Protein 5KOA (pdb70)

CATH classification: 2.60.440.10 (+1 more: 1.10.3900.10)

Solvent-accessible surface area: 24988 Å² total; per-residue (Å²): 178,76,83,3,66,8,26,15,4,35,53,121,51,0,55,22,0,12,43,0,48,49,4,16,116,8,4,74,62,76,69,88,6,99,64,24,4,13,0,14,28,4,1,60,11,1,3,44,0,0,34,8,9,97,174,38,122,8,66,68,56,0,35,132,7,1,73,89,15,42,151,128,23,89,107,123,62,62,52,125,88,37,81,61,81,161,16,73,48,39,10,88,86,0,124,52,6,11,62,80,1,97,91,20,98,107,14,2,60,104,2,63,125,22,136,11,2,55,83,0,56,126,65,18,107,42,15,1,0,2,4,33,24,31,4,18,8,0,26,2,2,16,73,10,82,77,79,78,12,68,61,56,10,120,65,2,31,42,35,2,78,26,1,43,94,0,5,76,15,0,2,67,19,2,51,125,71,11,95,67,115,181,66,48,0,96,114,5,74,28,90,69,82,15,44,146,12,10,0,0,30,0,25,2,24,37,103,16,74,5,44,3,81,24,60,44,151,151,47,102,3,25,0,135,5,52,12,52,71,39,126,115,26,152,55,46,128,144,21,107,5,53,10,0,32,14,145,79,94,3,57,4,21,22,2,45,52,113,53,0,52,37,6,9,25,2,25,24,0,14,90,11,3,71,66,66,66,71,3,91,62,23,4,13,0,30,25,2,0,27,2,1,11,17,0,0,52,10,16,112,170,32,128,17,58,86,62,1,33,96,1,3,67,63,3,20,162,78,6,98,98,59,86,61,42,115,29,19,25,70,82,107,0,93,32,18,32,119,71,0,124,54,4,14,71,76,2,96,99,20,107,136,26,2,49,87,1,49,131,29,143,14,1,37,88,0,60,118,60,52,102,74,33,4,2,14,9,31,31,22,9,30,50,1,27,5,14,16,78,32,75,60,74,78,16,56,67,64,4,122,62,5,28,40,38,2,70,25,4,34,92,0,2,67,22,0,1,74,5,4,41,75,36,22,80,68,151,150,48,50,2,112,102,2,118,26,143,62,90,12,40,140,14,12,1,1,42,2,26,1,49,46,120,31,56,2,22,3,77,27,55,64,101,205,53,121,6,47,3,106,2,65,17,26,34,99,129,123,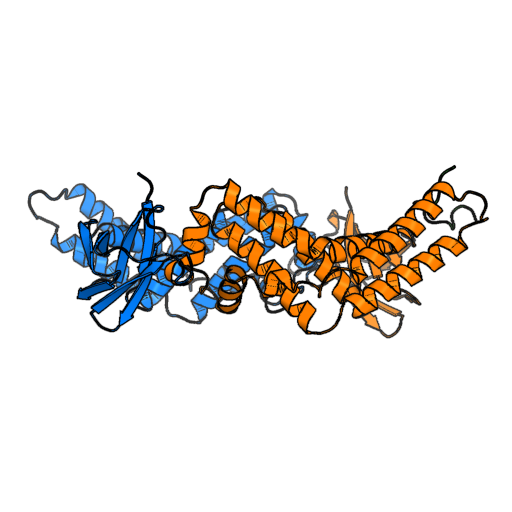32,153,56,53,121,145,17,82,6,68,8,0,42,11,145,101,139,106,2,14,70,48,4,68,138,172

InterPro domains:
  IPR009777 Cell division protein ZapD [MF_01092] (4-247)
  IPR009777 Cell division protein ZapD [PF07072] (19-225)
  IPR009777 Cell division protein ZapD [PTHR39455] (1-247)
  IPR027462 Z ring-associated protein D, C-terminal [G3DSA:2.60.440.10] (176-247)
  IPR036268 ZapD domain superfamily [SSF160950] (4-247)

Sequence (504 aa):
QTQVLFEHPLNEKMRTWLRIEFLIQQLTVNLPIVDHAGALHFFRNVSELLDVFERGEVRTELLKELDRQQRKLQTWIGVPGVDQSRIEALIQQLKAAGSVLISAPRIGQFLREDRLIALVRQRLSIPGGCCSFDLPTLHIWLHLPQAQRDSQVETWIASLNPLTQALTMVLDLIRQSAPFRKQTSLNGFYQDNGGDADLLRLNLSLDSQLYPQISGHKSRFAIRFMPLDSENGQVPERLDFELACCQTQVLFEHPLNEKMRTWLRIEFLIQQLTVNLPIVDHAGALHFFRNVSELLDVFERGEVRTELLKELDRQQRKLQTWIGVPGVDQSRIEALIQQLKAAGSVLISAPRIGQFLREDRLIALVRQRLSIPGGCCSFDLPTLHIWLHLPQAQRDSQVETWIASLNPLTQALTMVLDLIRQSAPFRKQTSLNGFYQDNGGDADLLRLNLSLDSQLYPQISGHKSRFAIRFMPLDSENGQVPERLDFELACCDYLDIPAFLRKQ

Structure (mmCIF, N/CA/C/O backbone):
data_5KOA
#
_entry.id   5KOA
#
_cell.length_a   71.322
_cell.length_b   51.912
_cell.length_c   79.146
_cell.angle_alpha   90.000
_cell.angle_beta   90.680
_cell.angle_gamma   90.000
#
_symmetry.space_group_name_H-M   'P 1 21 1'
#
loop_
_entity.id
_entity.type
_entity.pdbx_description
1 polymer 'Cell division protein ZapD'
2 polymer 'C-terminal tail of FtsZ'
3 water water
#
loop_
_atom_site.group_PDB
_atom_site.id
_atom_site.type_symbol
_atom_site.label_atom_id
_atom_site.label_alt_id
_atom_site.label_comp_id
_atom_site.label_asym_id
_atom_site.label_entity_id
_atom_site.label_seq_id
_atom_site.pdbx_PDB_ins_code
_atom_site.Cartn_x
_atom_site.Cartn_y
_atom_site.Cartn_z
_atom_site.occupancy
_atom_site.B_iso_or_equiv
_atom_site.auth_seq_id
_atom_site.auth_comp_id
_atom_site.auth_asym_id
_atom_site.auth_atom_id
_atom_site.pdbx_PDB_model_num
ATOM 1 N N . GLN A 1 1 ? -7.975 -14.966 0.808 1.00 89.92 2 GLN A N 1
ATOM 2 C CA . GLN A 1 1 ? -8.382 -14.347 2.065 1.00 89.84 2 GLN A CA 1
ATOM 3 C C . GLN A 1 1 ? -7.283 -13.451 2.637 1.00 84.82 2 GLN A C 1
ATOM 4 O O . GLN A 1 1 ? -7.269 -12.244 2.392 1.00 85.17 2 GLN A O 1
ATOM 10 N N . THR A 1 2 ? -6.366 -14.043 3.395 1.00 77.88 3 THR A N 1
ATOM 11 C CA . THR A 1 2 ? -5.243 -13.304 3.963 1.00 71.82 3 THR A CA 1
ATOM 12 C C . THR A 1 2 ? -3.981 -14.158 3.967 1.00 63.73 3 THR A C 1
ATOM 13 O O . THR A 1 2 ? -3.890 -15.147 4.695 1.00 61.87 3 THR A O 1
ATOM 17 N N . GLN A 1 3 ? -3.009 -13.767 3.149 1.00 55.09 4 GLN A N 1
ATOM 18 C CA . GLN A 1 3 ? -1.794 -14.551 2.970 1.00 50.29 4 GLN A CA 1
ATOM 19 C C . GLN A 1 3 ? -0.580 -13.893 3.616 1.00 47.47 4 GLN A C 1
ATOM 20 O O . GLN A 1 3 ? -0.616 -12.720 3.988 1.00 47.97 4 GLN A O 1
ATOM 26 N N . VAL A 1 4 ? 0.494 -14.664 3.745 1.00 43.63 5 VAL A N 1
ATOM 27 C CA . VAL A 1 4 ? 1.766 -14.155 4.239 1.00 40.15 5 VAL A CA 1
ATOM 28 C C . VAL A 1 4 ? 2.889 -14.658 3.337 1.00 39.04 5 VAL A C 1
ATOM 29 O O . VAL A 1 4 ? 3.075 -15.864 3.179 1.00 39.06 5 VAL A O 1
ATOM 33 N N . LEU A 1 5 ? 3.629 -13.729 2.743 1.00 37.87 6 LEU A N 1
ATOM 34 C CA . LEU A 1 5 ? 4.670 -14.081 1.784 1.00 32.77 6 LEU A CA 1
ATOM 35 C C . LEU A 1 5 ? 6.016 -14.342 2.449 1.00 40.43 6 LEU A C 1
ATOM 36 O O . LEU A 1 5 ? 6.643 -13.429 2.985 1.00 48.43 6 LEU A O 1
ATOM 41 N N . PHE A 1 6 ? 6.454 -15.595 2.406 1.00 37.94 7 PHE A N 1
ATOM 42 C CA . PHE A 1 6 ? 7.771 -15.965 2.907 1.00 31.35 7 PHE A CA 1
ATOM 43 C C . PHE A 1 6 ? 8.727 -16.200 1.749 1.00 33.53 7 PHE A C 1
ATOM 44 O O . PHE A 1 6 ? 8.390 -16.882 0.783 1.00 41.64 7 PHE A O 1
ATOM 52 N N . GLU A 1 7 ? 9.920 -15.626 1.847 1.00 33.37 8 GLU A N 1
ATOM 53 C CA . GLU A 1 7 ? 10.943 -15.826 0.832 1.00 31.53 8 GLU A CA 1
ATOM 54 C C . GLU A 1 7 ? 12.208 -16.398 1.455 1.00 34.66 8 GLU A C 1
ATOM 55 O O . GLU A 1 7 ? 12.653 -15.944 2.510 1.00 38.87 8 GLU A O 1
ATOM 61 N N . HIS A 1 8 ? 12.779 -17.403 0.802 1.00 31.64 9 HIS A N 1
ATOM 62 C CA . HIS A 1 8 ? 13.961 -18.075 1.321 1.00 32.54 9 HIS A CA 1
ATOM 63 C C . HIS A 1 8 ? 15.015 -18.235 0.234 1.00 44.09 9 HIS A C 1
ATOM 64 O O . HIS A 1 8 ? 14.794 -18.938 -0.752 1.00 51.86 9 HIS A O 1
ATOM 71 N N . PRO A 1 9 ? 16.169 -17.577 0.412 1.00 39.50 10 PRO A N 1
ATOM 72 C CA . PRO A 1 9 ? 17.282 -17.699 -0.534 1.00 39.60 10 PRO A CA 1
ATOM 73 C C . PRO A 1 9 ? 17.831 -19.121 -0.553 1.00 40.88 10 PRO A C 1
ATOM 74 O O . PRO A 1 9 ? 17.971 -19.739 0.501 1.00 45.15 10 PRO A O 1
ATOM 78 N N . LEU A 1 10 ? 18.135 -19.630 -1.743 1.00 41.47 11 LEU A N 1
ATOM 79 C CA . LEU A 1 10 ? 18.653 -20.985 -1.883 1.00 45.69 11 LEU A CA 1
ATOM 80 C C . LEU A 1 10 ? 20.174 -20.994 -2.022 1.00 52.88 11 LEU A C 1
ATOM 81 O O . LEU A 1 10 ? 20.763 -21.990 -2.441 1.00 54.75 11 LEU A O 1
ATOM 86 N N . ASN A 1 11 ? 20.799 -19.876 -1.664 1.00 55.04 12 ASN A N 1
ATOM 87 C CA . ASN A 1 11 ? 22.254 -19.752 -1.692 1.00 52.96 12 ASN A CA 1
ATOM 88 C C . ASN A 1 11 ? 22.725 -18.441 -1.065 1.00 52.50 12 ASN A C 1
ATOM 89 O O . ASN A 1 11 ? 21.931 -17.521 -0.864 1.00 50.98 12 ASN A O 1
ATOM 94 N N . GLU A 1 12 ? 24.015 -18.363 -0.755 1.00 53.80 13 GLU A N 1
ATOM 95 C CA . GLU A 1 12 ? 24.587 -17.169 -0.138 1.00 47.56 13 GLU A CA 1
ATOM 96 C C . GLU A 1 12 ? 24.425 -15.935 -1.020 1.00 39.07 13 GLU A C 1
ATOM 97 O O . GLU A 1 12 ? 24.275 -14.819 -0.522 1.00 36.17 13 GLU A O 1
ATOM 103 N N . LYS A 1 13 ? 24.454 -16.144 -2.332 1.00 35.49 14 LYS A N 1
ATOM 104 C CA . LYS A 1 13 ? 24.308 -15.054 -3.288 1.00 37.24 14 LYS A CA 1
ATOM 105 C C . LYS A 1 13 ? 22.990 -14.308 -3.077 1.00 34.62 14 LYS A C 1
ATOM 106 O O . LYS A 1 13 ? 22.983 -13.125 -2.733 1.00 29.62 14 LYS A O 1
ATOM 112 N N . MET A 1 14 ? 21.879 -15.010 -3.282 1.00 30.94 15 MET A N 1
ATOM 113 C CA . MET A 1 14 ? 20.551 -14.417 -3.143 1.00 30.40 15 MET A CA 1
ATOM 114 C C . MET A 1 14 ? 20.314 -13.933 -1.715 1.00 35.39 15 MET A C 1
ATOM 115 O O . MET A 1 14 ? 19.625 -12.938 -1.489 1.00 36.70 15 MET A O 1
ATOM 120 N N . ARG A 1 15 ? 20.889 -14.645 -0.753 1.00 31.79 16 ARG A N 1
ATOM 121 C CA . ARG A 1 15 ? 20.758 -14.275 0.647 1.00 34.73 16 ARG A CA 1
ATOM 122 C C . ARG A 1 15 ? 21.256 -12.856 0.864 1.00 38.75 16 ARG A C 1
ATOM 123 O O . ARG A 1 15 ? 20.604 -12.057 1.532 1.00 32.20 16 ARG A O 1
ATOM 131 N N . THR A 1 16 ? 22.422 -12.557 0.302 1.00 47.17 17 THR A N 1
ATOM 132 C CA . THR A 1 16 ? 23.012 -11.231 0.408 1.00 43.63 17 THR A CA 1
ATOM 133 C C . THR A 1 16 ? 22.129 -10.196 -0.281 1.00 35.56 17 THR A C 1
ATOM 134 O O . THR A 1 16 ? 21.926 -9.099 0.235 1.00 33.85 17 THR A O 1
ATOM 138 N N . TRP A 1 17 ? 21.596 -10.560 -1.444 1.00 30.14 18 TRP A N 1
ATOM 139 C CA . TRP A 1 17 ? 20.795 -9.640 -2.246 1.00 35.23 18 TRP A CA 1
ATOM 140 C C . TRP A 1 17 ? 19.500 -9.232 -1.548 1.00 41.57 18 TRP A C 1
ATOM 141 O O . TRP A 1 17 ? 19.090 -8.073 -1.619 1.00 45.73 18 TRP A O 1
ATOM 152 N N . LEU A 1 18 ? 18.859 -10.183 -0.877 1.00 36.79 19 LEU A N 1
ATOM 153 C CA . LEU A 1 18 ? 17.645 -9.892 -0.122 1.00 26.68 19 LEU A CA 1
ATOM 154 C C . LEU A 1 18 ? 17.948 -9.002 1.080 1.00 26.45 19 LEU A C 1
ATOM 155 O O . LEU A 1 18 ? 17.161 -8.119 1.418 1.00 22.30 19 LEU A O 1
ATOM 160 N N . ARG A 1 19 ? 19.091 -9.237 1.721 1.00 32.19 20 ARG A N 1
ATOM 161 C CA . ARG A 1 19 ? 19.527 -8.400 2.833 1.00 33.09 20 ARG A CA 1
ATOM 162 C C . ARG A 1 19 ? 19.721 -6.965 2.364 1.00 34.14 20 ARG A C 1
ATOM 163 O O . ARG A 1 19 ? 19.167 -6.029 2.941 1.00 34.14 20 ARG A O 1
ATOM 171 N N . ILE A 1 20 ? 20.520 -6.802 1.314 1.00 33.05 21 ILE A N 1
ATOM 172 C CA . ILE A 1 20 ? 20.792 -5.485 0.754 1.00 31.15 21 ILE A CA 1
ATOM 173 C C . ILE A 1 20 ? 19.499 -4.809 0.308 1.00 28.78 21 ILE A C 1
ATOM 174 O O . ILE A 1 20 ? 19.305 -3.615 0.528 1.00 28.03 21 ILE A O 1
ATOM 179 N N . GLU A 1 21 ? 18.612 -5.583 -0.310 1.00 32.47 22 GLU A N 1
ATOM 180 C CA . GLU A 1 21 ? 17.318 -5.067 -0.740 1.00 36.14 22 GLU A CA 1
ATOM 181 C C . GLU A 1 21 ? 16.568 -4.472 0.445 1.00 37.50 22 GLU A C 1
ATOM 182 O O . GLU A 1 21 ? 15.974 -3.400 0.343 1.00 39.94 22 GLU A O 1
ATOM 188 N N . PHE A 1 22 ? 16.606 -5.177 1.570 1.00 36.81 23 PHE A N 1
ATOM 189 C CA . PHE A 1 22 ? 15.927 -4.738 2.781 1.00 38.36 23 PHE A CA 1
ATOM 190 C C . PHE A 1 22 ? 16.545 -3.460 3.329 1.00 37.31 23 PHE A C 1
ATOM 191 O O . PHE A 1 22 ? 15.840 -2.501 3.642 1.00 37.93 23 PHE A O 1
ATOM 199 N N . LEU A 1 23 ? 17.868 -3.454 3.442 1.00 33.58 24 LEU A N 1
ATOM 200 C CA . LEU A 1 23 ? 18.584 -2.310 3.997 1.00 32.59 24 LEU A CA 1
ATOM 201 C C . LEU A 1 23 ? 18.424 -1.057 3.140 1.00 27.69 24 LEU A C 1
ATOM 202 O O . LEU A 1 23 ? 18.104 0.016 3.650 1.00 17.03 24 LEU A O 1
ATOM 207 N N . ILE A 1 24 ? 18.650 -1.196 1.837 1.00 28.57 25 ILE A N 1
ATOM 208 C CA . ILE A 1 24 ? 18.492 -0.074 0.914 1.00 31.59 25 ILE A CA 1
ATOM 209 C C . ILE A 1 24 ? 17.094 0.517 1.061 1.00 33.57 25 ILE A C 1
ATOM 210 O O . ILE A 1 24 ? 16.924 1.724 1.258 1.00 29.55 25 ILE A O 1
ATOM 215 N N . GLN A 1 25 ? 16.099 -0.359 0.964 1.00 32.91 26 GLN A N 1
ATOM 216 C CA . GLN A 1 25 ? 14.696 0.007 1.079 1.00 45.19 26 GLN A CA 1
ATOM 217 C C . GLN A 1 25 ? 14.435 0.781 2.369 1.00 41.02 26 GLN A C 1
ATOM 218 O O . GLN A 1 25 ? 13.676 1.747 2.375 1.00 35.79 26 GLN A O 1
ATOM 224 N N . GLN A 1 26 ? 15.092 0.360 3.449 1.00 36.97 27 GLN A N 1
ATOM 225 C CA . GLN A 1 26 ? 14.924 0.956 4.777 1.00 39.71 27 GLN A CA 1
ATOM 226 C C . GLN A 1 26 ? 15.331 2.425 4.823 1.00 48.45 27 GLN A C 1
ATOM 227 O O . GLN A 1 26 ? 14.663 3.243 5.453 1.00 54.23 27 GLN A O 1
ATOM 233 N N . LEU A 1 27 ? 16.433 2.748 4.153 1.00 51.22 28 LEU A N 1
ATOM 234 C CA . LEU A 1 27 ? 16.983 4.103 4.153 1.00 47.47 28 LEU A CA 1
ATOM 235 C C . LEU A 1 27 ? 15.956 5.186 3.826 1.00 46.97 28 LEU A C 1
ATOM 236 O O . LEU A 1 27 ? 15.990 6.276 4.399 1.00 53.77 28 LEU A O 1
ATOM 241 N N . THR A 1 28 ? 15.054 4.889 2.896 1.00 45.59 29 THR A N 1
ATOM 242 C CA . THR A 1 28 ? 14.073 5.870 2.439 1.00 42.91 29 THR A CA 1
ATOM 243 C C . THR A 1 28 ? 12.706 5.689 3.094 1.00 50.83 29 THR A C 1
ATOM 244 O O . THR A 1 28 ? 11.744 6.362 2.727 1.00 56.48 29 THR A O 1
ATOM 248 N N . VAL A 1 29 ? 12.622 4.787 4.066 1.00 52.65 30 VAL A N 1
ATOM 249 C CA . VAL A 1 29 ? 11.344 4.467 4.696 1.00 58.27 30 VAL A CA 1
ATOM 250 C C . VAL A 1 29 ? 10.861 5.542 5.668 1.00 66.85 30 VAL A C 1
ATOM 251 O O . VAL A 1 29 ? 9.679 5.891 5.681 1.00 69.07 30 VAL A O 1
ATOM 255 N N . ASN A 1 30 ? 11.774 6.068 6.478 1.00 73.16 31 ASN A N 1
ATOM 256 C CA . ASN A 1 30 ? 11.400 7.030 7.512 1.00 76.54 31 ASN A CA 1
ATOM 257 C C . ASN A 1 30 ? 11.917 8.449 7.277 1.00 69.77 31 ASN A C 1
ATOM 258 O O . ASN A 1 30 ? 12.143 9.197 8.227 1.00 70.14 31 ASN A O 1
ATOM 263 N N . LEU A 1 31 ? 12.100 8.815 6.012 1.00 60.87 32 LEU A N 1
ATOM 264 C CA . LEU A 1 31 ? 12.523 10.167 5.665 1.00 51.41 32 LEU A CA 1
ATOM 265 C C . LEU A 1 31 ? 11.342 11.130 5.748 1.00 55.48 32 LEU A C 1
ATOM 266 O O . LEU A 1 31 ? 10.196 10.726 5.549 1.00 61.65 32 LEU A O 1
ATOM 271 N N . PRO A 1 32 ? 11.615 12.409 6.050 1.00 53.62 33 PRO A N 1
ATOM 272 C CA . PRO A 1 32 ? 12.950 12.941 6.334 1.00 53.96 33 PRO A CA 1
ATOM 273 C C . PRO A 1 32 ? 13.336 12.749 7.798 1.00 54.22 33 PRO A C 1
ATOM 274 O O . PRO A 1 32 ? 12.468 12.520 8.640 1.00 54.36 33 PRO A O 1
ATOM 278 N N . ILE A 1 33 ? 14.629 12.847 8.090 1.00 54.90 34 ILE A N 1
ATOM 279 C CA . ILE A 1 33 ? 15.125 12.667 9.450 1.00 55.94 34 ILE A CA 1
ATOM 280 C C . ILE A 1 33 ? 14.947 13.940 10.274 1.00 60.41 34 ILE A C 1
ATOM 281 O O . ILE A 1 33 ? 15.227 15.040 9.797 1.00 67.03 34 ILE A O 1
ATOM 286 N N . VAL A 1 34 ? 14.480 13.786 11.510 1.00 53.16 35 VAL A N 1
ATOM 287 C CA . VAL A 1 34 ? 14.214 14.933 12.372 1.00 46.18 35 VAL A CA 1
ATOM 288 C C . VAL A 1 34 ? 14.728 14.732 13.796 1.00 48.36 35 VAL A C 1
ATOM 289 O O . VAL A 1 34 ? 15.157 15.684 14.448 1.00 52.92 35 VAL A O 1
ATOM 293 N N . ASP A 1 35 ? 14.687 13.494 14.274 1.00 48.10 36 ASP A N 1
ATOM 294 C CA . ASP A 1 35 ? 15.082 13.203 15.648 1.00 49.11 36 ASP A CA 1
ATOM 295 C C . ASP A 1 35 ? 16.061 12.041 15.743 1.00 44.80 36 ASP A C 1
ATOM 296 O O . ASP A 1 35 ? 16.370 11.392 14.743 1.00 46.44 36 ASP A O 1
ATOM 301 N N . HIS A 1 36 ? 16.539 11.787 16.958 1.00 49.23 37 HIS A N 1
ATOM 302 C CA . HIS A 1 36 ? 17.494 10.715 17.212 1.00 56.08 37 HIS A CA 1
ATOM 303 C C . HIS A 1 36 ? 17.000 9.371 16.686 1.00 60.10 37 HIS A C 1
ATOM 304 O O . HIS A 1 36 ? 17.781 8.572 16.170 1.00 57.37 37 HIS A O 1
ATOM 311 N N . ALA A 1 37 ? 15.701 9.128 16.819 1.00 61.77 38 ALA A N 1
ATOM 312 C CA . ALA A 1 37 ? 15.109 7.871 16.376 1.00 58.20 38 ALA A CA 1
ATOM 313 C C . ALA A 1 37 ? 15.284 7.678 14.873 1.00 58.03 38 ALA A C 1
ATOM 314 O O . ALA A 1 37 ? 15.766 6.638 14.425 1.00 54.49 38 ALA A O 1
ATOM 316 N N . GLY A 1 38 ? 14.892 8.687 14.101 1.00 57.77 39 GLY A N 1
ATOM 317 C CA . GLY A 1 38 ? 14.997 8.631 12.655 1.00 53.60 39 GLY A CA 1
ATOM 318 C C . GLY A 1 38 ? 16.435 8.600 12.173 1.00 52.46 39 GLY A C 1
ATOM 319 O O . GLY A 1 38 ? 16.755 7.935 11.189 1.00 54.18 39 GLY A O 1
ATOM 320 N N . ALA A 1 39 ? 17.304 9.325 12.870 1.00 47.18 40 ALA A N 1
ATOM 321 C CA . ALA A 1 39 ? 18.718 9.374 12.519 1.00 38.41 40 ALA A CA 1
ATOM 322 C C . ALA A 1 39 ? 19.391 8.025 12.748 1.00 42.95 40 ALA A C 1
ATOM 323 O O . ALA A 1 39 ? 19.968 7.449 11.826 1.00 43.85 40 ALA A O 1
ATOM 325 N N . LEU A 1 40 ? 19.316 7.529 13.980 1.00 45.37 41 LEU A N 1
ATOM 326 C CA . LEU A 1 40 ? 19.926 6.249 14.332 1.00 45.44 41 LEU A CA 1
ATOM 327 C C . LEU A 1 40 ? 19.450 5.129 13.415 1.00 46.79 41 LEU A C 1
ATOM 328 O O . LEU A 1 40 ? 20.234 4.273 13.010 1.00 42.60 41 LEU A O 1
ATOM 333 N N . HIS A 1 41 ? 18.159 5.138 13.097 1.00 49.62 42 HIS A N 1
ATOM 334 C CA . HIS A 1 41 ? 17.598 4.166 12.171 1.00 46.02 42 HIS A CA 1
ATOM 335 C C . HIS A 1 41 ? 18.369 4.205 10.859 1.00 40.58 42 HIS A C 1
ATOM 336 O O . HIS A 1 41 ? 18.883 3.188 10.393 1.00 43.30 42 HIS A O 1
ATOM 343 N N . PHE A 1 42 ? 18.451 5.396 10.276 1.00 29.92 43 PHE A N 1
ATOM 344 C CA . PHE A 1 42 ? 19.154 5.600 9.017 1.00 26.36 43 PHE A CA 1
ATOM 345 C C . PHE A 1 42 ? 20.621 5.190 9.115 1.00 29.24 43 PHE A C 1
ATOM 346 O O . PHE A 1 42 ? 21.086 4.326 8.371 1.00 27.10 43 PHE A O 1
ATOM 354 N N . PHE A 1 43 ? 21.341 5.815 10.040 1.00 32.44 44 PHE A N 1
ATOM 355 C CA . PHE A 1 43 ? 22.772 5.577 10.204 1.00 30.23 44 PHE A CA 1
ATOM 356 C C . PHE A 1 43 ? 23.114 4.123 10.530 1.00 38.97 44 PHE A C 1
ATOM 357 O O . PHE A 1 43 ? 24.190 3.640 10.175 1.00 39.76 44 PHE A O 1
ATOM 365 N N . ARG A 1 44 ? 22.206 3.425 11.205 1.00 45.95 45 ARG A N 1
ATOM 366 C CA . ARG A 1 44 ? 22.432 2.019 11.527 1.00 51.38 45 ARG A CA 1
ATOM 367 C C . ARG A 1 44 ? 22.273 1.131 10.298 1.00 51.47 45 ARG A C 1
ATOM 368 O O . ARG A 1 44 ? 23.055 0.203 10.089 1.00 49.07 45 ARG A O 1
ATOM 376 N N . ASN A 1 45 ? 21.257 1.416 9.490 1.00 50.05 46 ASN A N 1
ATOM 377 C CA . ASN A 1 45 ? 21.052 0.689 8.244 1.00 45.67 46 ASN A CA 1
ATOM 378 C C . ASN A 1 45 ? 22.217 0.910 7.290 1.00 43.84 46 ASN A C 1
ATOM 379 O O . ASN A 1 45 ? 22.664 -0.015 6.611 1.00 45.83 46 ASN A O 1
ATOM 384 N N . VAL A 1 46 ? 22.706 2.145 7.248 1.00 41.90 47 VAL A N 1
ATOM 385 C CA . VAL A 1 46 ? 23.867 2.483 6.436 1.00 40.07 47 VAL A CA 1
ATOM 386 C C . VAL A 1 46 ? 25.085 1.691 6.901 1.00 51.94 47 VAL A C 1
ATOM 387 O O . VAL A 1 46 ? 25.953 1.339 6.103 1.00 58.90 47 VAL A O 1
ATOM 391 N N . SER A 1 47 ? 25.138 1.408 8.199 1.00 51.30 48 SER A N 1
ATOM 392 C CA . SER A 1 47 ? 26.243 0.649 8.772 1.00 49.60 48 SER A CA 1
ATOM 393 C C . SER A 1 47 ? 26.159 -0.828 8.403 1.00 45.72 48 SER A C 1
ATOM 394 O O . SER A 1 47 ? 27.120 -1.401 7.893 1.00 46.93 48 SER A O 1
ATOM 397 N N . GLU A 1 48 ? 25.008 -1.440 8.665 1.00 45.07 49 GLU A N 1
ATOM 398 C CA . GLU A 1 48 ? 24.803 -2.844 8.327 1.00 45.06 49 GLU A CA 1
ATOM 399 C C . GLU A 1 48 ? 25.036 -3.074 6.839 1.00 46.25 49 GLU A C 1
ATOM 400 O O . GLU A 1 48 ? 25.518 -4.131 6.434 1.00 45.52 49 GLU A O 1
ATOM 406 N N . LEU A 1 49 ? 24.694 -2.077 6.028 1.00 49.15 50 LEU A N 1
ATOM 407 C CA . LEU A 1 49 ? 24.985 -2.120 4.601 1.00 46.89 50 LEU A CA 1
ATOM 408 C C . LEU A 1 49 ? 26.488 -2.202 4.373 1.00 39.00 50 LEU A C 1
ATOM 409 O O . LEU A 1 49 ? 26.974 -3.099 3.684 1.00 35.60 50 LEU A O 1
ATOM 414 N N . LEU A 1 50 ? 27.218 -1.258 4.957 1.00 38.67 51 LEU A N 1
ATOM 415 C CA . LEU A 1 50 ? 28.669 -1.213 4.820 1.00 40.66 51 LEU A CA 1
ATOM 416 C C . LEU A 1 50 ? 29.318 -2.493 5.330 1.00 41.80 51 LEU A C 1
ATOM 417 O O . LEU A 1 50 ? 30.264 -3.000 4.727 1.00 48.61 51 LEU A O 1
ATOM 422 N N . ASP A 1 51 ? 28.806 -3.015 6.440 1.00 38.64 52 ASP A N 1
ATOM 423 C CA . ASP A 1 51 ? 29.306 -4.271 6.981 1.00 48.99 52 ASP A CA 1
ATOM 424 C C . ASP A 1 51 ? 29.078 -5.409 5.989 1.00 53.42 52 ASP A C 1
ATOM 425 O O . ASP A 1 51 ? 29.884 -6.334 5.897 1.00 61.99 52 ASP A O 1
ATOM 430 N N . VAL A 1 52 ? 27.979 -5.333 5.245 1.00 46.66 53 VAL A N 1
ATOM 431 C CA . VAL A 1 52 ? 27.670 -6.334 4.229 1.00 45.59 53 VAL A CA 1
ATOM 432 C C . VAL A 1 52 ? 28.587 -6.195 3.018 1.00 46.92 53 VAL A C 1
ATOM 433 O O . VAL A 1 52 ? 28.991 -7.190 2.414 1.00 45.95 53 VAL A O 1
ATOM 437 N N . PHE A 1 53 ? 28.916 -4.954 2.672 1.00 45.43 54 PHE A N 1
ATOM 438 C CA . PHE A 1 53 ? 29.769 -4.674 1.523 1.00 44.27 54 PHE A CA 1
ATOM 439 C C . PHE A 1 53 ? 31.172 -5.250 1.690 1.00 50.47 54 PHE A C 1
ATOM 440 O O . PHE A 1 53 ? 31.687 -5.917 0.794 1.00 53.73 54 PHE A O 1
ATOM 448 N N . GLU A 1 54 ? 31.784 -4.988 2.840 1.00 53.90 55 GLU A N 1
ATOM 449 C CA . GLU A 1 54 ? 33.171 -5.379 3.076 1.00 56.45 55 GLU A CA 1
ATOM 450 C C . GLU A 1 54 ? 33.343 -6.873 3.347 1.00 56.62 55 GLU A C 1
ATOM 451 O O . GLU A 1 54 ? 34.464 -7.380 3.355 1.00 51.46 55 GLU A O 1
ATOM 457 N N . ARG A 1 55 ? 32.236 -7.574 3.569 1.00 60.71 56 ARG A N 1
ATOM 458 C CA . ARG A 1 55 ? 32.298 -9.000 3.878 1.00 65.17 56 ARG A CA 1
ATOM 459 C C . ARG A 1 55 ? 31.963 -9.875 2.674 1.00 64.24 56 ARG A C 1
ATOM 460 O O . ARG A 1 55 ? 32.037 -11.101 2.750 1.00 66.00 56 ARG A O 1
ATOM 468 N N . GLY A 1 56 ? 31.601 -9.242 1.564 1.00 61.30 57 GLY A N 1
ATOM 469 C CA . GLY A 1 56 ? 31.248 -9.973 0.361 1.00 57.58 57 GLY A CA 1
ATOM 470 C C . GLY A 1 56 ? 31.565 -9.216 -0.913 1.00 55.00 57 GLY A C 1
ATOM 471 O O . GLY A 1 56 ? 31.849 -8.019 -0.885 1.00 56.03 57 GLY A O 1
ATOM 472 N N . GLU A 1 57 ? 31.516 -9.920 -2.039 1.00 50.85 58 GLU A N 1
ATOM 473 C CA . GLU A 1 57 ? 31.782 -9.312 -3.336 1.00 48.19 58 GLU A CA 1
ATOM 474 C C . GLU A 1 57 ? 30.484 -9.063 -4.099 1.00 40.08 58 GLU A C 1
ATOM 475 O O . GLU A 1 57 ? 30.171 -9.771 -5.055 1.00 42.32 58 GLU A O 1
ATOM 481 N N . VAL A 1 58 ? 29.739 -8.044 -3.680 1.00 37.60 59 VAL A N 1
ATOM 482 C CA . VAL A 1 58 ? 28.420 -7.773 -4.245 1.00 37.10 59 VAL A CA 1
ATOM 483 C C . VAL A 1 58 ? 28.477 -7.211 -5.667 1.00 42.83 59 VAL A C 1
ATOM 484 O O . VAL A 1 58 ? 27.721 -7.641 -6.544 1.00 50.92 59 VAL A O 1
ATOM 488 N N . ARG A 1 59 ? 29.379 -6.260 -5.895 1.00 40.74 60 ARG A N 1
ATOM 489 C CA . ARG A 1 59 ? 29.519 -5.635 -7.209 1.00 38.96 60 ARG A CA 1
ATOM 490 C C . ARG A 1 59 ? 29.876 -6.657 -8.279 1.00 37.59 60 ARG A C 1
ATOM 491 O O . ARG A 1 59 ? 29.428 -6.556 -9.419 1.00 33.45 60 ARG A O 1
ATOM 499 N N . THR A 1 60 ? 30.690 -7.638 -7.906 1.00 39.56 61 THR A N 1
ATOM 500 C CA . THR A 1 60 ? 31.093 -8.691 -8.830 1.00 37.93 61 THR A CA 1
ATOM 501 C C . THR A 1 60 ? 29.929 -9.621 -9.155 1.00 36.79 61 THR A C 1
ATOM 502 O O . THR A 1 60 ? 29.579 -9.812 -10.320 1.00 35.41 61 THR A O 1
ATOM 506 N N . GLU A 1 61 ? 29.333 -10.195 -8.116 1.00 38.13 62 GLU A N 1
ATOM 507 C CA . GLU A 1 61 ? 28.249 -11.157 -8.286 1.00 43.10 62 GLU A CA 1
ATOM 508 C C . GLU A 1 61 ? 27.033 -10.533 -8.963 1.00 36.77 62 GLU A C 1
ATOM 509 O O . GLU A 1 61 ? 26.252 -11.225 -9.615 1.00 33.63 62 GLU A O 1
ATOM 515 N N . LEU A 1 62 ? 26.881 -9.222 -8.809 1.00 35.46 63 LEU A N 1
ATOM 516 C CA . LEU A 1 62 ? 25.743 -8.514 -9.384 1.00 35.31 63 LEU A CA 1
ATOM 517 C C . LEU A 1 62 ? 25.961 -8.219 -10.867 1.00 33.17 63 LEU A C 1
ATOM 518 O O . LEU A 1 62 ? 25.028 -8.293 -11.667 1.00 30.70 63 LEU A O 1
ATOM 523 N N . LEU A 1 63 ? 27.195 -7.883 -11.227 1.00 31.26 64 LEU A N 1
ATOM 524 C CA . LEU A 1 63 ? 27.544 -7.654 -12.624 1.00 25.30 64 LEU A CA 1
ATOM 525 C C . LEU A 1 63 ? 27.409 -8.942 -13.430 1.00 32.28 64 LEU A C 1
ATOM 526 O O . LEU A 1 63 ? 27.055 -8.913 -14.607 1.00 36.62 64 LEU A O 1
ATOM 531 N N . LYS A 1 64 ? 27.691 -10.073 -12.790 1.00 32.37 65 LYS A N 1
ATOM 532 C CA . LYS A 1 64 ? 27.553 -11.368 -13.447 1.00 36.02 65 LYS A CA 1
ATOM 533 C C . LYS A 1 64 ? 26.087 -11.748 -13.616 1.00 35.22 65 LYS A C 1
ATOM 534 O O . LYS A 1 64 ? 25.707 -12.351 -14.620 1.00 39.27 65 LYS A O 1
ATOM 540 N N . GLU A 1 65 ? 25.266 -11.392 -12.633 1.00 35.59 66 GLU A N 1
ATOM 541 C CA . GLU A 1 65 ? 23.842 -11.700 -12.686 1.00 31.65 66 GLU A CA 1
ATOM 542 C C . GLU A 1 65 ? 23.155 -10.919 -13.801 1.00 36.07 66 GLU A C 1
ATOM 543 O O . GLU A 1 65 ? 22.291 -11.448 -14.499 1.00 42.51 66 GLU A O 1
ATOM 549 N N . LEU A 1 66 ? 23.541 -9.658 -13.962 1.00 33.35 67 LEU A N 1
ATOM 550 C CA . LEU A 1 66 ? 23.001 -8.832 -15.033 1.00 31.24 67 LEU A CA 1
ATOM 551 C C . LEU A 1 66 ? 23.302 -9.458 -16.388 1.00 40.38 67 LEU A C 1
ATOM 552 O O . LEU A 1 66 ? 22.456 -9.461 -17.282 1.00 48.42 67 LEU A O 1
ATOM 557 N N . ASP A 1 67 ? 24.510 -9.991 -16.532 1.00 40.25 68 ASP A N 1
ATOM 558 C CA . ASP A 1 67 ? 24.904 -10.672 -17.759 1.00 43.57 68 ASP A CA 1
ATOM 559 C C . ASP A 1 67 ? 24.055 -11.920 -17.981 1.00 45.37 68 ASP A C 1
ATOM 560 O O . ASP A 1 67 ? 23.649 -12.211 -19.106 1.00 48.30 68 ASP A O 1
ATOM 565 N N . ARG A 1 68 ? 23.786 -12.651 -16.904 1.00 43.04 69 ARG A N 1
ATOM 566 C CA . ARG A 1 68 ? 22.985 -13.866 -16.994 1.00 42.93 69 ARG A CA 1
ATOM 567 C C . ARG A 1 68 ? 21.570 -13.546 -17.463 1.00 47.10 69 ARG A C 1
ATOM 568 O O . ARG A 1 68 ? 21.055 -14.174 -18.387 1.00 50.31 69 ARG A O 1
ATOM 576 N N . GLN A 1 69 ? 20.950 -12.563 -16.819 1.00 47.13 70 GLN A N 1
ATOM 577 C CA . GLN A 1 69 ? 19.591 -12.158 -17.159 1.00 50.31 70 GLN A CA 1
ATOM 578 C C . GLN A 1 69 ? 19.502 -11.620 -18.584 1.00 53.66 70 GLN A C 1
ATOM 579 O O . GLN A 1 69 ? 18.461 -11.730 -19.232 1.00 58.06 70 GLN A O 1
ATOM 585 N N . GLN A 1 70 ? 20.594 -11.036 -19.069 1.00 51.96 71 GLN A N 1
ATOM 586 C CA . GLN A 1 70 ? 20.644 -10.548 -20.442 1.00 48.85 71 GLN A CA 1
ATOM 587 C C . GLN A 1 70 ? 20.607 -11.709 -21.424 1.00 48.10 71 GLN A C 1
ATOM 588 O O . GLN A 1 70 ? 19.835 -11.698 -22.383 1.00 48.28 71 GLN A O 1
ATOM 594 N N . ARG A 1 71 ? 21.445 -12.712 -21.178 1.00 44.92 72 ARG A N 1
ATOM 595 C CA . ARG A 1 71 ? 21.468 -13.904 -22.014 1.00 48.08 72 ARG A CA 1
ATOM 596 C C . ARG A 1 71 ? 20.118 -14.610 -21.966 1.00 52.62 72 ARG A C 1
ATOM 597 O O . ARG A 1 71 ? 19.617 -15.085 -22.986 1.00 57.25 72 ARG A O 1
ATOM 605 N N . LYS A 1 72 ? 19.535 -14.666 -20.773 1.00 51.91 73 LYS A N 1
ATOM 606 C CA . LYS A 1 72 ? 18.240 -15.305 -20.569 1.00 52.03 73 LYS A CA 1
ATOM 607 C C . LYS A 1 72 ? 17.171 -14.675 -21.457 1.00 42.88 73 LYS A C 1
ATOM 608 O O . LYS A 1 72 ? 16.417 -15.376 -22.131 1.00 40.13 73 LYS A O 1
ATOM 614 N N . LEU A 1 73 ? 17.113 -13.347 -21.455 1.00 37.86 74 LEU A N 1
ATOM 615 C CA . LEU A 1 73 ? 16.136 -12.620 -22.257 1.00 41.20 74 LEU A CA 1
ATOM 616 C C . LEU A 1 73 ? 16.460 -12.684 -23.748 1.00 47.37 74 LEU A C 1
ATOM 617 O O . LEU A 1 73 ? 15.560 -12.674 -24.586 1.00 48.46 74 LEU A O 1
ATOM 622 N N . GLN A 1 74 ? 17.748 -12.746 -24.074 1.00 51.25 75 GLN A N 1
ATOM 623 C CA . GLN A 1 74 ? 18.180 -12.808 -25.467 1.00 56.72 75 GLN A CA 1
ATOM 624 C C . GLN A 1 74 ? 17.599 -14.015 -26.194 1.00 53.22 75 GLN A C 1
ATOM 625 O O . GLN A 1 74 ? 17.273 -13.939 -27.377 1.00 53.02 75 GLN A O 1
ATOM 631 N N . THR A 1 75 ? 17.468 -15.127 -25.478 1.00 50.86 76 THR A N 1
ATOM 632 C CA . THR A 1 75 ? 16.958 -16.358 -26.067 1.00 51.67 76 THR A CA 1
ATOM 633 C C . THR A 1 75 ? 15.512 -16.199 -26.530 1.00 55.19 76 THR A C 1
ATOM 634 O O . THR A 1 75 ? 14.996 -17.025 -27.282 1.00 63.15 76 THR A O 1
ATOM 638 N N . TRP A 1 76 ? 14.864 -15.128 -26.084 1.00 50.36 77 TRP A N 1
ATOM 639 C CA . TRP A 1 76 ? 13.478 -14.870 -26.453 1.00 53.46 77 TRP A CA 1
ATOM 640 C C . TRP A 1 76 ? 13.370 -13.912 -27.636 1.00 54.75 77 TRP A C 1
ATOM 641 O O . TRP A 1 76 ? 12.274 -13.647 -28.132 1.00 57.13 77 TRP A O 1
ATOM 652 N N . ILE A 1 77 ? 14.510 -13.397 -28.085 1.00 52.20 78 ILE A N 1
ATOM 653 C CA . ILE A 1 77 ? 14.542 -12.519 -29.249 1.00 56.77 78 ILE A CA 1
ATOM 654 C C . ILE A 1 77 ? 14.242 -13.304 -30.521 1.00 63.94 78 ILE A C 1
ATOM 655 O O . ILE A 1 77 ? 14.922 -14.281 -30.834 1.00 64.69 78 ILE A O 1
ATOM 660 N N . GLY A 1 78 ? 13.217 -12.872 -31.250 1.00 66.75 79 GLY A N 1
ATOM 661 C CA . GLY A 1 78 ? 12.831 -13.527 -32.487 1.00 67.02 79 GLY A CA 1
ATOM 662 C C . GLY A 1 78 ? 11.723 -14.543 -32.290 1.00 68.54 79 GLY A C 1
ATOM 663 O O . GLY A 1 78 ? 11.053 -14.936 -33.244 1.00 68.38 79 GLY A O 1
ATOM 664 N N . VAL A 1 79 ? 11.531 -14.969 -31.046 1.00 70.48 80 VAL A N 1
ATOM 665 C CA . VAL A 1 79 ? 10.496 -15.943 -30.719 1.00 69.42 80 VAL A CA 1
ATOM 666 C C . VAL A 1 79 ? 9.104 -15.365 -30.949 1.00 73.91 80 VAL A C 1
ATOM 667 O O . VAL A 1 79 ? 8.784 -14.290 -30.443 1.00 75.67 80 VAL A O 1
ATOM 671 N N . PRO A 1 80 ? 8.271 -16.083 -31.717 1.00 76.21 81 PRO A N 1
ATOM 672 C CA . PRO A 1 80 ? 6.898 -15.650 -32.000 1.00 74.22 81 PRO A CA 1
ATOM 673 C C . PRO A 1 80 ? 6.035 -15.658 -30.743 1.00 65.27 81 PRO A C 1
ATOM 674 O O . PRO A 1 80 ? 6.093 -16.606 -29.959 1.00 56.69 81 PRO A O 1
ATOM 678 N N . GLY A 1 81 ? 5.244 -14.606 -30.559 1.00 66.71 82 GLY A N 1
ATOM 679 C CA . GLY A 1 81 ? 4.407 -14.478 -29.380 1.00 73.45 82 GLY A CA 1
ATOM 680 C C . GLY A 1 81 ? 5.013 -13.535 -28.361 1.00 78.53 82 GLY A C 1
ATOM 681 O O . GLY A 1 81 ? 4.299 -12.846 -27.632 1.00 82.63 82 GLY A O 1
ATOM 682 N N . VAL A 1 82 ? 6.341 -13.506 -28.311 1.00 76.40 83 VAL A N 1
ATOM 683 C CA . VAL A 1 82 ? 7.058 -12.625 -27.399 1.00 69.07 83 VAL A CA 1
ATOM 684 C C . VAL A 1 82 ? 7.019 -11.186 -27.904 1.00 68.05 83 VAL A C 1
ATOM 685 O O . VAL A 1 82 ? 7.142 -10.938 -29.103 1.00 69.54 83 VAL A O 1
ATOM 689 N N . ASP A 1 83 ? 6.843 -10.240 -26.986 1.00 64.64 84 ASP A N 1
ATOM 690 C CA . ASP A 1 83 ? 6.820 -8.827 -27.346 1.00 61.73 84 ASP A CA 1
ATOM 691 C C . ASP A 1 83 ? 8.238 -8.274 -27.445 1.00 62.64 84 ASP A C 1
ATOM 692 O O . ASP A 1 83 ? 8.822 -7.852 -26.447 1.00 62.42 84 ASP A O 1
ATOM 697 N N . GLN A 1 84 ? 8.780 -8.277 -28.658 1.00 63.92 85 GLN A N 1
ATOM 698 C CA . GLN A 1 84 ? 10.157 -7.858 -28.900 1.00 62.65 85 GLN A CA 1
ATOM 699 C C . GLN A 1 84 ? 10.454 -6.462 -28.360 1.00 59.24 85 GLN A C 1
ATOM 700 O O . GLN A 1 84 ? 11.569 -6.185 -27.917 1.00 59.21 85 GLN A O 1
ATOM 706 N N . SER A 1 85 ? 9.456 -5.585 -28.401 1.00 60.59 86 SER A N 1
ATOM 707 C CA . SER A 1 85 ? 9.625 -4.215 -27.929 1.00 63.69 86 SER A CA 1
ATOM 708 C C . SER A 1 85 ? 9.901 -4.174 -26.429 1.00 60.13 86 SER A C 1
ATOM 709 O O . SER A 1 85 ? 10.691 -3.357 -25.954 1.00 57.91 86 SER A O 1
ATOM 712 N N . ARG A 1 86 ? 9.247 -5.063 -25.688 1.00 56.62 87 ARG A N 1
ATOM 713 C CA . ARG A 1 86 ? 9.413 -5.126 -24.241 1.00 56.63 87 ARG A CA 1
ATOM 714 C C . ARG A 1 86 ? 10.758 -5.738 -23.855 1.00 54.66 87 ARG A C 1
ATOM 715 O O . 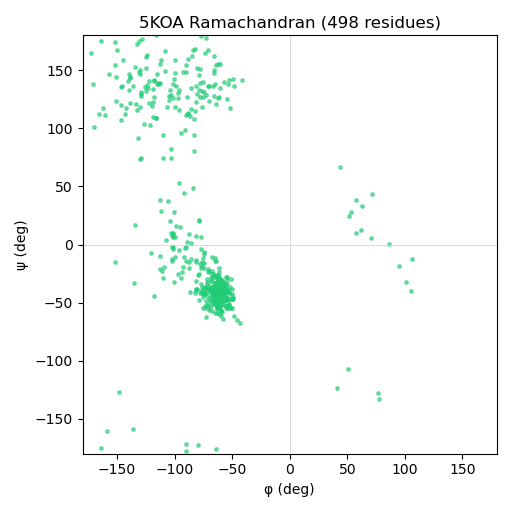ARG A 1 86 ? 11.434 -5.249 -22.949 1.00 53.11 87 ARG A O 1
ATOM 723 N N . ILE A 1 87 ? 11.140 -6.807 -24.547 1.00 50.56 88 ILE A N 1
ATOM 724 C CA . ILE A 1 87 ? 12.400 -7.491 -24.267 1.00 49.11 88 ILE A CA 1
ATOM 725 C C . ILE A 1 87 ? 13.605 -6.605 -24.566 1.00 52.41 88 ILE A C 1
ATOM 726 O O . ILE A 1 87 ? 14.518 -6.494 -23.750 1.00 55.94 88 ILE A O 1
ATOM 731 N N . GLU A 1 88 ? 13.606 -5.979 -25.739 1.00 54.45 89 GLU A N 1
ATOM 732 C CA . GLU A 1 88 ? 14.693 -5.083 -26.118 1.00 58.83 89 GLU A CA 1
ATOM 733 C C . GLU A 1 88 ? 14.874 -3.979 -25.085 1.00 48.02 89 GLU A C 1
ATOM 734 O O . GLU A 1 88 ? 15.993 -3.698 -24.655 1.00 43.00 89 GLU A O 1
ATOM 740 N N . ALA A 1 89 ? 13.768 -3.357 -24.690 1.00 42.03 90 ALA A N 1
ATOM 741 C CA . ALA A 1 89 ? 13.804 -2.326 -23.662 1.00 44.51 90 ALA A CA 1
ATOM 742 C C . ALA A 1 89 ? 14.469 -2.865 -22.399 1.00 43.09 90 ALA A C 1
ATOM 743 O O . ALA A 1 89 ? 15.327 -2.211 -21.806 1.00 35.71 90 ALA A O 1
ATOM 745 N N . LEU A 1 90 ? 14.070 -4.069 -22.003 1.00 38.49 91 LEU A N 1
ATOM 746 C CA . LEU A 1 90 ? 14.604 -4.708 -20.807 1.00 32.87 91 LEU A CA 1
ATOM 747 C C . LEU A 1 90 ? 16.101 -4.973 -20.939 1.00 38.93 91 LEU A C 1
ATOM 748 O O . LEU A 1 90 ? 16.866 -4.740 -20.003 1.00 39.20 91 LEU A O 1
ATOM 753 N N . ILE A 1 91 ? 16.512 -5.464 -22.104 1.00 43.47 92 ILE A N 1
ATOM 754 C CA . ILE A 1 91 ? 17.920 -5.732 -22.376 1.00 40.31 92 ILE A CA 1
ATOM 755 C C . ILE A 1 91 ? 18.754 -4.463 -22.244 1.00 41.35 92 ILE A C 1
ATOM 756 O O . ILE A 1 91 ? 19.824 -4.473 -21.638 1.00 38.98 92 ILE A O 1
ATOM 761 N N . GLN A 1 92 ? 18.258 -3.372 -22.817 1.00 48.04 93 GLN A N 1
ATOM 762 C CA . GLN A 1 92 ? 18.967 -2.099 -22.775 1.00 49.91 93 GLN A CA 1
ATOM 763 C C . GLN A 1 92 ? 19.020 -1.541 -21.357 1.00 47.43 93 GLN A C 1
ATOM 764 O O . GLN A 1 92 ? 19.943 -0.808 -21.006 1.00 50.08 93 GLN A O 1
ATOM 770 N N . GLN A 1 93 ? 18.027 -1.890 -20.546 1.00 42.23 94 GLN A N 1
ATOM 771 C CA . GLN A 1 93 ? 18.019 -1.485 -19.147 1.00 45.82 94 GLN A CA 1
ATOM 772 C C . GLN A 1 93 ? 19.102 -2.231 -18.377 1.00 48.75 94 GLN A C 1
ATOM 773 O O . GLN A 1 93 ? 19.853 -1.632 -17.608 1.00 50.69 94 GLN A O 1
ATOM 779 N N . LEU A 1 94 ? 19.174 -3.542 -18.586 1.00 45.63 95 LEU A N 1
ATOM 780 C CA . LEU A 1 94 ? 20.203 -4.363 -17.959 1.00 37.25 95 LEU A CA 1
ATOM 781 C C . LEU A 1 94 ? 21.577 -3.953 -18.468 1.00 40.46 95 LEU A C 1
ATOM 782 O O . LEU A 1 94 ? 22.554 -3.944 -17.720 1.00 45.89 95 LEU A O 1
ATOM 787 N N . LYS A 1 95 ? 21.638 -3.614 -19.751 1.00 42.05 96 LYS A N 1
ATOM 788 C CA . LYS A 1 95 ? 22.877 -3.183 -20.382 1.00 39.19 96 LYS A CA 1
ATOM 789 C C . LYS A 1 95 ? 23.335 -1.851 -19.796 1.00 34.09 96 LYS A C 1
ATOM 790 O O . LYS A 1 95 ? 24.530 -1.624 -19.607 1.00 41.02 96 LYS A O 1
ATOM 796 N N . ALA A 1 96 ? 22.375 -0.978 -19.504 1.00 23.09 97 ALA A N 1
ATOM 797 C CA . ALA A 1 96 ? 22.674 0.348 -18.970 1.00 22.98 97 ALA A CA 1
ATOM 798 C C . ALA A 1 96 ? 22.936 0.312 -17.465 1.00 36.42 97 ALA A C 1
ATOM 799 O O . ALA A 1 96 ? 23.814 1.016 -16.963 1.00 42.77 97 ALA A O 1
ATOM 801 N N . ALA A 1 97 ? 22.169 -0.505 -16.751 1.00 29.37 98 ALA A N 1
ATOM 802 C CA . ALA A 1 97 ? 22.362 -0.673 -15.316 1.00 28.06 98 ALA A CA 1
ATOM 803 C C . ALA A 1 97 ? 23.743 -1.252 -15.028 1.00 38.27 98 ALA A C 1
ATOM 804 O O . ALA A 1 97 ? 24.440 -0.800 -14.119 1.00 41.39 98 ALA A O 1
ATOM 806 N N . GLY A 1 98 ? 24.133 -2.255 -15.810 1.00 38.24 99 GLY A N 1
ATOM 807 C CA . GLY A 1 98 ? 25.441 -2.869 -15.673 1.00 32.84 99 GLY A CA 1
ATOM 808 C C . GLY A 1 98 ? 26.552 -1.913 -16.057 1.00 35.28 99 GLY A C 1
ATOM 809 O O . GLY A 1 98 ? 27.629 -1.923 -15.461 1.00 39.29 99 GLY A O 1
ATOM 810 N N . SER A 1 99 ? 26.287 -1.083 -17.060 1.00 32.50 100 SER A N 1
ATOM 811 C CA . SER A 1 99 ? 27.255 -0.091 -17.508 1.00 39.08 100 SER A CA 1
ATOM 812 C C . SER A 1 99 ? 27.461 0.979 -16.438 1.00 39.62 100 SER A C 1
ATOM 813 O O . SER A 1 99 ? 28.592 1.275 -16.052 1.00 35.59 100 SER A O 1
ATOM 816 N N . VAL A 1 100 ? 26.359 1.553 -15.963 1.00 33.18 101 VAL A N 1
ATOM 817 C CA . VAL A 1 100 ? 26.406 2.552 -14.902 1.00 31.20 101 VAL A CA 1
ATOM 818 C C . VAL A 1 100 ? 27.129 2.016 -13.672 1.00 33.96 101 VAL A C 1
ATOM 819 O O . VAL A 1 100 ? 28.008 2.677 -13.116 1.00 31.12 101 VAL A O 1
ATOM 823 N N . LEU A 1 101 ? 26.753 0.812 -13.253 1.00 37.32 102 LEU A N 1
ATOM 824 C CA . LEU A 1 101 ? 27.348 0.181 -12.081 1.00 39.39 102 LEU A CA 1
ATOM 825 C C . LEU A 1 101 ? 28.841 -0.067 -12.276 1.00 43.35 102 LEU A C 1
ATOM 826 O O . LEU A 1 101 ? 29.633 0.083 -11.343 1.00 42.56 102 LEU A O 1
ATOM 831 N N . ILE A 1 102 ? 29.217 -0.445 -13.493 1.00 37.75 103 ILE A N 1
ATOM 832 C CA . ILE A 1 102 ? 30.605 -0.767 -13.803 1.00 34.38 103 ILE A CA 1
ATOM 833 C C . ILE A 1 102 ? 31.454 0.494 -13.961 1.00 34.30 103 ILE A C 1
ATOM 834 O O . ILE A 1 102 ? 32.680 0.447 -13.848 1.00 35.20 103 ILE A O 1
ATOM 839 N N . SER A 1 103 ? 30.798 1.622 -14.215 1.00 29.69 104 SER A N 1
ATOM 840 C CA . SER A 1 103 ? 31.501 2.890 -14.378 1.00 33.92 104 SER A CA 1
ATOM 841 C C . SER A 1 103 ? 31.588 3.655 -13.060 1.00 33.74 104 SER A C 1
ATOM 842 O O . SER A 1 103 ? 32.416 4.552 -12.905 1.00 29.02 104 SER A O 1
ATOM 845 N N . ALA A 1 104 ? 30.728 3.295 -12.113 1.00 35.20 105 ALA A N 1
ATOM 846 C CA . ALA A 1 104 ? 30.731 3.917 -10.794 1.00 27.01 105 ALA A CA 1
ATOM 847 C C . ALA A 1 104 ? 31.817 3.300 -9.916 1.00 22.69 105 ALA A C 1
ATOM 848 O O . ALA A 1 104 ? 32.183 2.142 -10.104 1.00 24.99 105 ALA A O 1
ATOM 850 N N . PRO A 1 105 ? 32.337 4.076 -8.951 1.00 29.56 106 PRO A N 1
ATOM 851 C CA . PRO A 1 105 ? 33.409 3.599 -8.068 1.00 27.67 106 PRO A CA 1
ATOM 852 C C . PRO A 1 105 ? 32.964 2.429 -7.194 1.00 32.06 106 PRO A C 1
ATOM 853 O O . PRO A 1 105 ? 31.842 1.944 -7.343 1.00 36.69 106 PRO A O 1
ATOM 857 N N . ARG A 1 106 ? 33.839 1.981 -6.298 1.00 31.48 107 ARG A N 1
ATOM 858 C CA . ARG A 1 106 ? 33.515 0.878 -5.399 1.00 32.31 107 ARG A CA 1
ATOM 859 C C . ARG A 1 106 ? 32.227 1.158 -4.635 1.00 35.25 107 ARG A C 1
ATOM 860 O O . ARG A 1 106 ? 31.996 2.276 -4.177 1.00 32.64 107 ARG A O 1
ATOM 868 N N . ILE A 1 107 ? 31.388 0.136 -4.506 1.00 38.25 108 ILE A N 1
ATOM 869 C CA . ILE A 1 107 ? 30.106 0.276 -3.828 1.00 30.52 108 ILE A CA 1
ATOM 870 C C . ILE A 1 107 ? 30.276 0.663 -2.363 1.00 29.02 108 ILE A C 1
ATOM 871 O O . ILE A 1 107 ? 30.986 -0.003 -1.611 1.00 35.28 108 ILE A O 1
ATOM 876 N N . GLY A 1 108 ? 29.619 1.748 -1.966 1.00 26.61 109 GLY A N 1
ATOM 877 C CA . GLY A 1 108 ? 29.671 2.216 -0.594 1.00 29.06 109 GLY A CA 1
ATOM 878 C C . GLY A 1 108 ? 30.863 3.113 -0.329 1.00 34.43 109 GLY A C 1
ATOM 879 O O . GLY A 1 108 ? 31.055 3.587 0.788 1.00 37.56 109 GLY A O 1
ATOM 880 N N . GLN A 1 109 ? 31.666 3.345 -1.363 1.00 33.45 110 GLN A N 1
ATOM 881 C CA . GLN A 1 109 ? 32.858 4.175 -1.245 1.00 33.79 110 GLN A CA 1
ATOM 882 C C . GLN A 1 109 ? 32.528 5.506 -0.582 1.00 24.61 110 GLN A C 1
ATOM 883 O O . GLN A 1 109 ? 33.136 5.882 0.419 1.00 25.27 110 GLN A O 1
ATOM 889 N N . PHE A 1 110 ? 31.554 6.211 -1.146 1.00 25.67 111 PHE A N 1
ATOM 890 C CA . PHE A 1 110 ? 31.172 7.531 -0.660 1.00 28.28 111 PHE A CA 1
ATOM 891 C C . PHE A 1 110 ? 30.733 7.499 0.802 1.00 38.10 111 PHE A C 1
ATOM 892 O O . PHE A 1 110 ? 31.157 8.332 1.605 1.00 39.86 111 PHE A O 1
ATOM 900 N N . LEU A 1 111 ? 29.885 6.532 1.140 1.00 38.14 112 LEU A N 1
ATOM 901 C CA . LEU A 1 111 ? 29.370 6.400 2.500 1.00 37.74 112 LEU A CA 1
ATOM 902 C C . LEU A 1 111 ? 30.470 6.041 3.493 1.00 43.04 112 LEU A C 1
ATOM 903 O O . LEU A 1 111 ? 30.530 6.590 4.592 1.00 45.47 112 LEU A O 1
ATOM 908 N N . ARG A 1 112 ? 31.338 5.115 3.099 1.00 48.00 113 ARG A N 1
ATOM 909 C CA . ARG A 1 112 ? 32.400 4.630 3.973 1.00 44.69 113 ARG A CA 1
ATOM 910 C C . ARG A 1 112 ? 33.441 5.710 4.261 1.00 40.73 113 ARG A C 1
ATOM 911 O O . ARG A 1 112 ? 34.154 5.645 5.263 1.00 41.45 113 ARG A O 1
ATOM 919 N N . GLU A 1 113 ? 33.521 6.704 3.384 1.00 38.62 114 GLU A N 1
ATOM 920 C CA . GLU A 1 113 ? 34.503 7.772 3.533 1.00 47.53 114 GLU A CA 1
ATOM 921 C C . GLU A 1 113 ? 33.888 9.048 4.098 1.00 50.49 114 GLU A C 1
ATOM 922 O O . GLU A 1 113 ? 34.534 10.096 4.125 1.00 50.39 114 GLU A O 1
ATOM 928 N N . ASP A 1 114 ? 32.642 8.961 4.550 1.00 47.90 115 ASP A N 1
ATOM 929 C CA . ASP A 1 114 ? 31.941 10.138 5.050 1.00 46.92 115 ASP A CA 1
ATOM 930 C C . ASP A 1 114 ? 32.227 10.411 6.525 1.00 53.50 115 ASP A C 1
ATOM 931 O O . ASP A 1 114 ? 32.194 9.504 7.359 1.00 43.45 115 ASP A O 1
ATOM 936 N N . ARG A 1 115 ? 32.498 11.676 6.830 1.00 63.10 116 ARG A N 1
ATOM 937 C CA . ARG A 1 115 ? 32.840 12.112 8.179 1.00 65.63 116 ARG A CA 1
ATOM 938 C C . ARG A 1 115 ? 31.864 11.580 9.223 1.00 60.47 116 ARG A C 1
ATOM 939 O O . ARG A 1 115 ? 32.246 10.843 10.132 1.00 57.61 116 ARG A O 1
ATOM 947 N N . LEU A 1 116 ? 30.601 11.968 9.083 1.00 54.69 117 LEU A N 1
ATOM 948 C CA . LEU A 1 116 ? 29.586 11.673 10.086 1.00 46.67 117 LEU A CA 1
ATOM 949 C C . LEU A 1 116 ? 29.291 10.179 10.203 1.00 44.07 117 LEU A C 1
ATOM 950 O O . LEU A 1 116 ? 29.176 9.651 11.308 1.00 43.73 117 LEU A O 1
ATOM 955 N N . ILE A 1 117 ? 29.169 9.503 9.066 1.00 45.01 118 ILE A N 1
ATOM 956 C CA . ILE A 1 117 ? 28.893 8.070 9.064 1.00 47.32 118 ILE A CA 1
ATOM 957 C C . ILE A 1 117 ? 29.942 7.316 9.874 1.00 52.66 118 ILE A C 1
ATOM 958 O O . ILE A 1 117 ? 29.609 6.475 10.709 1.00 53.16 118 ILE A O 1
ATOM 963 N N . ALA A 1 118 ? 31.210 7.628 9.623 1.00 51.26 119 ALA A N 1
ATOM 964 C CA . ALA A 1 118 ? 32.318 6.989 10.326 1.00 42.04 119 ALA A CA 1
ATOM 965 C C . ALA A 1 118 ? 32.165 7.103 11.842 1.00 36.98 119 ALA A C 1
ATOM 966 O O . ALA A 1 118 ? 32.349 6.127 12.568 1.00 37.00 119 ALA A O 1
ATOM 968 N N . LEU A 1 119 ? 31.829 8.300 12.311 1.00 27.86 120 LEU A N 1
ATOM 969 C CA . LEU A 1 119 ? 31.652 8.540 13.739 1.00 41.38 120 LEU A CA 1
ATOM 970 C C . LEU A 1 119 ? 30.499 7.718 14.307 1.00 46.34 120 LEU A C 1
ATOM 971 O O . LEU A 1 119 ? 30.670 6.979 15.277 1.00 51.72 120 LEU A O 1
ATOM 976 N N . VAL A 1 120 ? 29.327 7.852 13.695 1.00 42.79 121 VAL A N 1
ATOM 977 C CA . VAL A 1 120 ? 28.126 7.175 14.170 1.00 44.47 121 VAL A CA 1
ATOM 978 C C . VAL A 1 120 ? 28.272 5.658 14.121 1.00 51.09 121 VAL A C 1
ATOM 979 O O . VAL A 1 120 ? 27.793 4.948 15.005 1.00 43.93 121 VAL A O 1
ATOM 983 N N . ARG A 1 121 ? 28.937 5.170 13.079 1.00 62.12 122 ARG A N 1
ATOM 984 C CA . ARG A 1 121 ? 29.098 3.737 12.867 1.00 67.34 122 ARG A CA 1
ATOM 985 C C . ARG A 1 121 ? 30.003 3.111 13.925 1.00 74.62 122 ARG A C 1
ATOM 986 O O . ARG A 1 121 ? 29.863 1.934 14.259 1.00 77.07 122 ARG A O 1
ATOM 994 N N . GLN A 1 122 ? 30.925 3.910 14.454 1.00 77.54 123 GLN A N 1
ATOM 995 C CA . GLN A 1 122 ? 31.848 3.446 15.483 1.00 78.50 123 GLN A CA 1
ATOM 996 C C . GLN A 1 122 ? 31.126 3.147 16.795 1.00 75.44 123 GLN A C 1
ATOM 997 O O . GLN A 1 122 ? 31.416 2.155 17.463 1.00 70.88 123 GLN A O 1
ATOM 1003 N N . ARG A 1 123 ? 30.180 4.009 17.153 1.00 74.58 124 ARG A N 1
ATOM 1004 C CA . ARG A 1 123 ? 29.476 3.892 18.425 1.00 74.65 124 ARG A CA 1
ATOM 1005 C C . ARG A 1 123 ? 28.197 3.066 18.317 1.00 77.08 124 ARG A C 1
ATOM 1006 O O . ARG A 1 123 ? 27.161 3.446 18.860 1.00 75.31 124 ARG A O 1
ATOM 1014 N N . LEU A 1 124 ? 28.272 1.936 17.621 1.00 79.86 125 LEU A N 1
ATOM 1015 C CA . LEU A 1 124 ? 27.112 1.064 17.463 1.00 82.20 125 LEU A CA 1
ATOM 1016 C C . LEU A 1 124 ? 27.295 -0.270 18.181 1.00 85.27 125 LEU A C 1
ATOM 1017 O O . LEU A 1 124 ? 26.321 -0.961 18.481 1.00 82.55 125 LEU A O 1
ATOM 1022 N N . SER A 1 125 ? 28.546 -0.627 18.454 1.00 90.38 126 SER A N 1
ATOM 1023 C CA . SER A 1 125 ? 28.851 -1.872 19.148 1.00 95.59 126 SER A CA 1
ATOM 1024 C C . SER A 1 125 ? 28.678 -1.710 20.655 1.00 97.09 126 SER A C 1
ATOM 1025 O O . SER A 1 125 ? 29.013 -2.607 21.430 1.00 96.87 126 SER A O 1
ATOM 1028 N N . ILE A 1 126 ? 28.152 -0.559 21.060 1.00 98.60 127 ILE A N 1
ATOM 1029 C CA . ILE A 1 126 ? 27.942 -0.254 22.470 1.00 100.73 127 ILE A CA 1
ATOM 1030 C C . ILE A 1 126 ? 26.456 -0.037 22.746 1.00 108.65 127 ILE A C 1
ATOM 1031 O O . ILE A 1 126 ? 25.783 0.674 22.000 1.00 111.87 127 ILE A O 1
ATOM 1036 N N . PRO A 1 127 ? 25.941 -0.654 23.822 1.00 111.47 128 PRO A N 1
ATOM 1037 C CA . PRO A 1 127 ? 24.521 -0.583 24.190 1.00 112.38 128 PRO A CA 1
ATOM 1038 C C . PRO A 1 127 ? 23.939 0.828 24.116 1.00 110.00 128 PRO A C 1
ATOM 1039 O O . PRO A 1 127 ? 23.059 1.080 23.293 1.00 111.60 128 PRO A O 1
ATOM 1043 N N . GLY A 1 128 ? 24.420 1.731 24.964 1.00 107.04 129 GLY A N 1
ATOM 1044 C CA . GLY A 1 128 ? 23.919 3.093 24.983 1.00 104.86 129 GLY A CA 1
ATOM 1045 C C . GLY A 1 128 ? 24.950 4.106 24.525 1.00 101.46 129 GLY A C 1
ATOM 1046 O O . GLY A 1 128 ? 25.033 5.208 25.066 1.00 98.28 129 GLY A O 1
ATOM 1047 N N . GLY A 1 129 ? 25.734 3.732 23.520 1.00 99.78 130 GLY A N 1
ATOM 1048 C CA . GLY A 1 129 ? 26.791 4.591 23.018 1.00 102.56 130 GLY A CA 1
ATOM 1049 C C . GLY A 1 129 ? 26.323 5.586 21.973 1.00 107.01 130 GLY A C 1
ATOM 1050 O O . GLY A 1 129 ? 27.122 6.359 21.444 1.00 109.64 130 GLY A O 1
ATOM 1051 N N . CYS A 1 130 ? 25.028 5.571 21.675 1.00 108.26 131 CYS A N 1
ATOM 1052 C CA . CYS A 1 130 ? 24.465 6.466 20.668 1.00 104.50 131 CYS A CA 1
ATOM 1053 C C . CYS A 1 130 ? 23.702 7.627 21.297 1.00 94.46 131 CYS A C 1
ATOM 1054 O O . CYS A 1 130 ? 22.870 8.258 20.646 1.00 91.52 131 CYS A O 1
ATOM 1057 N N . CYS A 1 131 ? 23.988 7.904 22.565 1.00 87.87 132 CYS A N 1
ATOM 1058 C CA . CYS A 1 131 ? 23.320 8.987 23.275 1.00 86.04 132 CYS A CA 1
ATOM 1059 C C . CYS A 1 131 ? 23.929 10.340 22.922 1.00 88.19 132 CYS A C 1
ATOM 1060 O O . CYS A 1 131 ? 24.774 10.436 22.033 1.00 94.10 132 CYS A O 1
ATOM 1063 N N . SER A 1 132 ? 23.498 11.381 23.626 1.00 86.10 133 SER A N 1
ATOM 1064 C CA . SER A 1 132 ? 23.946 12.740 23.340 1.00 85.40 133 SER A CA 1
ATOM 1065 C C . SER A 1 132 ? 25.307 13.051 23.959 1.00 76.95 133 SER A C 1
ATOM 1066 O O . SER A 1 132 ? 25.947 14.039 23.599 1.00 73.31 133 SER A O 1
ATOM 1069 N N . PHE A 1 133 ? 25.745 12.208 24.888 1.00 75.50 134 PHE A N 1
ATOM 1070 C CA . PHE A 1 133 ? 27.031 12.409 25.550 1.00 72.16 134 PHE A CA 1
ATOM 1071 C C . PHE A 1 133 ? 28.142 11.581 24.908 1.00 71.53 134 PHE A C 1
ATOM 1072 O O . PHE A 1 133 ? 29.319 11.934 24.995 1.00 64.42 134 PHE A O 1
ATOM 1080 N N . ASP A 1 134 ? 27.763 10.480 24.266 1.00 73.51 135 ASP A N 1
ATOM 1081 C CA . ASP A 1 134 ? 28.719 9.653 23.537 1.00 71.70 135 ASP A CA 1
ATOM 1082 C C . ASP A 1 134 ? 28.765 10.055 22.068 1.00 69.79 135 ASP A C 1
ATOM 1083 O O . ASP A 1 134 ? 29.757 9.816 21.379 1.00 70.25 135 ASP A O 1
ATOM 1088 N N . LEU A 1 135 ? 27.683 10.666 21.596 1.00 66.39 136 LEU A N 1
ATOM 1089 C CA . LEU A 1 135 ? 27.606 11.131 20.216 1.00 63.56 136 LEU A CA 1
ATOM 1090 C C . LEU A 1 135 ? 27.144 12.581 20.124 1.00 62.40 136 LEU A C 1
ATOM 1091 O O . LEU A 1 135 ? 26.009 12.848 19.739 1.00 66.42 136 LEU A O 1
ATOM 1096 N N . PRO A 1 136 ? 28.023 13.526 20.483 1.00 55.57 137 PRO A N 1
ATOM 1097 C CA . PRO A 1 136 ? 27.688 14.949 20.382 1.00 54.31 137 PRO A CA 1
ATOM 1098 C C . PRO A 1 136 ? 27.521 15.359 18.923 1.00 54.58 137 PRO A C 1
ATOM 1099 O O . PRO A 1 136 ? 26.660 16.172 18.589 1.00 53.46 137 PRO A O 1
ATOM 1103 N N . THR A 1 137 ? 28.353 14.773 18.068 1.00 55.35 138 THR A N 1
ATOM 1104 C CA . THR A 1 137 ? 28.367 15.079 16.645 1.00 53.59 138 THR A CA 1
ATOM 1105 C C . THR A 1 137 ? 26.981 14.918 16.041 1.00 49.62 138 THR A C 1
ATOM 1106 O O . THR A 1 137 ? 26.502 15.779 15.301 1.00 52.16 138 THR A O 1
ATOM 1110 N N . LEU A 1 138 ? 26.350 13.795 16.356 1.00 42.95 139 LEU A N 1
ATOM 1111 C CA . LEU A 1 138 ? 25.027 13.484 15.844 1.00 44.82 139 LEU A CA 1
ATOM 1112 C C . LEU A 1 138 ? 23.958 14.417 16.408 1.00 40.76 139 LEU A C 1
ATOM 1113 O O . LEU A 1 138 ? 22.924 14.632 15.781 1.00 39.10 139 LEU A O 1
ATOM 1118 N N . HIS A 1 139 ? 24.217 14.981 17.584 1.00 39.72 140 HIS A N 1
ATOM 1119 C CA . HIS A 1 139 ? 23.234 15.826 18.257 1.00 42.61 140 HIS A CA 1
ATOM 1120 C C . HIS A 1 139 ? 23.024 17.153 17.530 1.00 42.66 140 HIS A C 1
ATOM 1121 O O . HIS A 1 139 ? 21.890 17.559 17.280 1.00 40.02 140 HIS A O 1
ATOM 1128 N N . ILE A 1 140 ? 24.124 17.815 17.186 1.00 40.92 141 ILE A N 1
ATOM 1129 C CA . ILE A 1 140 ? 24.074 19.097 16.493 1.00 45.75 141 ILE A CA 1
ATOM 1130 C C . ILE A 1 140 ? 23.534 18.927 15.077 1.00 47.04 141 ILE A C 1
ATOM 1131 O O . ILE A 1 140 ? 22.790 19.771 14.577 1.00 46.28 141 ILE A O 1
ATOM 1136 N N . TRP A 1 141 ? 23.921 17.829 14.435 1.00 47.32 142 TRP A N 1
ATOM 1137 C CA . TRP A 1 141 ? 23.491 17.543 13.072 1.00 49.04 142 TRP A CA 1
ATOM 1138 C C . TRP A 1 141 ? 21.969 17.492 12.978 1.00 47.87 142 TRP A C 1
ATOM 1139 O O . TRP A 1 141 ? 21.386 17.865 11.960 1.00 47.62 142 TRP A O 1
ATOM 1150 N N . LEU A 1 142 ? 21.330 17.036 14.051 1.00 48.44 143 LEU A N 1
ATOM 1151 C CA . LEU A 1 142 ? 19.875 16.958 14.103 1.00 52.00 143 LEU A CA 1
ATOM 1152 C C . LEU A 1 142 ? 19.247 18.329 14.341 1.00 54.69 143 LEU A C 1
ATOM 1153 O O . LEU A 1 142 ? 18.035 18.442 14.524 1.00 60.44 143 LEU A O 1
ATOM 1158 N N . HIS A 1 143 ? 20.078 19.367 14.335 1.00 48.15 144 HIS A N 1
ATOM 1159 C CA . HIS A 1 143 ? 19.605 20.731 14.545 1.00 47.87 144 HIS A CA 1
ATOM 1160 C C . HIS A 1 143 ? 19.925 21.641 13.362 1.00 48.64 144 HIS A C 1
ATOM 1161 O O . HIS A 1 143 ? 19.488 22.791 13.319 1.00 51.95 144 HIS A O 1
ATOM 1168 N N . LEU A 1 144 ? 20.691 21.126 12.407 1.00 45.01 145 LEU A N 1
ATOM 1169 C CA . LEU A 1 144 ? 21.014 21.881 11.203 1.00 43.34 145 LEU A CA 1
ATOM 1170 C C . LEU A 1 144 ? 19.741 22.190 10.425 1.00 42.71 145 LEU A C 1
ATOM 1171 O O . LEU A 1 144 ? 18.742 21.485 10.561 1.00 39.75 145 LEU A O 1
ATOM 1176 N N . PRO A 1 145 ? 19.770 23.254 9.608 1.00 41.30 146 PRO A N 1
ATOM 1177 C CA . PRO A 1 145 ? 18.624 23.570 8.752 1.00 39.65 146 PRO A CA 1
ATOM 1178 C C . PRO A 1 145 ? 18.217 22.350 7.933 1.00 45.60 146 PRO A C 1
ATOM 1179 O O . PRO A 1 145 ? 19.083 21.604 7.475 1.00 45.59 146 PRO A O 1
ATOM 1183 N N . GLN A 1 146 ? 16.914 22.151 7.758 1.00 48.22 147 GLN A N 1
ATOM 1184 C CA . GLN A 1 146 ? 16.400 20.972 7.066 1.00 46.25 147 GLN A CA 1
ATOM 1185 C C . GLN A 1 146 ? 17.024 20.752 5.691 1.00 47.87 147 GLN A C 1
ATOM 1186 O O . GLN A 1 146 ? 17.491 19.656 5.386 1.00 50.51 147 GLN A O 1
ATOM 1192 N N . ALA A 1 147 ? 17.026 21.794 4.866 1.00 48.43 148 ALA A N 1
ATOM 1193 C CA . ALA A 1 147 ? 17.560 21.692 3.512 1.00 49.82 148 ALA A CA 1
ATOM 1194 C C . ALA A 1 147 ? 18.957 21.080 3.505 1.00 54.63 148 ALA A C 1
ATOM 1195 O O . ALA A 1 147 ? 19.352 20.424 2.542 1.00 59.58 148 ALA A O 1
ATOM 1197 N N . GLN A 1 148 ? 19.698 21.294 4.587 1.00 51.82 149 GLN A N 1
ATOM 1198 C CA . GLN A 1 148 ? 21.053 20.768 4.698 1.00 45.45 149 GLN A CA 1
ATOM 1199 C C . GLN A 1 148 ? 21.047 19.257 4.922 1.00 37.46 149 GLN A C 1
ATOM 1200 O O . GLN A 1 148 ? 21.671 18.513 4.166 1.00 37.73 149 GLN A O 1
ATOM 1206 N N . ARG A 1 149 ? 20.341 18.804 5.954 1.00 32.68 150 ARG A N 1
ATOM 1207 C CA . ARG A 1 149 ? 20.208 17.371 6.199 1.00 39.68 150 ARG A CA 1
ATOM 1208 C C . ARG A 1 149 ? 19.576 16.676 4.999 1.00 51.26 150 ARG A C 1
ATOM 1209 O O . ARG A 1 149 ? 19.989 15.582 4.617 1.00 53.75 150 ARG A O 1
ATOM 1217 N N . ASP A 1 150 ? 18.570 17.317 4.413 1.00 56.19 151 ASP A N 1
ATOM 1218 C CA . ASP A 1 150 ? 17.945 16.815 3.196 1.00 52.62 151 ASP A CA 1
ATOM 1219 C C . ASP A 1 150 ? 18.999 16.556 2.131 1.00 50.22 151 ASP A C 1
ATOM 1220 O O . ASP A 1 150 ? 19.091 15.456 1.588 1.00 55.14 151 ASP A O 1
ATOM 1225 N N . SER A 1 151 ? 19.797 17.579 1.842 1.00 42.91 152 SER A N 1
ATOM 1226 C CA . SER A 1 151 ? 20.855 17.472 0.847 1.00 47.09 152 SER A CA 1
ATOM 1227 C C . SER A 1 151 ? 21.805 16.319 1.160 1.00 48.11 152 SER A C 1
ATOM 1228 O O . SER A 1 151 ? 22.059 15.467 0.309 1.00 47.18 152 SER A O 1
ATOM 1231 N N . GLN A 1 152 ? 22.328 16.297 2.382 1.00 46.73 153 GLN A N 1
ATOM 1232 C CA . GLN A 1 152 ? 23.244 15.241 2.797 1.00 41.44 153 GLN A CA 1
ATOM 1233 C C . GLN A 1 152 ? 22.632 13.861 2.591 1.00 41.61 153 GLN A C 1
ATOM 1234 O O . GLN A 1 152 ? 23.222 13.005 1.932 1.00 43.45 153 GLN A O 1
ATOM 1240 N N . VAL A 1 153 ? 21.450 13.652 3.160 1.00 34.60 154 VAL A N 1
ATOM 1241 C CA . VAL A 1 153 ? 20.767 12.370 3.045 1.00 32.03 154 VAL A CA 1
ATOM 1242 C C . VAL A 1 153 ? 20.554 11.993 1.583 1.00 43.11 154 VAL A C 1
ATOM 1243 O O . VAL A 1 153 ? 20.697 10.831 1.208 1.00 47.80 154 VAL A O 1
ATOM 1247 N N . GLU A 1 154 ? 20.218 12.982 0.761 1.00 44.77 155 GLU A N 1
ATOM 1248 C CA . GLU A 1 154 ? 20.008 12.749 -0.663 1.00 41.12 155 GLU A CA 1
ATOM 1249 C C . GLU A 1 154 ? 21.260 12.194 -1.333 1.00 42.88 155 GLU A C 1
ATOM 1250 O O . GLU A 1 154 ? 21.225 11.121 -1.934 1.00 47.06 155 GLU A O 1
ATOM 1256 N N . THR A 1 155 ? 22.363 12.928 -1.225 1.00 43.33 156 THR A N 1
ATOM 1257 C CA . THR A 1 155 ? 23.619 12.512 -1.841 1.00 38.64 156 THR A CA 1
ATOM 1258 C C . THR A 1 155 ? 24.096 11.173 -1.285 1.00 39.84 156 THR A C 1
ATOM 1259 O O . THR A 1 155 ? 24.754 10.401 -1.982 1.00 45.90 156 THR A O 1
ATOM 1263 N N . TRP A 1 156 ? 23.759 10.904 -0.027 1.00 39.10 157 TRP A N 1
ATOM 1264 C CA . TRP A 1 156 ? 24.101 9.633 0.602 1.00 40.80 157 TRP A CA 1
ATOM 1265 C C . TRP A 1 156 ? 23.331 8.479 -0.031 1.00 42.26 157 TRP A C 1
ATOM 1266 O O . TRP A 1 156 ? 23.899 7.423 -0.310 1.00 46.39 157 TRP A O 1
ATOM 1277 N N . ILE A 1 157 ? 22.037 8.683 -0.254 1.00 39.33 158 ILE A N 1
ATOM 1278 C CA . ILE A 1 157 ? 21.207 7.669 -0.892 1.00 32.48 158 ILE A CA 1
ATOM 1279 C C . ILE A 1 157 ? 21.600 7.503 -2.357 1.00 32.66 158 ILE A C 1
ATOM 1280 O O . ILE A 1 157 ? 21.641 6.388 -2.879 1.00 37.56 158 ILE A O 1
ATOM 1285 N N . ALA A 1 158 ? 21.897 8.621 -3.011 1.00 27.25 159 ALA A N 1
ATOM 1286 C CA . ALA A 1 158 ? 22.245 8.617 -4.428 1.00 30.87 159 ALA A CA 1
ATOM 1287 C C . ALA A 1 158 ? 23.550 7.876 -4.707 1.00 37.74 159 ALA A C 1
ATOM 1288 O O . ALA A 1 158 ? 23.749 7.348 -5.801 1.00 38.88 159 ALA A O 1
ATOM 1290 N N . SER A 1 159 ? 24.438 7.838 -3.718 1.00 33.08 160 SER A N 1
ATOM 1291 C CA . SER A 1 159 ? 25.719 7.161 -3.881 1.00 29.10 160 SER A CA 1
ATOM 1292 C C . SER A 1 159 ? 25.522 5.661 -4.078 1.00 27.04 160 SER A C 1
ATOM 1293 O O . SER A 1 159 ? 26.440 4.954 -4.491 1.00 34.06 160 SER A O 1
ATOM 1296 N N . LEU A 1 160 ? 24.317 5.184 -3.784 1.00 26.41 161 LEU A N 1
ATOM 1297 C CA . LEU A 1 160 ? 23.997 3.768 -3.923 1.00 29.14 161 LEU A CA 1
ATOM 1298 C C . LEU A 1 160 ? 23.087 3.506 -5.121 1.00 39.44 161 LEU A C 1
ATOM 1299 O O . LEU A 1 160 ? 22.664 2.373 -5.348 1.00 39.23 161 LEU A O 1
ATOM 1304 N N . ASN A 1 161 ? 22.789 4.553 -5.884 1.00 42.21 162 ASN A N 1
ATOM 1305 C CA . ASN A 1 161 ? 21.916 4.423 -7.050 1.00 42.11 162 ASN A CA 1
ATOM 1306 C C . ASN A 1 161 ? 22.369 3.368 -8.063 1.00 41.60 162 ASN A C 1
ATOM 1307 O O . ASN A 1 161 ? 21.555 2.574 -8.533 1.00 39.68 162 ASN A O 1
ATOM 1312 N N . PRO A 1 162 ? 23.669 3.357 -8.407 1.00 37.95 163 PRO A N 1
ATOM 1313 C CA . PRO A 1 162 ? 24.152 2.334 -9.341 1.00 33.10 163 PRO A CA 1
ATOM 1314 C C . PRO A 1 162 ? 23.823 0.933 -8.839 1.00 35.38 163 PRO A C 1
ATOM 1315 O O . PRO A 1 162 ? 23.431 0.070 -9.623 1.00 40.72 163 PRO A O 1
ATOM 1319 N N . LEU A 1 163 ? 23.982 0.722 -7.536 1.00 34.29 164 LEU A N 1
ATOM 1320 C CA . LEU A 1 163 ? 23.669 -0.558 -6.912 1.00 27.33 164 LEU A CA 1
ATOM 1321 C C . LEU A 1 163 ? 22.165 -0.794 -6.845 1.00 24.04 164 LEU A C 1
ATOM 1322 O O . LEU A 1 163 ? 21.670 -1.834 -7.281 1.00 21.93 164 LEU A O 1
ATOM 1327 N N . THR A 1 164 ? 21.446 0.180 -6.297 1.00 22.10 165 THR A N 1
ATOM 1328 C CA . THR A 1 164 ? 20.007 0.060 -6.087 1.00 23.54 165 THR A CA 1
ATOM 1329 C C . THR A 1 164 ? 19.255 -0.292 -7.368 1.00 25.57 165 THR A C 1
ATOM 1330 O O . THR A 1 164 ? 18.327 -1.100 -7.350 1.00 25.30 165 THR A O 1
ATOM 1334 N N . GLN A 1 165 ? 19.659 0.316 -8.478 1.00 28.32 166 GLN A N 1
ATOM 1335 C CA . GLN A 1 165 ? 18.994 0.076 -9.753 1.00 31.96 166 GLN A CA 1
ATOM 1336 C C . GLN A 1 165 ? 19.253 -1.335 -10.273 1.00 32.02 166 GLN A C 1
ATOM 1337 O O . GLN A 1 165 ? 18.317 -2.078 -10.566 1.00 41.68 166 GLN A O 1
ATOM 1343 N N . ALA A 1 166 ? 20.526 -1.701 -10.384 1.00 22.86 167 ALA A N 1
ATOM 1344 C CA . ALA A 1 166 ? 20.901 -3.021 -10.879 1.00 22.22 167 ALA A CA 1
ATOM 1345 C C . ALA A 1 166 ? 20.308 -4.127 -10.013 1.00 32.55 167 ALA A C 1
ATOM 1346 O O . ALA A 1 166 ? 19.876 -5.162 -10.521 1.00 40.21 167 ALA A O 1
ATOM 1348 N N . LEU A 1 167 ? 20.290 -3.901 -8.704 1.00 33.57 168 LEU A N 1
ATOM 1349 C CA . LEU A 1 167 ? 19.776 -4.887 -7.761 1.00 33.01 168 LEU A CA 1
ATOM 1350 C C . LEU A 1 167 ? 18.273 -5.088 -7.914 1.00 35.59 168 LEU A C 1
ATOM 1351 O O . LEU A 1 167 ? 17.781 -6.217 -7.865 1.00 37.96 168 LEU A O 1
ATOM 1356 N N . THR A 1 168 ? 17.547 -3.990 -8.097 1.00 35.94 169 THR A N 1
ATOM 1357 C CA . THR A 1 168 ? 16.099 -4.049 -8.255 1.00 36.19 169 THR A CA 1
ATOM 1358 C C . THR A 1 168 ? 15.710 -4.875 -9.477 1.00 35.36 169 THR A C 1
ATOM 1359 O O . THR A 1 168 ? 14.858 -5.758 -9.393 1.00 43.15 169 THR A O 1
ATOM 1363 N N . MET A 1 169 ? 16.341 -4.583 -10.609 1.00 28.90 170 MET A N 1
ATOM 1364 C CA . MET A 1 169 ? 16.061 -5.301 -11.846 1.00 34.46 170 MET A CA 1
ATOM 1365 C C . MET A 1 169 ? 16.298 -6.794 -11.676 1.00 37.55 170 MET A C 1
ATOM 1366 O O . MET A 1 169 ? 15.434 -7.610 -11.999 1.00 35.79 170 MET A O 1
ATOM 1371 N N . VAL A 1 170 ? 17.477 -7.145 -11.173 1.00 34.02 171 VAL A N 1
ATOM 1372 C CA . VAL A 1 170 ? 17.830 -8.541 -10.949 1.00 30.77 171 VAL A CA 1
ATOM 1373 C C . VAL A 1 170 ? 16.765 -9.257 -10.127 1.00 30.60 171 VAL A C 1
ATOM 1374 O O . VAL A 1 170 ? 16.266 -10.308 -10.526 1.00 30.23 171 VAL A O 1
ATOM 1378 N N . LEU A 1 171 ? 16.417 -8.679 -8.982 1.00 32.58 172 LEU A N 1
ATOM 1379 C CA . LEU A 1 171 ? 15.424 -9.278 -8.098 1.00 34.95 172 LEU A CA 1
ATOM 1380 C C . LEU A 1 171 ? 14.042 -9.309 -8.740 1.00 38.75 172 LEU A C 1
ATOM 1381 O O . LEU A 1 171 ? 13.292 -10.271 -8.573 1.00 47.54 172 LEU A O 1
ATOM 1386 N N . ASP A 1 172 ? 13.709 -8.253 -9.475 1.00 34.89 173 ASP A N 1
ATOM 1387 C CA . ASP A 1 172 ? 12.441 -8.196 -10.186 1.00 40.73 173 ASP A CA 1
ATOM 1388 C C . ASP A 1 172 ? 12.349 -9.354 -11.174 1.00 39.37 173 ASP A C 1
ATOM 1389 O O . ASP A 1 172 ? 11.471 -10.208 -11.063 1.00 36.37 173 ASP A O 1
ATOM 1394 N N . LEU A 1 173 ? 13.273 -9.380 -12.130 1.00 39.96 174 LEU A N 1
ATOM 1395 C CA . LEU A 1 173 ? 13.319 -10.430 -13.144 1.00 34.48 174 LEU A CA 1
ATOM 1396 C C . LEU A 1 173 ? 13.231 -11.824 -12.534 1.00 37.75 174 LEU A C 1
ATOM 1397 O O . LEU A 1 173 ? 12.490 -12.678 -13.021 1.00 41.92 174 LEU A O 1
ATOM 1402 N N . ILE A 1 174 ? 13.995 -12.049 -11.471 1.00 32.21 175 ILE A N 1
ATOM 1403 C CA . ILE A 1 174 ? 14.027 -13.352 -10.819 1.00 34.26 175 ILE A CA 1
ATOM 1404 C C . ILE A 1 174 ? 12.657 -13.743 -10.274 1.00 43.82 175 ILE A C 1
ATOM 1405 O O . ILE A 1 174 ? 12.236 -14.893 -10.396 1.00 50.09 175 ILE A O 1
ATOM 1410 N N . ARG A 1 175 ? 11.957 -12.781 -9.683 1.00 36.37 176 ARG A N 1
ATOM 1411 C CA . ARG A 1 175 ? 10.627 -13.038 -9.144 1.00 35.67 176 ARG A CA 1
ATOM 1412 C C . ARG A 1 175 ? 9.598 -13.248 -10.253 1.00 39.27 176 ARG A C 1
ATOM 1413 O O . ARG A 1 175 ? 8.544 -13.843 -10.027 1.00 41.20 176 ARG A O 1
ATOM 1421 N N . GLN A 1 176 ? 9.913 -12.761 -11.450 1.00 46.93 177 GLN A N 1
ATOM 1422 C CA . GLN A 1 176 ? 8.989 -12.824 -12.579 1.00 47.12 177 GLN A CA 1
ATOM 1423 C C . GLN A 1 176 ? 9.151 -14.103 -13.399 1.00 46.14 177 GLN A C 1
ATOM 1424 O O . GLN A 1 176 ? 8.295 -14.434 -14.219 1.00 52.42 177 GLN A O 1
ATOM 1430 N N . SER A 1 177 ? 10.249 -14.819 -13.178 1.00 46.59 178 SER A N 1
ATOM 1431 C CA . SER A 1 177 ? 10.599 -15.961 -14.021 1.00 48.85 178 SER A CA 1
ATOM 1432 C C . SER A 1 177 ? 9.984 -17.281 -13.560 1.00 49.50 178 SER A C 1
ATOM 1433 O O . SER A 1 177 ? 10.329 -18.343 -14.077 1.00 58.31 178 SER A O 1
ATOM 1436 N N . ALA A 1 178 ? 9.077 -17.217 -12.592 1.00 43.01 179 ALA A N 1
ATOM 1437 C CA . ALA A 1 178 ? 8.430 -18.422 -12.082 1.00 43.37 179 ALA A CA 1
ATOM 1438 C C . ALA A 1 178 ? 7.194 -18.089 -11.253 1.00 49.45 179 ALA A C 1
ATOM 1439 O O . ALA A 1 178 ? 7.302 -17.520 -10.167 1.00 48.01 179 ALA A O 1
ATOM 1441 N N . PRO A 1 179 ? 6.011 -18.454 -11.766 1.00 54.31 180 PRO A N 1
ATOM 1442 C CA . PRO A 1 179 ? 4.731 -18.156 -11.115 1.00 54.21 180 PRO A CA 1
ATOM 1443 C C . PRO A 1 179 ? 4.490 -19.027 -9.887 1.00 50.03 180 PRO A C 1
ATOM 1444 O O . PRO A 1 179 ? 5.170 -20.036 -9.697 1.00 47.34 180 PRO A O 1
ATOM 1448 N N . PHE A 1 180 ? 3.526 -18.629 -9.063 1.00 44.63 181 PHE A N 1
ATOM 1449 C CA . PHE A 1 180 ? 3.148 -19.406 -7.891 1.00 39.46 181 PHE A CA 1
ATOM 1450 C C . PHE A 1 180 ? 2.275 -20.587 -8.291 1.00 40.32 181 PHE A C 1
ATOM 1451 O O . PHE A 1 180 ? 1.393 -20.459 -9.141 1.00 44.09 181 PHE A O 1
ATOM 1459 N N . ARG A 1 181 ? 2.525 -21.737 -7.676 1.00 37.19 182 ARG A N 1
ATOM 1460 C CA . ARG A 1 181 ? 1.731 -22.931 -7.939 1.00 45.41 182 ARG A CA 1
ATOM 1461 C C . ARG A 1 181 ? 1.240 -23.557 -6.642 1.00 39.81 182 ARG A C 1
ATOM 1462 O O . ARG A 1 181 ? 2.013 -23.748 -5.704 1.00 34.33 182 ARG A O 1
ATOM 1470 N N . LYS A 1 182 ? -0.051 -23.869 -6.594 1.00 44.59 183 LYS A N 1
ATOM 1471 C CA . LYS A 1 182 ? -0.641 -24.495 -5.420 1.00 48.15 183 LYS A CA 1
ATOM 1472 C C . LYS A 1 182 ? 0.075 -25.800 -5.103 1.00 48.01 183 LYS A C 1
ATOM 1473 O O . LYS A 1 182 ? 0.428 -26.561 -6.003 1.00 54.45 183 LYS A O 1
ATOM 1479 N N . GLN A 1 183 ? 0.291 -26.049 -3.817 1.00 45.62 184 GLN A N 1
ATOM 1480 C CA . GLN A 1 183 ? 1.012 -27.234 -3.379 1.00 41.56 184 GLN A CA 1
ATOM 1481 C C . GLN A 1 183 ? 0.418 -27.740 -2.071 1.00 41.86 184 GLN A C 1
ATOM 1482 O O . GLN A 1 183 ? -0.241 -26.989 -1.352 1.00 45.37 184 GLN A O 1
ATOM 1488 N N . THR A 1 184 ? 0.651 -29.011 -1.762 1.00 39.21 185 THR A N 1
ATOM 1489 C CA . THR A 1 184 ? 0.093 -29.607 -0.552 1.00 38.85 185 THR A CA 1
ATOM 1490 C C . THR A 1 184 ? 1.164 -30.223 0.343 1.00 42.10 185 THR A C 1
ATOM 1491 O O . THR A 1 184 ? 2.025 -30.970 -0.123 1.00 40.90 185 THR A O 1
ATOM 1495 N N . SER A 1 185 ? 1.101 -29.900 1.631 1.00 42.15 186 SER A N 1
ATOM 1496 C CA . SER A 1 185 ? 2.012 -30.468 2.616 1.00 38.80 186 SER A CA 1
ATOM 1497 C C . SER A 1 185 ? 1.333 -31.603 3.372 1.00 39.09 186 SER A C 1
ATOM 1498 O O . SER A 1 185 ? 0.123 -31.579 3.582 1.00 35.27 186 SER A O 1
ATOM 1501 N N . LEU A 1 186 ? 2.116 -32.598 3.776 1.00 41.21 187 LEU A N 1
ATOM 1502 C CA . LEU A 1 186 ? 1.585 -33.735 4.518 1.00 45.33 187 LEU A CA 1
ATOM 1503 C C . LEU A 1 186 ? 2.246 -33.842 5.887 1.00 52.36 187 LEU A C 1
ATOM 1504 O O . LEU A 1 186 ? 3.461 -34.010 5.988 1.00 56.30 187 LEU A O 1
ATOM 1509 N N . ASN A 1 187 ? 1.437 -33.745 6.937 1.00 59.29 188 ASN A N 1
ATOM 1510 C CA . ASN A 1 187 ? 1.946 -33.742 8.303 1.00 65.85 188 ASN A CA 1
ATOM 1511 C C . ASN A 1 187 ? 2.939 -32.608 8.528 1.00 71.39 188 ASN A C 1
ATOM 1512 O O . ASN A 1 187 ? 3.938 -32.772 9.228 1.00 76.63 188 ASN A O 1
ATOM 1517 N N . GLY A 1 188 ? 2.655 -31.459 7.922 1.00 69.67 189 GLY A N 1
ATOM 1518 C CA . GLY A 1 188 ? 3.481 -30.278 8.084 1.00 66.25 189 GLY A CA 1
ATOM 1519 C C . GLY A 1 188 ? 4.894 -30.440 7.561 1.00 58.81 189 GLY A C 1
ATOM 1520 O O . GLY A 1 188 ? 5.836 -29.869 8.109 1.00 61.88 189 GLY A O 1
ATOM 1521 N N . PHE A 1 189 ? 5.046 -31.222 6.498 1.00 53.33 190 PHE A N 1
ATOM 1522 C CA . PHE A 1 189 ? 6.355 -31.418 5.887 1.00 52.76 190 PHE A CA 1
ATOM 1523 C C . PHE A 1 189 ? 6.282 -31.411 4.363 1.00 42.71 190 PHE A C 1
ATOM 1524 O O . PHE A 1 189 ? 5.319 -31.899 3.774 1.00 38.52 190 PHE A O 1
ATOM 1532 N N . TYR A 1 190 ? 7.311 -30.851 3.736 1.00 44.33 191 TYR A N 1
ATOM 1533 C CA . TYR A 1 190 ? 7.366 -30.740 2.284 1.00 37.17 191 TYR A CA 1
ATOM 1534 C C . TYR A 1 190 ? 8.810 -30.766 1.799 1.00 43.11 191 TYR A C 1
ATOM 1535 O O . TYR A 1 190 ? 9.702 -30.229 2.455 1.00 50.45 191 TYR A O 1
ATOM 1544 N N . GLN A 1 191 ? 9.038 -31.391 0.649 1.00 46.14 192 GLN A N 1
ATOM 1545 C CA . GLN A 1 191 ? 10.380 -31.454 0.084 1.00 50.03 192 GLN A CA 1
ATOM 1546 C C . GLN A 1 191 ? 10.355 -31.682 -1.423 1.00 47.63 192 GLN A C 1
ATOM 1547 O O . GLN A 1 191 ? 9.478 -32.370 -1.944 1.00 58.80 192 GLN A O 1
ATOM 1553 N N . ASP A 1 192 ? 11.328 -31.101 -2.115 1.00 42.96 193 ASP A N 1
ATOM 1554 C CA . ASP A 1 192 ? 11.429 -31.239 -3.562 1.00 49.46 193 ASP A CA 1
ATOM 1555 C C . ASP A 1 192 ? 12.821 -30.825 -4.028 1.00 51.31 193 ASP A C 1
ATOM 1556 O O . ASP A 1 192 ? 13.696 -30.537 -3.212 1.00 47.98 193 ASP A O 1
ATOM 1561 N N . ASN A 1 193 ? 13.022 -30.801 -5.342 1.00 55.48 194 ASN A N 1
ATOM 1562 C CA . ASN A 1 193 ? 14.300 -30.400 -5.913 1.00 58.11 194 ASN A CA 1
ATOM 1563 C C . ASN A 1 193 ? 14.202 -28.992 -6.492 1.00 56.59 194 ASN A C 1
ATOM 1564 O O . ASN A 1 193 ? 13.344 -28.715 -7.330 1.00 57.54 194 ASN A O 1
ATOM 1569 N N . GLY A 1 194 ? 15.084 -28.106 -6.039 1.00 53.04 195 GLY A N 1
ATOM 1570 C CA . GLY A 1 194 ? 15.066 -26.720 -6.469 1.00 52.73 195 GLY A CA 1
ATOM 1571 C C . GLY A 1 194 ? 15.622 -26.512 -7.864 1.00 61.25 195 GLY A C 1
ATOM 1572 O O . GLY A 1 194 ? 15.075 -25.738 -8.650 1.00 63.59 195 GLY A O 1
ATOM 1573 N N . GLY A 1 195 ? 16.714 -27.203 -8.173 1.00 66.90 196 GLY A N 1
ATOM 1574 C CA . GLY A 1 195 ? 17.356 -27.071 -9.468 1.00 69.50 196 GLY A CA 1
ATOM 1575 C C . GLY A 1 195 ? 18.161 -25.791 -9.580 1.00 68.47 196 GLY A C 1
ATOM 1576 O O . GLY A 1 195 ? 19.002 -25.501 -8.730 1.00 61.70 196 GLY A O 1
ATOM 1577 N N . ASP A 1 196 ? 17.903 -25.023 -10.634 1.00 78.65 197 ASP A N 1
ATOM 1578 C CA . ASP A 1 196 ? 18.591 -23.754 -10.842 1.00 89.93 197 ASP A CA 1
ATOM 1579 C C . ASP A 1 196 ? 17.761 -22.586 -10.324 1.00 86.51 197 ASP A C 1
ATOM 1580 O O . ASP A 1 196 ? 17.501 -21.625 -11.049 1.00 90.13 197 ASP A O 1
ATOM 1585 N N . ALA A 1 197 ? 17.348 -22.676 -9.064 1.00 73.29 198 ALA A N 1
ATOM 1586 C CA . ALA A 1 197 ? 16.552 -21.626 -8.442 1.00 60.31 198 ALA A CA 1
ATOM 1587 C C . ALA A 1 197 ? 17.338 -20.939 -7.332 1.00 51.44 198 ALA A C 1
ATOM 1588 O O . ALA A 1 197 ? 18.023 -21.594 -6.547 1.00 50.22 198 ALA A O 1
ATOM 1590 N N . ASP A 1 198 ? 17.233 -19.616 -7.272 1.00 47.43 199 ASP A N 1
ATOM 1591 C CA . ASP A 1 198 ? 17.950 -18.833 -6.274 1.00 46.58 199 ASP A CA 1
ATOM 1592 C C . ASP A 1 198 ? 17.035 -18.408 -5.133 1.00 45.56 199 ASP A C 1
ATOM 1593 O O . ASP A 1 198 ? 17.502 -17.973 -4.081 1.00 47.56 199 ASP A O 1
ATOM 1598 N N . LEU A 1 199 ? 15.729 -18.537 -5.343 1.00 42.16 200 LEU A N 1
ATOM 1599 C CA . LEU A 1 199 ? 14.761 -18.015 -4.386 1.00 35.50 200 LEU A CA 1
ATOM 1600 C C . LEU A 1 199 ? 13.508 -18.878 -4.283 1.00 35.49 200 LEU A C 1
ATOM 1601 O O . LEU A 1 199 ? 12.967 -19.334 -5.291 1.00 35.51 200 LEU A O 1
ATOM 1606 N N . LEU A 1 200 ? 13.057 -19.102 -3.053 1.00 30.36 201 LEU A N 1
ATOM 1607 C CA . LEU A 1 200 ? 11.786 -19.768 -2.808 1.00 29.53 201 LEU A CA 1
ATOM 1608 C C . LEU A 1 200 ? 10.750 -18.742 -2.380 1.00 35.74 201 LEU A C 1
ATOM 1609 O O . LEU A 1 200 ? 10.985 -17.958 -1.461 1.00 38.15 201 LEU A O 1
ATOM 1614 N N . ARG A 1 201 ? 9.606 -18.744 -3.052 1.00 38.96 202 ARG A N 1
ATOM 1615 C CA . ARG A 1 201 ? 8.523 -17.837 -2.703 1.00 36.13 202 ARG A CA 1
ATOM 1616 C C . ARG A 1 201 ? 7.314 -18.634 -2.235 1.00 41.18 202 ARG A C 1
ATOM 1617 O O . ARG A 1 201 ? 6.655 -19.304 -3.028 1.00 50.16 202 ARG A O 1
ATOM 1625 N N . LEU A 1 202 ? 7.030 -18.560 -0.940 1.00 37.72 203 LEU A N 1
ATOM 1626 C CA . LEU A 1 202 ? 5.954 -19.343 -0.348 1.00 31.92 203 LEU A CA 1
ATOM 1627 C C . LEU A 1 202 ? 4.867 -18.449 0.241 1.00 40.70 203 LEU A C 1
ATOM 1628 O O . LEU A 1 202 ? 5.148 -17.561 1.045 1.00 47.45 203 LEU A O 1
ATOM 1633 N N . ASN A 1 203 ? 3.625 -18.689 -0.169 1.00 39.75 204 ASN A N 1
ATOM 1634 C CA . ASN A 1 203 ? 2.482 -17.968 0.380 1.00 40.17 204 ASN A CA 1
ATOM 1635 C C . ASN A 1 203 ? 1.654 -18.841 1.316 1.00 47.97 204 ASN A C 1
ATOM 1636 O O . ASN A 1 203 ? 1.105 -19.864 0.907 1.00 47.86 204 ASN A O 1
ATOM 1641 N N . LEU A 1 204 ? 1.571 -18.427 2.576 1.00 52.42 205 LEU A N 1
ATOM 1642 C CA . LEU A 1 204 ? 0.860 -19.189 3.592 1.00 48.24 205 LEU A CA 1
ATOM 1643 C C . LEU A 1 204 ? -0.302 -18.374 4.147 1.00 51.31 205 LEU A C 1
ATOM 1644 O O . LEU A 1 204 ? -0.182 -17.166 4.339 1.00 56.09 205 LEU A O 1
ATOM 1649 N N . SER A 1 205 ? -1.429 -19.033 4.401 1.00 49.16 206 SER A N 1
ATOM 1650 C CA . SER A 1 205 ? -2.588 -18.353 4.970 1.00 47.66 206 SER A CA 1
ATOM 1651 C C . SER A 1 205 ? -2.355 -18.056 6.448 1.00 49.69 206 SER A C 1
ATOM 1652 O O . SER A 1 205 ? -1.951 -18.934 7.209 1.00 48.06 206 SER A O 1
ATOM 1655 N N . LEU A 1 206 ? -2.609 -16.814 6.847 1.00 52.41 207 LEU A N 1
ATOM 1656 C CA . LEU A 1 206 ? -2.366 -16.385 8.220 1.00 54.98 207 LEU A CA 1
ATOM 1657 C C . LEU A 1 206 ? -3.118 -17.257 9.222 1.00 56.22 207 LEU A C 1
ATOM 1658 O O . LEU A 1 206 ? -2.598 -17.582 10.290 1.00 58.47 207 LEU A O 1
ATOM 1663 N N . ASP A 1 207 ? -4.341 -17.640 8.868 1.00 57.57 208 ASP A N 1
ATOM 1664 C CA . ASP A 1 207 ? -5.191 -18.421 9.761 1.00 68.24 208 ASP A CA 1
ATOM 1665 C C . ASP A 1 207 ? -4.825 -19.905 9.794 1.00 64.27 208 ASP A C 1
ATOM 1666 O O . ASP A 1 207 ? -5.636 -20.743 10.187 1.00 63.49 208 ASP A O 1
ATOM 1671 N N . SER A 1 208 ? -3.602 -20.224 9.383 1.00 62.35 209 SER A N 1
ATOM 1672 C CA . SER A 1 208 ? -3.121 -21.599 9.434 1.00 58.11 209 SER A CA 1
ATOM 1673 C C . SER A 1 208 ? -2.398 -21.851 10.750 1.00 59.67 209 SER A C 1
ATOM 1674 O O . SER A 1 208 ? -2.088 -22.992 11.089 1.00 63.66 209 SER A O 1
ATOM 1677 N N . GLN A 1 209 ? -2.132 -20.772 11.481 1.00 58.62 210 GLN A N 1
ATOM 1678 C CA . GLN A 1 209 ? -1.415 -20.832 12.754 1.00 63.78 210 GLN A CA 1
ATOM 1679 C C . GLN A 1 209 ? -0.034 -21.466 12.602 1.00 58.39 210 GLN A C 1
ATOM 1680 O O . GLN A 1 209 ? 0.639 -21.752 13.592 1.00 63.60 210 GLN A O 1
ATOM 1686 N N . LEU A 1 210 ? 0.388 -21.669 11.357 1.00 49.36 211 LEU A N 1
ATOM 1687 C CA . LEU A 1 210 ? 1.661 -22.324 11.074 1.00 41.00 211 LEU A CA 1
ATOM 1688 C C . LEU A 1 210 ? 2.705 -21.349 10.541 1.00 35.83 211 LEU A C 1
ATOM 1689 O O . LEU A 1 210 ? 2.374 -20.368 9.876 1.00 31.68 211 LEU A O 1
ATOM 1694 N N . TYR A 1 211 ? 3.970 -21.628 10.838 1.00 36.16 212 TYR A N 1
ATOM 1695 C CA . TYR A 1 211 ? 5.075 -20.869 10.266 1.00 40.51 212 TYR A CA 1
ATOM 1696 C C . TYR A 1 211 ? 6.062 -21.818 9.591 1.00 42.47 212 TYR A C 1
ATOM 1697 O O . TYR A 1 211 ? 6.395 -22.869 10.139 1.00 42.73 212 TYR A O 1
ATOM 1706 N N . PRO A 1 212 ? 6.524 -21.452 8.387 1.00 41.31 213 PRO A N 1
ATOM 1707 C CA . PRO A 1 212 ? 7.396 -22.314 7.582 1.00 39.79 213 PRO A CA 1
ATOM 1708 C C . PRO A 1 212 ? 8.844 -22.315 8.061 1.00 40.33 213 PRO A C 1
ATOM 1709 O O . PRO A 1 212 ? 9.452 -21.256 8.213 1.00 40.99 213 PRO A O 1
ATOM 1713 N N . GLN A 1 213 ? 9.384 -23.506 8.298 1.00 41.78 214 GLN A N 1
ATOM 1714 C CA . GLN A 1 213 ? 10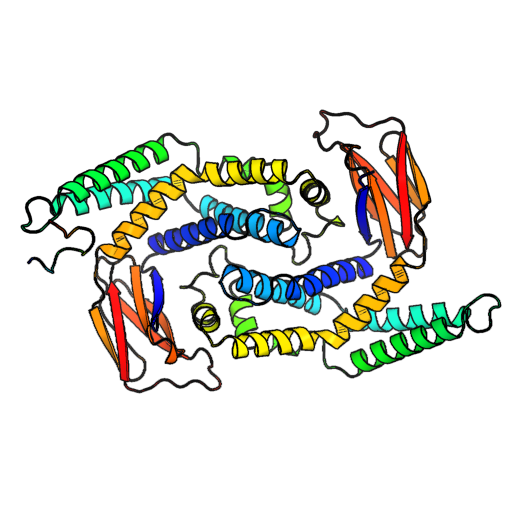.790 -23.659 8.644 1.00 45.53 214 GLN A CA 1
ATOM 1715 C C . GLN A 1 213 ? 11.545 -24.165 7.422 1.00 45.27 214 GLN A C 1
ATOM 1716 O O . GLN A 1 213 ? 11.789 -25.363 7.278 1.00 44.16 214 GLN A O 1
ATOM 1722 N N . ILE A 1 214 ? 11.907 -23.242 6.538 1.00 42.40 215 ILE A N 1
ATOM 1723 C CA . ILE A 1 214 ? 12.552 -23.599 5.282 1.00 35.25 215 ILE A CA 1
ATOM 1724 C C . ILE A 1 214 ? 14.045 -23.842 5.463 1.00 40.07 215 ILE A C 1
ATOM 1725 O O . ILE A 1 214 ? 14.773 -22.973 5.942 1.00 40.70 215 ILE A O 1
ATOM 1730 N N . SER A 1 215 ? 14.491 -25.033 5.080 1.00 44.75 216 SER A N 1
ATOM 1731 C CA . SER A 1 215 ? 15.906 -25.372 5.128 1.00 47.89 216 SER A CA 1
ATOM 1732 C C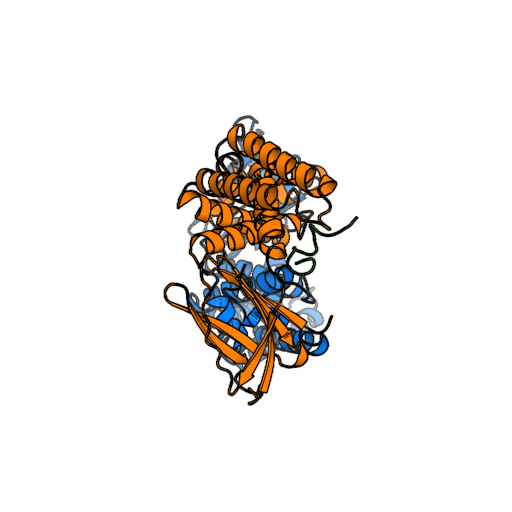 . SER A 1 215 ? 16.430 -25.602 3.716 1.00 55.70 216 SER A C 1
ATOM 1733 O O . SER A 1 215 ? 15.704 -26.085 2.846 1.00 50.15 216 SER A O 1
ATOM 1736 N N . GLY A 1 216 ? 17.691 -25.252 3.493 1.00 61.82 217 GLY A N 1
ATOM 1737 C CA . GLY A 1 216 ? 18.294 -25.394 2.182 1.00 57.38 217 GLY A CA 1
ATOM 1738 C C . GLY A 1 216 ? 19.635 -26.096 2.218 1.00 56.76 217 GLY A C 1
ATOM 1739 O O . GLY A 1 216 ? 20.383 -25.983 3.190 1.00 54.62 217 GLY A O 1
ATOM 1740 N N . HIS A 1 217 ? 19.933 -26.826 1.149 1.00 58.33 218 HIS A N 1
ATOM 1741 C CA . HIS A 1 217 ? 21.210 -27.513 1.005 1.00 59.70 218 HIS A CA 1
ATOM 1742 C C . HIS A 1 217 ? 21.324 -28.063 -0.411 1.00 58.09 218 HIS A C 1
ATOM 1743 O O . HIS A 1 217 ? 20.361 -28.602 -0.953 1.00 55.56 218 HIS A O 1
ATOM 1750 N N . LYS A 1 218 ? 22.507 -27.923 -1.000 1.00 64.99 219 LYS A N 1
ATOM 1751 C CA . LYS A 1 218 ? 22.738 -28.298 -2.394 1.00 72.52 219 LYS A CA 1
ATOM 1752 C C . LYS A 1 218 ? 21.579 -27.910 -3.319 1.00 70.79 219 LYS A C 1
ATOM 1753 O O . LYS A 1 218 ? 21.193 -26.743 -3.384 1.00 65.87 219 LYS A O 1
ATOM 1759 N N . SER A 1 219 ? 21.026 -28.892 -4.024 1.00 70.97 220 SER A N 1
ATOM 1760 C CA . SER A 1 219 ? 20.019 -28.632 -5.047 1.00 65.09 220 SER A CA 1
ATOM 1761 C C . SER A 1 219 ? 18.585 -28.904 -4.592 1.00 57.31 220 SER A C 1
ATOM 1762 O O . SER A 1 219 ? 17.663 -28.884 -5.406 1.00 54.54 220 SER A O 1
ATOM 1765 N N . ARG A 1 220 ? 18.393 -29.154 -3.301 1.00 54.08 221 ARG A N 1
ATOM 1766 C CA . ARG A 1 220 ? 17.057 -29.461 -2.794 1.00 52.09 221 ARG A CA 1
ATOM 1767 C C . ARG A 1 220 ? 16.719 -28.707 -1.508 1.00 48.11 221 ARG A C 1
ATOM 1768 O O . ARG A 1 220 ? 17.605 -28.346 -0.732 1.00 43.39 221 ARG A O 1
ATOM 1776 N N . PHE A 1 221 ? 15.428 -28.473 -1.294 1.00 49.60 222 PHE A N 1
ATOM 1777 C CA . PHE A 1 221 ? 14.958 -27.753 -0.115 1.00 47.20 222 PHE A CA 1
ATOM 1778 C C . PHE A 1 221 ? 13.942 -28.573 0.672 1.00 46.17 222 PHE A C 1
ATOM 1779 O O . PHE A 1 221 ? 13.380 -29.540 0.160 1.00 42.67 222 PHE A O 1
ATOM 1787 N N . ALA A 1 222 ? 13.707 -28.175 1.918 1.00 50.10 223 ALA A N 1
ATOM 1788 C CA . ALA A 1 222 ? 12.755 -28.866 2.779 1.00 46.89 223 ALA A CA 1
ATOM 1789 C C . ALA A 1 222 ? 11.978 -27.881 3.648 1.00 45.89 223 ALA A C 1
ATOM 1790 O O . ALA A 1 222 ? 12.557 -27.175 4.473 1.00 50.19 223 ALA A O 1
ATOM 1792 N N . ILE A 1 223 ? 10.664 -27.841 3.456 1.00 38.35 224 ILE A N 1
ATOM 1793 C CA . ILE A 1 223 ? 9.798 -26.977 4.246 1.00 31.71 224 ILE A CA 1
ATOM 1794 C C . ILE A 1 223 ? 9.199 -27.758 5.408 1.00 34.27 224 ILE A C 1
ATOM 1795 O O . ILE A 1 223 ? 8.710 -28.871 5.228 1.00 37.53 224 ILE A O 1
ATOM 1800 N N . ARG A 1 224 ? 9.239 -27.173 6.600 1.00 39.30 225 ARG A N 1
ATOM 1801 C CA . ARG A 1 224 ? 8.606 -27.779 7.767 1.00 41.62 225 ARG A CA 1
ATOM 1802 C C . ARG A 1 224 ? 7.644 -26.811 8.444 1.00 37.95 225 ARG A C 1
ATOM 1803 O O . ARG A 1 224 ? 8.062 -25.892 9.147 1.00 35.58 225 ARG A O 1
ATOM 1811 N N . PHE 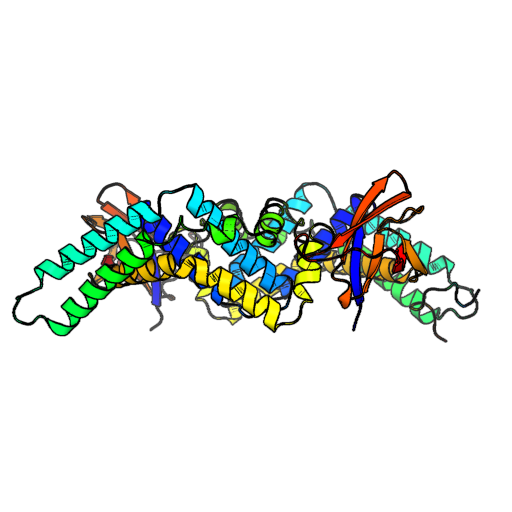A 1 225 ? 6.351 -27.023 8.223 1.00 34.68 226 PHE A N 1
ATOM 1812 C CA . PHE A 1 225 ? 5.326 -26.175 8.815 1.00 38.26 226 PHE A CA 1
ATOM 1813 C C . PHE A 1 225 ? 5.135 -26.502 10.292 1.00 43.09 226 PHE A C 1
ATOM 1814 O O . PHE A 1 225 ? 4.759 -27.620 10.650 1.00 43.96 226 PHE A O 1
ATOM 1822 N N . MET A 1 226 ? 5.400 -25.518 11.144 1.00 39.63 227 MET A N 1
ATOM 1823 C CA . MET A 1 226 ? 5.302 -25.705 12.584 1.00 41.48 227 MET A CA 1
ATOM 1824 C C . MET A 1 226 ? 4.313 -24.715 13.186 1.00 44.00 227 MET A C 1
ATOM 1825 O O . MET A 1 226 ? 4.266 -23.555 12.780 1.00 42.51 227 MET A O 1
ATOM 1830 N N . PRO A 1 227 ? 3.516 -25.174 14.162 1.00 44.36 228 PRO A N 1
ATOM 1831 C CA . PRO A 1 227 ? 2.505 -24.321 14.795 1.00 41.96 228 PRO A CA 1
ATOM 1832 C C . PRO A 1 227 ? 3.134 -23.179 15.585 1.00 39.11 228 PRO A C 1
ATOM 1833 O O . PRO A 1 227 ? 4.226 -23.332 16.133 1.00 29.31 228 PRO A O 1
ATOM 1837 N N . LEU A 1 228 ? 2.445 -22.043 15.629 1.00 42.52 229 LEU A N 1
ATOM 1838 C CA . LEU A 1 228 ? 2.890 -20.900 16.413 1.00 52.48 229 LEU A CA 1
ATOM 1839 C C . LEU A 1 228 ? 2.644 -21.165 17.891 1.00 70.69 229 LEU A C 1
ATOM 1840 O O . LEU A 1 228 ? 3.255 -20.539 18.758 1.00 76.26 229 LEU A O 1
ATOM 1845 N N . ASP A 1 229 ? 1.743 -22.102 18.168 1.00 80.88 230 ASP A N 1
ATOM 1846 C CA . ASP A 1 229 ? 1.323 -22.394 19.533 1.00 91.33 230 ASP A CA 1
ATOM 1847 C C . ASP A 1 229 ? 2.343 -23.253 20.278 1.00 98.51 230 ASP A C 1
ATOM 1848 O O . ASP A 1 229 ? 2.010 -23.908 21.263 1.00 99.26 230 ASP A O 1
ATOM 1853 N N . SER A 1 230 ? 3.585 -23.241 19.802 1.00 103.75 231 SER A N 1
ATOM 1854 C CA . SER A 1 230 ? 4.677 -23.966 20.449 1.00 108.33 231 SER A CA 1
ATOM 1855 C C . SER A 1 230 ? 4.282 -25.374 20.890 1.00 116.05 231 SER A C 1
ATOM 1856 O O . SER A 1 230 ? 4.226 -25.668 22.085 1.00 116.80 231 SER A O 1
ATOM 1859 N N . GLU A 1 231 ? 4.012 -26.239 19.916 1.00 121.62 232 GLU A N 1
ATOM 1860 C CA . GLU A 1 231 ? 3.660 -27.630 20.188 1.00 125.65 232 GLU A CA 1
ATOM 1861 C C . GLU A 1 231 ? 2.509 -27.772 21.183 1.00 125.83 232 GLU A C 1
ATOM 1862 O O . GLU A 1 231 ? 2.413 -28.770 21.898 1.00 125.82 232 GLU A O 1
ATOM 1868 N N . ASN A 1 232 ? 1.643 -26.765 21.227 1.00 123.92 233 ASN A N 1
ATOM 1869 C CA . ASN A 1 232 ? 0.422 -26.841 22.018 1.00 117.74 233 ASN A CA 1
ATOM 1870 C C . ASN A 1 232 ? -0.778 -26.934 21.085 1.00 110.04 233 ASN A C 1
ATOM 1871 O O . ASN A 1 232 ? -1.811 -27.509 21.431 1.00 107.28 233 ASN A O 1
ATOM 1876 N N . GLY A 1 233 ? -0.627 -26.359 19.897 1.00 105.23 234 GLY A N 1
ATOM 1877 C CA . GLY A 1 233 ? -1.579 -26.555 18.821 1.00 103.01 234 GLY A CA 1
ATOM 1878 C C . GLY A 1 233 ? -1.137 -27.759 18.014 1.00 101.21 234 GLY A C 1
ATOM 1879 O O . GLY A 1 233 ? -0.144 -28.401 18.355 1.00 103.11 234 GLY A O 1
ATOM 1880 N N . GLN A 1 234 ? -1.860 -28.071 16.945 1.00 95.88 235 GLN A N 1
ATOM 1881 C CA . GLN A 1 234 ? -1.536 -29.248 16.146 1.00 91.04 235 GLN A CA 1
ATOM 1882 C C . GLN A 1 234 ? -1.321 -28.926 14.669 1.00 87.54 235 GLN A C 1
ATOM 1883 O O . GLN A 1 234 ? -1.733 -27.873 14.182 1.00 89.34 235 GLN A O 1
ATOM 1889 N N . VAL A 1 235 ? -0.668 -29.847 13.967 1.00 76.92 236 VAL A N 1
ATOM 1890 C CA . VAL A 1 235 ? -0.386 -29.687 12.547 1.00 63.09 236 VAL A CA 1
ATOM 1891 C C . VAL A 1 235 ? -1.372 -30.495 11.712 1.00 52.09 236 VAL A C 1
ATOM 1892 O O . VAL A 1 235 ? -1.528 -31.698 11.923 1.00 48.86 236 VAL A O 1
ATOM 1896 N N . PRO A 1 236 ? -2.040 -29.835 10.754 1.00 48.57 237 PRO A N 1
ATOM 1897 C CA . PRO A 1 236 ? -3.038 -30.486 9.897 1.00 48.63 237 PRO A CA 1
ATOM 1898 C C . PRO A 1 236 ? -2.434 -31.620 9.075 1.00 49.16 237 PRO A C 1
ATOM 1899 O O . PRO A 1 236 ? -1.230 -31.613 8.816 1.00 50.81 237 PRO A O 1
ATOM 1903 N N . GLU A 1 237 ? -3.262 -32.581 8.676 1.00 47.75 238 GLU A N 1
ATOM 1904 C CA . GLU A 1 237 ? -2.791 -33.699 7.869 1.00 47.06 238 GLU A CA 1
ATOM 1905 C C . GLU A 1 237 ? -2.258 -33.199 6.534 1.00 50.64 238 GLU A C 1
ATOM 1906 O O . GLU A 1 237 ? -1.200 -33.629 6.076 1.00 55.75 238 GLU A O 1
ATOM 1912 N N . ARG A 1 238 ? -3.001 -32.292 5.909 1.00 47.24 239 ARG A N 1
ATOM 1913 C CA . ARG A 1 238 ? -2.551 -31.671 4.670 1.00 48.66 239 ARG A CA 1
ATOM 1914 C C . ARG A 1 238 ? -2.789 -30.164 4.659 1.00 39.68 239 ARG A C 1
ATOM 1915 O O . ARG A 1 238 ? -3.849 -29.687 5.061 1.00 32.31 239 ARG A O 1
ATOM 1923 N N . LEU A 1 239 ? -1.786 -29.424 4.198 1.00 40.84 240 LEU A N 1
ATOM 1924 C CA . LEU A 1 239 ? -1.840 -27.969 4.177 1.00 43.53 240 LEU A CA 1
ATOM 1925 C C . LEU A 1 239 ? -1.635 -27.454 2.755 1.00 45.52 240 LEU A C 1
ATOM 1926 O O . LEU A 1 239 ? -0.613 -27.730 2.127 1.00 46.85 240 LEU A O 1
ATOM 1931 N N . ASP A 1 240 ? -2.612 -26.706 2.253 1.00 44.65 241 ASP A N 1
ATOM 1932 C CA . ASP A 1 240 ? -2.543 -26.161 0.902 1.00 46.68 241 ASP A CA 1
ATOM 1933 C C . ASP A 1 240 ? -1.893 -24.782 0.890 1.00 50.89 241 ASP A C 1
ATOM 1934 O O . ASP A 1 240 ? -2.464 -23.814 1.390 1.00 56.93 241 ASP A O 1
ATOM 1939 N N . PHE A 1 241 ? -0.698 -24.699 0.315 1.00 47.14 242 PHE A N 1
ATOM 1940 C CA . PHE A 1 241 ? 0.009 -23.429 0.199 1.00 42.31 242 PHE A CA 1
ATOM 1941 C C . PHE A 1 241 ? 0.447 -23.187 -1.240 1.00 43.59 242 PHE A C 1
ATOM 1942 O O . PHE A 1 241 ? 0.237 -24.029 -2.110 1.00 48.51 242 PHE A O 1
ATOM 1950 N N . GLU A 1 242 ? 1.053 -22.030 -1.485 1.00 40.44 243 GLU A N 1
ATOM 1951 C CA . GLU A 1 242 ? 1.567 -21.705 -2.810 1.00 38.82 243 GLU A CA 1
ATOM 1952 C C . GLU A 1 242 ? 3.084 -21.592 -2.777 1.00 37.37 243 GLU A C 1
ATOM 1953 O O . GLU A 1 242 ? 3.651 -21.033 -1.839 1.00 38.28 243 GLU A O 1
ATOM 1959 N N . LEU A 1 243 ? 3.738 -22.123 -3.804 1.00 39.67 244 LEU A N 1
ATOM 1960 C CA . LEU A 1 243 ? 5.194 -22.140 -3.849 1.00 40.02 244 LEU A CA 1
ATOM 1961 C C . LEU A 1 243 ? 5.724 -21.838 -5.247 1.00 38.04 244 LEU A C 1
ATOM 1962 O O . LEU A 1 243 ? 5.258 -22.403 -6.236 1.00 46.43 244 LEU A O 1
ATOM 1967 N N . ALA A 1 244 ? 6.700 -20.940 -5.318 1.00 33.93 245 ALA A N 1
ATOM 1968 C CA . ALA A 1 244 ? 7.320 -20.580 -6.585 1.00 39.56 245 ALA A CA 1
ATOM 1969 C C . ALA A 1 244 ? 8.840 -20.642 -6.482 1.00 46.06 245 ALA A C 1
ATOM 1970 O O . ALA A 1 244 ? 9.446 -19.922 -5.688 1.00 46.59 245 ALA A O 1
ATOM 1972 N N . CYS A 1 245 ? 9.450 -21.509 -7.284 1.00 45.35 246 CYS A N 1
ATOM 1973 C CA . CYS A 1 245 ? 10.903 -21.624 -7.322 1.00 47.31 246 CYS A CA 1
ATOM 1974 C C . CYS A 1 245 ? 11.479 -20.698 -8.386 1.00 50.79 246 CYS A C 1
ATOM 1975 O O . CYS A 1 245 ? 11.498 -21.034 -9.569 1.00 58.55 246 CYS A O 1
ATOM 1978 N N . CYS A 1 246 ? 11.945 -19.531 -7.958 1.00 52.30 247 CYS A N 1
ATOM 1979 C CA . CYS A 1 246 ? 12.474 -18.533 -8.880 1.00 62.43 247 CYS A CA 1
ATOM 1980 C C . CYS A 1 246 ? 13.984 -18.663 -9.047 1.00 67.84 247 CYS A C 1
ATOM 1981 O O . CYS A 1 246 ? 14.708 -18.915 -8.085 1.00 71.33 247 CYS A O 1
ATOM 1985 N N . GLN B 1 1 ? 15.247 27.363 22.145 1.00 98.41 2 GLN B N 1
ATOM 1986 C CA . GLN B 1 1 ? 14.818 27.786 20.817 1.00 97.52 2 GLN B CA 1
ATOM 1987 C C . GLN B 1 1 ? 16.020 28.072 19.925 1.00 99.53 2 GLN B C 1
ATOM 1988 O O . GLN B 1 1 ? 15.976 27.849 18.714 1.00 97.68 2 GLN B O 1
ATOM 1990 N N . THR B 1 2 ? 17.095 28.565 20.532 1.00 99.35 3 THR B N 1
ATOM 1991 C CA . THR B 1 2 ? 18.308 28.882 19.787 1.00 96.10 3 THR B CA 1
ATOM 1992 C C . THR B 1 2 ? 19.570 28.357 20.486 1.00 91.70 3 THR B C 1
ATOM 1993 O O . THR B 1 2 ? 20.681 28.781 20.182 1.00 88.69 3 THR B O 1
ATOM 1997 N N . GLN B 1 3 ? 19.392 27.433 21.424 1.00 87.79 4 GLN B N 1
ATOM 1998 C CA . GLN B 1 3 ? 20.519 26.825 22.128 1.00 82.12 4 GLN B CA 1
ATOM 1999 C C . GLN B 1 3 ? 20.392 25.308 22.113 1.00 73.34 4 GLN B C 1
ATOM 2000 O O . GLN B 1 3 ? 19.287 24.773 22.159 1.00 76.42 4 GLN B O 1
ATOM 2006 N N . VAL B 1 4 ? 21.530 24.622 22.055 1.00 60.32 5 VAL B N 1
ATOM 2007 C CA . VAL B 1 4 ? 21.565 23.162 22.073 1.00 47.20 5 VAL B CA 1
ATOM 2008 C C . VAL B 1 4 ? 21.940 22.639 23.462 1.00 42.37 5 VAL B C 1
ATOM 2009 O O . VAL B 1 4 ? 22.838 23.172 24.116 1.00 34.81 5 VAL B O 1
ATOM 2013 N N . LEU B 1 5 ? 21.249 21.592 23.902 1.00 42.53 6 LEU B N 1
ATOM 2014 C CA . LEU B 1 5 ? 21.464 21.033 25.233 1.00 44.44 6 LEU B CA 1
ATOM 2015 C C . LEU B 1 5 ? 22.354 19.794 25.197 1.00 42.97 6 LEU B C 1
ATOM 2016 O O . LEU B 1 5 ? 22.007 18.783 24.585 1.00 45.27 6 LEU B O 1
ATOM 2021 N N . PHE B 1 6 ? 23.501 19.883 25.862 1.00 44.85 7 PHE B N 1
ATOM 2022 C CA . PHE B 1 6 ? 24.417 18.755 25.977 1.00 47.95 7 PHE B CA 1
ATOM 2023 C C . PHE B 1 6 ? 24.540 18.299 27.427 1.00 51.52 7 PHE B C 1
ATOM 2024 O O . PHE B 1 6 ? 24.620 19.120 28.340 1.00 55.03 7 PHE B O 1
ATOM 2032 N N . GLU B 1 7 ? 24.556 16.986 27.634 1.00 46.58 8 GLU B N 1
ATOM 2033 C CA . GLU B 1 7 ? 24.722 16.425 28.969 1.00 40.43 8 GLU B CA 1
ATOM 2034 C C . GLU B 1 7 ? 25.891 15.448 29.014 1.00 46.00 8 GLU B C 1
ATOM 2035 O O . GLU B 1 7 ? 26.226 14.823 28.009 1.00 48.51 8 GLU B O 1
ATOM 2041 N N . HIS B 1 8 ? 26.509 15.323 30.184 1.00 48.70 9 HIS B N 1
ATOM 2042 C CA . HIS B 1 8 ? 27.654 14.436 30.352 1.00 50.56 9 HIS B CA 1
ATOM 2043 C C . HIS B 1 8 ? 27.740 13.900 31.777 1.00 51.73 9 HIS B C 1
ATOM 2044 O O . HIS B 1 8 ? 27.794 14.673 32.734 1.00 52.13 9 HIS B O 1
ATOM 2051 N N . PRO B 1 9 ? 27.755 12.567 31.919 1.00 47.90 10 PRO B N 1
ATOM 2052 C CA . PRO B 1 9 ? 27.880 11.916 33.227 1.00 48.80 10 PRO B CA 1
ATOM 2053 C C . PRO B 1 9 ? 29.296 12.044 33.778 1.00 55.06 10 PRO B C 1
ATOM 2054 O O . PRO B 1 9 ? 30.261 11.721 33.084 1.00 55.81 10 PRO B O 1
ATOM 2058 N N . LEU B 1 10 ? 29.412 12.514 35.016 1.00 59.06 11 LEU B N 1
ATOM 2059 C CA . LEU B 1 10 ? 30.713 12.706 35.645 1.00 57.50 11 LEU B CA 1
ATOM 2060 C C . LEU B 1 10 ? 31.158 11.455 36.393 1.00 64.40 11 LEU B C 1
ATOM 2061 O O . LEU B 1 10 ? 32.252 11.408 36.955 1.00 70.81 11 LEU B O 1
ATOM 2066 N N . ASN B 1 11 ? 30.298 10.443 36.391 1.00 63.94 12 ASN B N 1
ATOM 2067 C CA . ASN B 1 11 ? 30.607 9.167 37.022 1.00 65.63 12 ASN B CA 1
ATOM 2068 C C . ASN B 1 11 ? 29.862 8.022 36.345 1.00 65.97 12 ASN B C 1
ATOM 2069 O O . ASN B 1 11 ? 28.805 8.227 35.748 1.00 63.73 12 ASN B O 1
ATOM 2074 N N . GLU B 1 12 ? 30.418 6.819 36.440 1.00 67.39 13 GLU B N 1
ATOM 2075 C CA . GLU B 1 12 ? 29.848 5.654 35.771 1.00 66.09 13 GLU B CA 1
ATOM 2076 C C . GLU B 1 12 ? 28.383 5.444 36.144 1.00 65.14 13 GLU B C 1
ATOM 2077 O O . GLU B 1 12 ? 27.605 4.898 35.361 1.00 58.99 13 GLU B O 1
ATOM 2083 N N . LYS B 1 13 ? 28.013 5.882 37.344 1.00 67.59 14 LYS B N 1
ATOM 2084 C CA . LYS B 1 13 ? 26.642 5.749 37.818 1.00 64.13 14 LYS B CA 1
ATOM 2085 C C . LYS B 1 13 ? 25.681 6.549 36.945 1.00 61.06 14 LYS B C 1
ATOM 2086 O O . LYS B 1 13 ? 24.749 5.994 36.362 1.00 60.68 14 LYS B O 1
ATOM 2092 N N . MET B 1 14 ? 25.915 7.855 36.857 1.00 57.81 15 MET B N 1
ATOM 2093 C CA . MET B 1 14 ? 25.074 8.732 36.051 1.00 60.26 15 MET B CA 1
ATOM 2094 C C . MET B 1 14 ? 25.109 8.329 34.579 1.00 59.73 15 MET B C 1
ATOM 2095 O O . MET B 1 14 ? 24.184 8.622 33.820 1.00 54.36 15 MET B O 1
ATOM 2100 N N . ARG B 1 15 ? 26.182 7.652 34.183 1.00 61.96 16 ARG B N 1
ATOM 2101 C CA . ARG B 1 15 ? 26.333 7.192 32.808 1.00 58.48 16 ARG B CA 1
ATOM 2102 C C . ARG B 1 15 ? 25.348 6.069 32.502 1.00 52.99 16 ARG B C 1
ATOM 2103 O O . ARG B 1 15 ? 24.783 6.006 31.412 1.00 50.78 16 ARG B O 1
ATOM 2111 N N . THR B 1 16 ? 25.146 5.185 33.473 1.00 51.74 17 THR B N 1
ATOM 2112 C CA . THR B 1 16 ? 24.210 4.079 33.316 1.00 49.54 17 THR B CA 1
ATOM 2113 C C . THR B 1 16 ? 22.770 4.580 33.351 1.00 50.18 17 THR B C 1
ATOM 2114 O O . THR B 1 16 ? 21.883 3.999 32.727 1.00 44.74 17 THR B O 1
ATOM 2118 N N . TRP B 1 17 ? 22.544 5.665 34.084 1.00 49.19 18 TRP B N 1
ATOM 2119 C CA . TRP B 1 17 ? 21.213 6.249 34.192 1.00 44.07 18 TRP B CA 1
ATOM 2120 C C . TRP B 1 17 ? 20.800 6.949 32.902 1.00 39.69 18 TRP B C 1
ATOM 2121 O O . TRP B 1 17 ? 19.697 6.738 32.400 1.00 36.52 18 TRP B O 1
ATOM 2132 N N . LEU B 1 18 ? 21.689 7.782 32.370 1.00 41.94 19 LEU B N 1
ATOM 2133 C CA . LEU B 1 18 ? 21.420 8.489 31.123 1.00 43.49 19 LEU B CA 1
ATOM 2134 C C . LEU B 1 18 ? 21.165 7.512 29.980 1.00 44.05 19 LEU B C 1
ATOM 2135 O O . LEU B 1 18 ? 20.334 7.767 29.107 1.00 44.41 19 LEU B O 1
ATOM 2140 N N . ARG B 1 19 ? 21.883 6.393 29.993 1.00 42.19 20 ARG B N 1
ATOM 2141 C CA . ARG B 1 19 ? 21.729 5.369 28.965 1.00 43.76 20 ARG B CA 1
ATOM 2142 C C . ARG B 1 19 ? 20.399 4.635 29.101 1.00 50.14 20 ARG B C 1
ATOM 2143 O O . ARG B 1 19 ? 19.644 4.519 28.136 1.00 53.60 20 ARG B O 1
ATOM 2151 N N . ILE B 1 20 ? 20.117 4.141 30.303 1.00 49.54 21 ILE B N 1
ATOM 2152 C CA . ILE B 1 20 ? 18.870 3.431 30.564 1.00 42.27 21 ILE B CA 1
ATOM 2153 C C . ILE B 1 20 ? 17.662 4.334 30.324 1.00 33.08 21 ILE B C 1
ATOM 2154 O O . ILE B 1 20 ? 16.610 3.872 29.882 1.00 31.96 21 ILE B O 1
ATOM 2159 N N . GLU B 1 21 ? 17.819 5.621 30.612 1.00 29.61 22 GLU B N 1
ATOM 2160 C CA . GLU B 1 21 ? 16.758 6.589 30.363 1.00 32.93 22 GLU B CA 1
ATOM 2161 C C . GLU B 1 21 ? 16.477 6.693 28.870 1.00 37.21 22 GLU B C 1
ATOM 2162 O O . GLU B 1 21 ? 15.324 6.665 28.439 1.00 44.24 22 GLU B O 1
ATOM 2168 N N . PHE B 1 22 ? 17.543 6.815 28.087 1.00 36.95 23 PHE B N 1
ATOM 2169 C CA . PHE B 1 22 ? 17.429 6.956 26.640 1.00 42.49 23 PHE B CA 1
ATOM 2170 C C . PHE B 1 22 ? 16.786 5.732 25.997 1.00 39.07 23 PHE B C 1
ATOM 2171 O O . PHE B 1 22 ? 15.839 5.854 25.220 1.00 34.33 23 PHE B O 1
ATOM 2179 N N . LEU B 1 23 ? 17.306 4.554 26.327 1.00 41.61 24 LEU B N 1
ATOM 2180 C CA . LEU B 1 23 ? 16.812 3.306 25.753 1.00 39.30 24 LEU B CA 1
ATOM 2181 C C . LEU B 1 23 ? 15.326 3.099 26.026 1.00 39.13 24 LEU B C 1
ATOM 2182 O O . LEU B 1 23 ? 14.603 2.551 25.193 1.00 46.73 24 LEU B O 1
ATOM 2187 N N . ILE B 1 24 ? 14.875 3.538 27.196 1.00 32.29 25 ILE B N 1
ATOM 2188 C CA . ILE B 1 24 ? 13.472 3.402 27.566 1.00 38.48 25 ILE B CA 1
ATOM 2189 C C . ILE B 1 24 ? 12.593 4.381 26.793 1.00 38.11 25 ILE B C 1
ATOM 2190 O O . ILE B 1 24 ? 11.488 4.035 26.378 1.00 35.05 25 ILE B O 1
ATOM 2195 N N . GLN B 1 25 ? 13.089 5.602 26.602 1.00 39.07 26 GLN B N 1
ATOM 2196 C CA . GLN B 1 25 ? 12.371 6.606 25.819 1.00 38.28 26 GLN B CA 1
ATOM 2197 C C . GLN B 1 25 ? 12.134 6.105 24.405 1.00 43.07 26 GLN B C 1
ATOM 2198 O O . GLN B 1 25 ? 11.066 6.311 23.833 1.00 50.43 26 GLN B O 1
ATOM 2204 N N . GLN B 1 26 ? 13.144 5.448 23.844 1.00 36.62 27 GLN B N 1
ATOM 2205 C CA . GLN B 1 26 ? 13.084 4.977 22.467 1.00 32.93 27 GLN B CA 1
ATOM 2206 C C . GLN B 1 26 ? 11.946 3.984 22.265 1.00 34.72 27 GLN B C 1
ATOM 2207 O O . GLN B 1 26 ? 11.278 4.002 21.234 1.00 46.31 27 GLN B O 1
ATOM 2213 N N . LEU B 1 27 ? 11.729 3.123 23.253 1.00 33.53 28 LEU B N 1
ATOM 2214 C CA . LEU B 1 27 ? 10.716 2.076 23.159 1.00 37.34 28 LEU B CA 1
ATOM 2215 C C . LEU B 1 27 ? 9.347 2.618 22.756 1.00 44.54 28 LEU B C 1
ATOM 2216 O O . LEU B 1 27 ? 8.607 1.971 22.015 1.00 48.18 28 LEU B O 1
ATOM 2221 N N . THR B 1 28 ? 9.017 3.808 23.247 1.00 44.30 29 THR B N 1
ATOM 2222 C CA . THR B 1 28 ? 7.693 4.381 23.032 1.00 49.30 29 THR B CA 1
ATOM 2223 C C . THR B 1 28 ? 7.677 5.449 21.939 1.00 55.71 29 THR B C 1
ATOM 2224 O O . THR B 1 28 ? 6.658 6.104 21.721 1.00 64.57 29 THR B O 1
ATOM 2228 N N . VAL B 1 29 ? 8.801 5.616 21.250 1.00 51.79 30 VAL B N 1
ATOM 2229 C CA . VAL B 1 29 ? 8.927 6.668 20.243 1.00 56.23 30 VAL B CA 1
ATOM 2230 C C . VAL B 1 29 ? 8.195 6.358 18.937 1.00 58.26 30 VAL B C 1
ATOM 2231 O O . VAL B 1 29 ? 7.375 7.153 18.476 1.00 60.09 30 VAL B O 1
ATOM 2235 N N . ASN B 1 30 ? 8.494 5.207 18.344 1.00 58.83 31 ASN B N 1
ATOM 2236 C CA . ASN B 1 30 ? 7.960 4.867 17.027 1.00 63.42 31 ASN B CA 1
ATOM 2237 C C . ASN B 1 30 ? 6.691 4.017 17.055 1.00 60.74 31 ASN B C 1
ATOM 2238 O O . ASN B 1 30 ? 6.300 3.445 16.039 1.00 65.68 31 ASN B O 1
ATOM 2243 N N . LEU B 1 31 ? 6.050 3.939 18.216 1.00 56.51 32 LEU B N 1
ATOM 2244 C CA . LEU B 1 31 ? 4.817 3.171 18.347 1.00 54.00 32 LEU B CA 1
ATOM 2245 C C . LEU B 1 31 ? 3.696 3.791 17.515 1.00 53.81 32 LEU B C 1
ATOM 2246 O O . LEU B 1 31 ? 3.671 5.004 17.311 1.00 54.95 32 LEU B O 1
ATOM 2251 N N . PRO B 1 32 ? 2.765 2.954 17.031 1.00 50.13 33 PRO B N 1
ATOM 2252 C CA . PRO B 1 32 ? 2.760 1.504 17.244 1.00 46.89 33 PRO B CA 1
ATOM 2253 C C . PRO B 1 32 ? 3.684 0.779 16.271 1.00 43.69 33 PRO B C 1
ATOM 2254 O O . PRO B 1 32 ? 4.157 1.378 15.305 1.00 42.59 33 PRO B O 1
ATOM 2258 N N . ILE B 1 33 ? 3.934 -0.500 16.530 1.00 40.45 34 ILE B N 1
ATOM 2259 C CA . ILE B 1 33 ? 4.756 -1.315 15.645 1.00 35.78 34 ILE B CA 1
ATOM 2260 C C . ILE B 1 33 ? 3.920 -1.831 14.479 1.00 40.16 34 ILE B C 1
ATOM 2261 O O . ILE B 1 33 ? 2.990 -2.616 14.669 1.00 36.46 34 ILE B O 1
ATOM 2266 N N . VAL B 1 34 ? 4.256 -1.382 13.274 1.00 45.34 35 VAL B N 1
ATOM 2267 C CA . VAL B 1 34 ? 3.476 -1.714 12.087 1.00 44.98 35 VAL B CA 1
ATOM 2268 C C . VAL B 1 34 ? 4.286 -2.508 11.069 1.00 40.89 35 VAL B C 1
ATOM 2269 O O . VAL B 1 34 ? 3.800 -3.486 10.501 1.00 35.76 35 VAL B O 1
ATOM 2273 N N . ASP B 1 35 ? 5.520 -2.079 10.839 1.00 48.34 36 ASP B N 1
ATOM 2274 C CA . ASP B 1 35 ? 6.371 -2.717 9.842 1.00 52.35 36 ASP B CA 1
ATOM 2275 C C . ASP B 1 35 ? 7.603 -3.367 10.466 1.00 50.60 36 ASP B C 1
ATOM 2276 O O . ASP B 1 35 ? 7.795 -3.324 11.682 1.00 46.29 36 ASP B O 1
ATOM 2281 N N . HIS B 1 36 ? 8.431 -3.974 9.623 1.00 51.65 37 HIS B N 1
ATOM 2282 C CA . HIS B 1 36 ? 9.619 -4.679 10.084 1.00 50.02 37 HIS B CA 1
ATOM 2283 C C . HIS B 1 36 ? 10.623 -3.706 10.692 1.00 50.34 37 HIS B C 1
ATOM 2284 O O . HIS B 1 36 ? 11.294 -4.023 11.673 1.00 55.03 37 HIS B O 1
ATOM 2291 N N . ALA B 1 37 ? 10.717 -2.519 10.102 1.00 46.95 38 ALA B N 1
ATOM 2292 C CA . ALA B 1 37 ? 11.629 -1.491 10.588 1.00 47.45 38 ALA B CA 1
ATOM 2293 C C . ALA B 1 37 ? 11.319 -1.119 12.034 1.00 43.75 38 ALA B C 1
ATOM 2294 O O . ALA B 1 37 ? 12.214 -1.065 12.876 1.00 43.05 38 ALA B O 1
ATOM 2296 N N . GLY B 1 38 ? 10.045 -0.863 12.314 1.00 45.26 39 GLY B N 1
ATOM 2297 C CA . GLY B 1 38 ? 9.616 -0.497 13.651 1.00 42.70 39 GLY B CA 1
ATOM 2298 C C . GLY B 1 38 ? 9.918 -1.571 14.677 1.00 38.99 39 GLY B C 1
ATOM 2299 O O . GLY B 1 38 ? 10.339 -1.273 15.795 1.00 38.66 39 GLY B O 1
ATOM 2300 N N . ALA B 1 39 ? 9.703 -2.827 14.296 1.00 40.23 40 ALA B N 1
ATOM 2301 C CA . ALA B 1 39 ? 9.951 -3.952 15.190 1.00 38.16 40 ALA B CA 1
ATOM 2302 C C . ALA B 1 39 ? 11.422 -4.028 15.585 1.00 38.63 40 ALA B C 1
ATOM 2303 O O . ALA B 1 39 ? 11.750 -4.197 16.759 1.00 36.83 40 ALA B O 1
ATOM 2305 N N . LEU B 1 40 ? 12.303 -3.899 14.599 1.00 34.02 41 LEU B N 1
ATOM 2306 C CA . LEU B 1 40 ? 13.739 -3.928 14.850 1.00 35.42 41 LEU B CA 1
ATOM 2307 C C . LEU B 1 40 ? 14.147 -2.839 15.836 1.00 43.40 41 LEU B C 1
ATOM 2308 O O . LEU B 1 40 ? 14.900 -3.092 16.775 1.00 44.49 41 LEU B O 1
ATOM 2313 N N . HIS B 1 41 ? 13.644 -1.629 15.617 1.00 45.05 42 HIS B N 1
ATOM 2314 C CA . HIS B 1 41 ? 13.944 -0.505 16.494 1.00 41.25 42 HIS B CA 1
ATOM 2315 C C . HIS B 1 41 ? 13.565 -0.813 17.937 1.00 37.58 42 HIS B C 1
ATOM 2316 O O . HIS B 1 41 ? 14.264 -0.419 18.868 1.00 38.37 42 HIS B O 1
ATOM 2323 N N . PHE B 1 42 ? 12.459 -1.526 18.117 1.00 34.30 43 PHE B N 1
ATOM 2324 C CA . PHE B 1 42 ? 11.966 -1.847 19.451 1.00 34.27 43 PHE B CA 1
ATOM 2325 C C . PHE B 1 42 ? 12.827 -2.904 20.138 1.00 35.56 43 PHE B C 1
ATOM 2326 O O . PHE B 1 42 ? 13.430 -2.645 21.179 1.00 36.70 43 PHE B O 1
ATOM 2334 N N . PHE B 1 43 ? 12.879 -4.095 19.551 1.00 38.99 44 PHE B N 1
ATOM 2335 C CA . PHE B 1 43 ? 13.628 -5.203 20.133 1.00 41.04 44 PHE B CA 1
ATOM 2336 C C . PHE B 1 43 ? 15.104 -4.863 20.322 1.00 42.89 44 PHE B C 1
ATOM 2337 O O . PHE B 1 43 ? 15.740 -5.336 21.264 1.00 44.27 44 PHE B O 1
ATOM 2345 N N . ARG B 1 44 ? 15.645 -4.046 19.423 1.00 38.79 45 ARG B N 1
ATOM 2346 C CA . ARG B 1 44 ? 17.033 -3.616 19.529 1.00 42.44 45 ARG B CA 1
ATOM 2347 C C . ARG B 1 44 ? 17.248 -2.844 20.827 1.00 49.32 45 ARG B C 1
ATOM 2348 O O . ARG B 1 44 ? 18.134 -3.173 21.614 1.00 50.26 45 ARG B O 1
ATOM 2356 N N . ASN B 1 45 ? 16.431 -1.817 21.046 1.00 48.49 46 ASN B N 1
ATOM 2357 C CA . ASN B 1 45 ? 16.505 -1.039 22.277 1.00 41.09 46 ASN B CA 1
ATOM 2358 C C . ASN B 1 45 ? 16.282 -1.907 23.508 1.00 43.03 46 ASN B C 1
ATOM 2359 O O . ASN B 1 45 ? 17.000 -1.787 24.500 1.00 50.97 46 ASN B O 1
ATOM 2364 N N . VAL B 1 46 ? 15.284 -2.782 23.441 1.00 38.45 47 VAL B N 1
ATOM 2365 C CA . VAL B 1 46 ? 15.020 -3.715 24.528 1.00 40.92 47 VAL B CA 1
ATOM 2366 C C . VAL B 1 46 ? 16.261 -4.552 24.815 1.00 45.82 47 VAL B C 1
ATOM 2367 O O . VAL B 1 46 ? 16.620 -4.774 25.972 1.00 41.85 47 VAL B O 1
ATOM 2371 N N . SER B 1 47 ? 16.915 -5.004 23.751 1.00 45.98 48 SER B N 1
ATOM 2372 C CA . SER B 1 47 ? 18.113 -5.824 23.878 1.00 43.95 48 SER B CA 1
ATOM 2373 C C . SER B 1 47 ? 19.239 -5.068 24.578 1.00 37.87 48 SER B C 1
ATOM 2374 O O . SER B 1 47 ? 19.954 -5.634 25.404 1.00 37.24 48 SER B O 1
ATOM 2377 N N . GLU B 1 48 ? 19.395 -3.791 24.244 1.00 34.62 49 GLU B N 1
ATOM 2378 C CA . GLU B 1 48 ? 20.433 -2.970 24.859 1.00 41.17 49 GLU B CA 1
ATOM 2379 C C . GLU B 1 48 ? 20.197 -2.834 26.360 1.00 48.58 49 GLU B C 1
ATOM 2380 O O . GLU B 1 48 ? 21.136 -2.911 27.153 1.00 52.12 49 GLU B O 1
ATOM 2386 N N . LEU B 1 49 ? 18.940 -2.632 26.742 1.00 48.63 50 LEU B N 1
ATOM 2387 C CA . LEU B 1 49 ? 18.570 -2.550 28.150 1.00 50.04 50 LEU B CA 1
ATOM 2388 C C . LEU B 1 49 ? 18.934 -3.834 28.885 1.00 53.50 50 LEU B C 1
ATOM 2389 O O . LEU B 1 49 ? 19.426 -3.799 30.013 1.00 50.66 50 LEU B O 1
ATOM 2394 N N . LEU B 1 50 ? 18.689 -4.968 28.237 1.00 54.50 51 LEU B N 1
ATOM 2395 C CA . LEU B 1 50 ? 18.984 -6.266 28.829 1.00 53.58 51 LEU B CA 1
ATOM 2396 C C . LEU B 1 50 ? 20.486 -6.508 28.915 1.00 53.52 51 LEU B C 1
ATOM 2397 O O . LEU B 1 50 ? 20.950 -7.310 29.725 1.00 53.37 51 LEU B O 1
ATOM 2402 N N . ASP B 1 51 ? 21.245 -5.810 28.077 1.00 54.16 52 ASP B N 1
ATOM 2403 C CA . ASP B 1 51 ? 22.698 -5.923 28.098 1.00 62.08 52 ASP B CA 1
ATOM 2404 C C . ASP B 1 51 ? 23.285 -5.178 29.292 1.00 70.56 52 ASP B C 1
ATOM 2405 O O . ASP B 1 51 ? 24.222 -5.655 29.934 1.00 75.36 52 ASP B O 1
ATOM 2410 N N . VAL B 1 52 ? 22.727 -4.009 29.591 1.00 70.10 53 VAL B N 1
ATOM 2411 C CA . VAL B 1 52 ? 23.207 -3.200 30.706 1.00 68.59 53 VAL B CA 1
ATOM 2412 C C . VAL B 1 52 ? 22.692 -3.727 32.043 1.00 62.72 53 VAL B C 1
ATOM 2413 O O . VAL B 1 52 ? 23.313 -3.512 33.083 1.00 66.91 53 VAL B O 1
ATOM 2417 N N . PHE B 1 53 ? 21.558 -4.420 32.011 1.00 57.64 54 PHE B N 1
ATOM 2418 C CA . PHE B 1 53 ? 20.984 -4.994 33.224 1.00 65.53 54 PHE B CA 1
ATOM 2419 C C . PHE B 1 53 ? 21.834 -6.146 33.755 1.00 78.06 54 PHE B C 1
ATOM 2420 O O . PHE B 1 53 ? 21.983 -6.309 34.966 1.00 78.51 54 PHE B O 1
ATOM 2428 N N . GLU B 1 54 ? 22.387 -6.942 32.845 1.00 87.21 55 GLU B N 1
ATOM 2429 C CA . GLU B 1 54 ? 23.231 -8.070 33.227 1.00 93.02 55 GLU B CA 1
ATOM 2430 C C . GLU B 1 54 ? 24.443 -7.624 34.037 1.00 92.61 55 GLU B C 1
ATOM 2431 O O . GLU B 1 54 ? 24.803 -8.254 35.031 1.00 95.22 55 GLU B O 1
ATOM 2437 N N . ARG B 1 55 ? 25.066 -6.533 33.603 1.00 88.71 56 ARG B N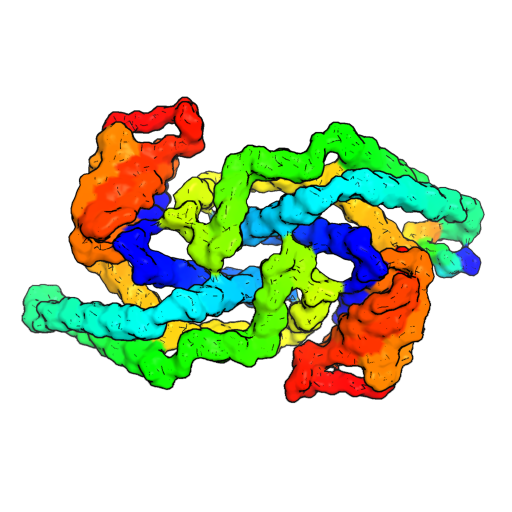 1
ATOM 2438 C CA . ARG B 1 55 ? 26.301 -6.053 34.214 1.00 91.38 56 ARG B CA 1
ATOM 2439 C C . ARG B 1 55 ? 26.213 -5.950 35.736 1.00 95.54 56 ARG B C 1
ATOM 2440 O O . ARG B 1 55 ? 27.115 -6.394 36.447 1.00 98.78 56 ARG B O 1
ATOM 2448 N N . GLY B 1 56 ? 25.127 -5.367 36.231 1.00 94.64 57 GLY B N 1
ATOM 2449 C CA . GLY B 1 56 ? 24.939 -5.216 37.663 1.00 94.62 57 GLY B CA 1
ATOM 2450 C C . GLY B 1 56 ? 23.507 -4.894 38.042 1.00 95.68 57 GLY B C 1
ATOM 2451 O O . GLY B 1 56 ? 22.656 -4.694 37.176 1.00 95.89 57 GLY B O 1
ATOM 2452 N N . GLU B 1 57 ? 23.241 -4.845 39.343 1.00 97.33 58 GLU B N 1
ATOM 2453 C CA . GLU B 1 57 ? 21.906 -4.529 39.837 1.00 97.80 58 GLU B CA 1
ATOM 2454 C C . GLU B 1 57 ? 21.670 -3.022 39.882 1.00 90.41 58 GLU B C 1
ATOM 2455 O O . GLU B 1 57 ? 22.231 -2.317 40.722 1.00 91.17 58 GLU B O 1
ATOM 2461 N N . VAL B 1 58 ? 20.839 -2.533 38.968 1.00 78.10 59 VAL B N 1
ATOM 2462 C CA . VAL B 1 58 ? 20.513 -1.114 38.915 1.00 65.79 59 VAL B CA 1
ATOM 2463 C C . VAL B 1 58 ? 19.489 -0.755 39.985 1.00 66.83 59 VAL B C 1
ATOM 2464 O O . VAL B 1 58 ? 19.307 0.417 40.314 1.00 65.17 59 VAL B O 1
ATOM 2468 N N . ARG B 1 59 ? 18.822 -1.771 40.523 1.00 69.57 60 ARG B N 1
ATOM 2469 C CA . ARG B 1 59 ? 17.804 -1.564 41.546 1.00 78.65 60 ARG B CA 1
ATOM 2470 C C . ARG B 1 59 ? 18.385 -0.912 42.794 1.00 82.11 60 ARG B C 1
ATOM 2471 O O . ARG B 1 59 ? 17.968 0.177 43.189 1.00 83.70 60 ARG B O 1
ATOM 2479 N N . THR B 1 60 ? 19.350 -1.588 43.410 1.00 80.25 61 THR B N 1
ATOM 2480 C CA . THR B 1 60 ? 19.956 -1.114 44.649 1.00 76.18 61 THR B CA 1
ATOM 2481 C C . THR B 1 60 ? 20.414 0.339 44.553 1.00 72.29 61 THR B C 1
ATOM 2482 O O . THR B 1 60 ? 20.028 1.175 45.370 1.00 74.89 61 THR B O 1
ATOM 2486 N N . GLU B 1 61 ? 21.235 0.634 43.551 1.00 65.88 62 GLU B N 1
ATOM 2487 C CA . GLU B 1 61 ? 21.801 1.969 43.401 1.00 65.39 62 GLU B CA 1
ATOM 2488 C C . GLU B 1 61 ? 20.739 3.025 43.099 1.00 57.64 62 GLU B C 1
ATOM 2489 O O . GLU B 1 61 ? 20.928 4.206 43.390 1.00 52.39 62 GLU B O 1
ATOM 2495 N N . LEU B 1 62 ? 19.623 2.597 42.518 1.00 57.31 63 LEU B N 1
ATOM 2496 C CA . LEU B 1 62 ? 18.538 3.519 42.198 1.00 57.34 63 LEU B CA 1
ATOM 2497 C C . LEU B 1 62 ? 17.682 3.798 43.430 1.00 56.67 63 LEU B C 1
ATOM 2498 O O . LEU B 1 62 ? 17.121 4.883 43.576 1.00 57.19 63 LEU B O 1
ATOM 2503 N N . LEU B 1 63 ? 17.585 2.809 44.313 1.00 57.74 64 LEU B N 1
ATOM 2504 C CA . LEU B 1 63 ? 16.909 2.988 45.591 1.00 54.13 64 LEU B CA 1
ATOM 2505 C C . LEU B 1 63 ? 17.732 3.929 46.459 1.00 56.24 64 LEU B C 1
ATOM 2506 O O . LEU B 1 63 ? 17.201 4.843 47.087 1.00 60.83 64 LEU B O 1
ATOM 2511 N N . LYS B 1 64 ? 19.039 3.689 46.482 1.00 49.66 65 LYS B N 1
ATOM 2512 C CA . LYS B 1 64 ? 19.976 4.533 47.212 1.00 52.46 65 LYS B CA 1
ATOM 2513 C C . LYS B 1 64 ? 19.770 6.007 46.880 1.00 52.65 65 LYS B C 1
ATOM 2514 O O . LYS B 1 64 ? 19.784 6.859 47.767 1.00 62.74 65 LYS B O 1
ATOM 2520 N N . GLU B 1 65 ? 19.571 6.300 45.599 1.00 45.56 66 GLU B N 1
ATOM 2521 C CA . GLU B 1 65 ? 19.411 7.679 45.153 1.00 46.05 66 GLU B CA 1
ATOM 2522 C C . GLU B 1 65 ? 18.043 8.241 45.531 1.00 46.72 66 GLU B C 1
ATOM 2523 O O . GLU B 1 65 ? 17.923 9.416 45.877 1.00 47.60 66 GLU B O 1
ATOM 2529 N N . LEU B 1 66 ? 17.014 7.402 45.459 1.00 43.97 67 LEU B N 1
ATOM 2530 C CA . LEU B 1 66 ? 15.671 7.820 45.845 1.00 50.01 67 LEU B CA 1
ATOM 2531 C C . LEU B 1 66 ? 15.658 8.341 47.278 1.00 57.48 67 LEU B C 1
ATOM 2532 O O . LEU B 1 66 ? 14.937 9.286 47.596 1.00 56.16 67 LEU B O 1
ATOM 2537 N N . ASP B 1 67 ? 16.460 7.720 48.138 1.00 63.99 68 ASP B N 1
ATOM 2538 C CA . ASP B 1 67 ? 16.581 8.155 49.524 1.00 66.72 68 ASP B CA 1
ATOM 2539 C C . ASP B 1 67 ? 17.465 9.394 49.628 1.00 69.15 68 ASP B C 1
ATOM 2540 O O . ASP B 1 67 ? 17.177 10.309 50.399 1.00 75.40 68 ASP B O 1
ATOM 2545 N N . ARG B 1 68 ? 18.542 9.414 48.849 1.00 65.80 69 ARG B N 1
ATOM 2546 C CA . ARG B 1 68 ? 19.437 10.564 48.812 1.00 65.81 69 ARG B CA 1
ATOM 2547 C C . ARG B 1 68 ? 18.658 11.821 48.446 1.00 61.58 69 ARG B C 1
ATOM 2548 O O . ARG B 1 68 ? 18.882 12.891 49.011 1.00 61.42 69 ARG B O 1
ATOM 2556 N N . GLN B 1 69 ? 17.738 11.679 47.497 1.00 60.36 70 GLN B N 1
ATOM 2557 C CA . GLN B 1 69 ? 16.910 12.793 47.053 1.00 58.20 70 GLN B CA 1
ATOM 2558 C C . GLN B 1 69 ? 15.872 13.170 48.108 1.00 61.35 70 GLN B C 1
ATOM 2559 O O . GLN B 1 69 ? 15.524 14.342 48.253 1.00 60.60 70 GLN B O 1
ATOM 2565 N N . GLN B 1 70 ? 15.378 12.175 48.839 1.00 63.16 71 GLN B N 1
ATOM 2566 C CA . GLN B 1 70 ? 14.420 12.422 49.912 1.00 67.52 71 GLN B CA 1
ATOM 2567 C C . GLN B 1 70 ? 15.039 13.284 51.006 1.00 71.12 71 GLN B C 1
ATOM 2568 O O . GLN B 1 70 ? 14.344 14.048 51.676 1.00 73.72 71 GLN B O 1
ATOM 2574 N N . ARG B 1 71 ? 16.350 13.156 51.180 1.00 69.53 72 ARG B N 1
ATOM 2575 C CA . ARG B 1 71 ? 17.064 13.923 52.192 1.00 65.51 72 ARG B CA 1
ATOM 2576 C C . ARG B 1 71 ? 17.380 15.326 51.685 1.00 63.96 72 ARG B C 1
ATOM 2577 O O . ARG B 1 71 ? 17.306 16.297 52.436 1.00 67.04 72 ARG B O 1
ATOM 2585 N N . LYS B 1 72 ? 17.725 15.429 50.406 1.00 64.25 73 LYS B N 1
ATOM 2586 C CA . LYS B 1 72 ? 17.977 16.726 49.790 1.00 64.74 73 LYS B CA 1
ATOM 2587 C C . LYS B 1 72 ? 16.726 17.598 49.819 1.00 65.14 73 LYS B C 1
ATOM 2588 O O . LYS B 1 72 ? 16.811 18.816 49.972 1.00 66.93 73 LYS B O 1
ATOM 2594 N N . LEU B 1 73 ? 15.566 16.966 49.670 1.00 64.20 74 LEU B N 1
ATOM 2595 C CA . LEU B 1 73 ? 14.298 17.687 49.647 1.00 63.35 74 LEU B CA 1
ATOM 2596 C C . LEU B 1 73 ? 13.925 18.244 51.017 1.00 65.03 74 LEU B C 1
ATOM 2597 O O . LEU B 1 73 ? 13.401 19.352 51.121 1.00 65.67 74 LEU B O 1
ATOM 2602 N N . GLN B 1 74 ? 14.198 17.473 52.065 1.00 63.97 75 GLN B N 1
ATOM 2603 C CA . GLN B 1 74 ? 13.787 17.856 53.411 1.00 65.89 75 GLN B CA 1
ATOM 2604 C C . GLN B 1 74 ? 14.668 18.943 54.027 1.00 64.53 75 GLN B C 1
ATOM 2605 O O . GLN B 1 74 ? 14.296 19.551 55.028 1.00 66.65 75 GLN B O 1
ATOM 2611 N N . THR B 1 75 ? 15.832 19.189 53.435 1.00 64.02 76 THR B N 1
ATOM 2612 C CA . THR B 1 75 ? 16.708 20.251 53.917 1.00 60.16 76 THR B CA 1
ATOM 2613 C C . THR B 1 75 ? 16.195 21.612 53.460 1.00 63.42 76 THR B C 1
ATOM 2614 O O . THR B 1 75 ? 16.751 22.649 53.821 1.00 68.54 76 THR B O 1
ATOM 2618 N N . TRP B 1 76 ? 15.131 21.604 52.665 1.00 60.14 77 TRP B N 1
ATOM 2619 C CA . TRP B 1 76 ? 14.583 22.840 52.119 1.00 64.01 77 TRP B CA 1
ATOM 2620 C C . TRP B 1 76 ? 13.328 23.309 52.850 1.00 63.11 77 TRP B C 1
ATOM 2621 O O . TRP B 1 76 ? 12.774 24.361 52.529 1.00 63.19 77 TRP B O 1
ATOM 2632 N N . ILE B 1 77 ? 12.882 22.533 53.833 1.00 64.03 78 ILE B N 1
ATOM 2633 C CA . ILE B 1 77 ? 11.738 22.937 54.643 1.00 70.36 78 ILE B CA 1
ATOM 2634 C C . ILE B 1 77 ? 12.148 24.012 55.647 1.00 70.63 78 ILE B C 1
ATOM 2635 O O . ILE B 1 77 ? 13.162 23.884 56.336 1.00 65.07 78 ILE B O 1
ATOM 2640 N N . GLY B 1 78 ? 11.362 25.081 55.712 1.00 72.28 79 GLY B N 1
ATOM 2641 C CA . GLY B 1 78 ? 11.665 26.198 56.586 1.00 72.16 79 GLY B CA 1
ATOM 2642 C C . GLY B 1 78 ? 12.197 27.394 55.822 1.00 71.23 79 GLY B C 1
ATOM 2643 O O . GLY B 1 78 ? 11.852 28.537 56.124 1.00 75.18 79 GLY B O 1
ATOM 2644 N N . VAL B 1 79 ? 13.041 27.130 54.829 1.00 64.82 80 VAL B N 1
ATOM 2645 C CA . VAL B 1 79 ? 13.623 28.188 54.011 1.00 56.74 80 VAL B CA 1
ATOM 2646 C C . VAL B 1 79 ? 12.540 29.107 53.455 1.00 55.41 80 VAL B C 1
ATOM 2647 O O . VAL B 1 79 ? 11.681 28.669 52.692 1.00 55.19 80 VAL B O 1
ATOM 2651 N N . PRO B 1 80 ? 12.576 30.388 53.846 1.00 57.29 81 PRO B N 1
ATOM 2652 C CA . PRO B 1 80 ? 11.596 31.380 53.392 1.00 58.69 81 PRO B CA 1
ATOM 2653 C C . PRO B 1 80 ? 11.513 31.455 51.869 1.00 60.47 81 PRO B C 1
ATOM 2654 O O . PRO B 1 80 ? 12.529 31.659 51.204 1.00 62.50 81 PRO B O 1
ATOM 2658 N N . GLY B 1 81 ? 10.310 31.289 51.330 1.00 60.02 82 GLY B N 1
ATOM 2659 C CA . GLY B 1 81 ? 10.100 31.369 49.897 1.00 65.05 82 GLY B CA 1
ATOM 2660 C C . GLY B 1 81 ? 9.874 30.017 49.249 1.00 66.03 82 GLY B C 1
ATOM 2661 O O . GLY B 1 81 ? 9.457 29.935 48.093 1.00 65.98 82 GLY B O 1
ATOM 2662 N N . VAL B 1 82 ? 10.149 28.952 49.995 1.00 62.15 83 VAL B N 1
ATOM 2663 C CA . VAL B 1 82 ? 9.988 27.601 49.473 1.00 58.34 83 VAL B CA 1
ATOM 2664 C C . VAL B 1 82 ? 8.525 27.168 49.499 1.00 63.51 83 VAL B C 1
ATOM 2665 O O . VAL B 1 82 ? 7.827 27.353 50.496 1.00 67.53 83 VAL B O 1
ATOM 2669 N N . ASP B 1 83 ? 8.063 26.602 48.389 1.00 70.20 84 ASP B N 1
ATOM 2670 C CA . ASP B 1 83 ? 6.710 26.070 48.313 1.00 79.59 84 ASP B CA 1
ATOM 2671 C C . ASP B 1 83 ? 6.693 24.664 48.898 1.00 78.27 84 ASP B C 1
ATOM 2672 O O . ASP B 1 83 ? 6.727 23.675 48.166 1.00 76.01 84 ASP B O 1
ATOM 2677 N N . GLN B 1 84 ? 6.643 24.586 50.224 1.00 77.34 85 GLN B N 1
ATOM 2678 C CA . GLN B 1 84 ? 6.764 23.316 50.932 1.00 75.00 85 GLN B CA 1
ATOM 2679 C C . GLN B 1 84 ? 5.653 22.331 50.576 1.00 74.66 85 GLN B C 1
ATOM 2680 O O . GLN B 1 84 ? 5.794 21.125 50.783 1.00 72.03 85 GLN B O 1
ATOM 2686 N N . SER B 1 85 ? 4.551 22.844 50.040 1.00 78.73 86 SER B N 1
ATOM 2687 C CA . SER B 1 85 ? 3.453 21.988 49.608 1.00 83.29 86 SER B CA 1
ATOM 2688 C C . SER B 1 85 ? 3.906 21.091 48.459 1.00 76.88 86 SER B C 1
ATOM 2689 O O . SER B 1 85 ? 3.453 19.954 48.328 1.00 70.73 86 SER B O 1
ATOM 2692 N N . ARG B 1 86 ? 4.807 21.613 47.634 1.00 74.76 87 ARG B N 1
ATOM 2693 C CA . ARG B 1 86 ? 5.335 20.862 46.502 1.00 72.81 87 ARG B CA 1
ATOM 2694 C C . ARG B 1 86 ? 6.377 19.845 46.960 1.00 74.93 87 ARG B C 1
ATOM 2695 O O . ARG B 1 86 ? 6.490 18.759 46.392 1.00 78.32 87 ARG B O 1
ATOM 2703 N N . ILE B 1 87 ? 7.133 20.205 47.992 1.00 70.56 88 ILE B N 1
ATOM 2704 C CA . ILE B 1 87 ? 8.187 19.342 48.516 1.00 64.62 88 ILE B CA 1
ATOM 2705 C C . ILE B 1 87 ? 7.640 18.030 49.070 1.00 64.13 88 ILE B C 1
ATOM 2706 O O . ILE B 1 87 ? 8.099 16.950 48.698 1.00 62.42 88 ILE B O 1
ATOM 2711 N N . GLU B 1 88 ? 6.662 18.129 49.964 1.00 64.78 89 GLU B N 1
ATOM 2712 C CA . GLU B 1 88 ? 6.070 16.950 50.585 1.00 65.52 89 GLU B CA 1
ATOM 2713 C C . GLU B 1 88 ? 5.496 15.994 49.544 1.00 61.99 89 GLU B C 1
ATOM 2714 O O . GLU B 1 88 ? 5.488 14.779 49.741 1.00 62.41 89 GLU B O 1
ATOM 2720 N N . ALA B 1 89 ? 5.022 16.549 48.433 1.00 58.71 90 ALA B N 1
ATOM 2721 C CA . ALA B 1 89 ? 4.520 15.737 47.332 1.00 57.24 90 ALA B CA 1
ATOM 2722 C C . ALA B 1 89 ? 5.642 14.884 46.748 1.00 58.66 90 ALA B C 1
ATOM 2723 O O . ALA B 1 89 ? 5.527 13.661 46.669 1.00 59.57 90 ALA B O 1
ATOM 2725 N N . LEU B 1 90 ? 6.727 15.538 46.344 1.00 57.25 91 LEU B N 1
ATOM 2726 C CA . LEU B 1 90 ? 7.881 14.845 45.780 1.00 50.89 91 LEU B CA 1
ATOM 2727 C C . LEU B 1 90 ? 8.431 13.780 46.725 1.00 54.64 91 LEU B C 1
ATOM 2728 O O . LEU B 1 90 ? 8.728 12.663 46.304 1.00 58.90 91 LEU B O 1
ATOM 2733 N N . ILE B 1 91 ? 8.565 14.130 48.001 1.00 54.14 92 ILE B N 1
ATOM 2734 C CA . ILE B 1 91 ? 9.098 13.202 48.994 1.00 48.39 92 ILE B CA 1
ATOM 2735 C C . ILE B 1 91 ? 8.248 11.939 49.088 1.00 46.99 92 ILE B C 1
ATOM 2736 O O . ILE B 1 91 ? 8.759 10.855 49.373 1.00 44.98 92 ILE B O 1
ATOM 2741 N N . GLN B 1 92 ? 6.949 12.081 48.845 1.00 50.62 93 GLN B N 1
ATOM 2742 C CA . GLN B 1 92 ? 6.046 10.935 48.843 1.00 61.38 93 GLN B CA 1
ATOM 2743 C C . GLN B 1 92 ? 6.163 10.143 47.547 1.00 63.00 93 GLN B C 1
ATOM 2744 O O . GLN B 1 92 ? 6.168 8.913 47.561 1.00 63.55 93 GLN B O 1
ATOM 2750 N N . GLN B 1 93 ? 6.254 10.854 46.428 1.00 63.86 94 GLN B N 1
ATOM 2751 C CA . GLN B 1 93 ? 6.423 10.215 45.129 1.00 57.36 94 GLN B CA 1
ATOM 2752 C C . GLN B 1 93 ? 7.688 9.367 45.130 1.00 56.86 94 GLN B C 1
ATOM 2753 O O . GLN B 1 93 ? 7.704 8.258 44.596 1.00 58.14 94 GLN B O 1
ATOM 2759 N N . LEU B 1 94 ? 8.745 9.900 45.736 1.00 55.67 95 LEU B N 1
ATOM 2760 C CA . LEU B 1 94 ? 10.003 9.176 45.868 1.00 54.54 95 LEU B CA 1
ATOM 2761 C C . LEU B 1 94 ? 9.803 7.887 46.657 1.00 56.86 95 LEU B C 1
ATOM 2762 O O . LEU B 1 94 ? 10.261 6.820 46.246 1.00 61.21 95 LEU B O 1
ATOM 2767 N N . LYS B 1 95 ? 9.117 7.993 47.790 1.00 49.98 96 LYS B N 1
ATOM 2768 C CA . LYS B 1 95 ? 8.843 6.832 48.630 1.00 47.12 96 LYS B CA 1
ATOM 2769 C C . LYS B 1 95 ? 7.928 5.841 47.922 1.00 42.51 96 LYS B C 1
ATOM 2770 O O . LYS B 1 95 ? 8.105 4.628 48.037 1.00 41.91 96 LYS B O 1
ATOM 2776 N N . ALA B 1 96 ? 6.952 6.364 47.187 1.00 40.62 97 ALA B N 1
ATOM 2777 C CA . ALA B 1 96 ? 6.047 5.528 46.411 1.00 35.04 97 ALA B CA 1
ATOM 2778 C C . ALA B 1 96 ? 6.831 4.720 45.385 1.00 40.86 97 ALA B C 1
ATOM 2779 O O . ALA B 1 96 ? 6.718 3.495 45.323 1.00 40.54 97 ALA B O 1
ATOM 2781 N N . ALA B 1 97 ? 7.633 5.415 44.584 1.00 46.61 98 ALA B N 1
ATOM 2782 C CA . ALA B 1 97 ? 8.471 4.765 43.585 1.00 49.16 98 ALA B CA 1
ATOM 2783 C C . ALA B 1 97 ? 9.465 3.819 44.249 1.00 53.02 98 ALA B C 1
ATOM 2784 O O . ALA B 1 97 ? 9.889 2.830 43.651 1.00 53.59 98 ALA B O 1
ATOM 2786 N N . GLY B 1 98 ? 9.830 4.129 45.488 1.00 56.33 99 GLY B N 1
ATOM 2787 C CA . GLY B 1 98 ? 10.743 3.296 46.248 1.00 53.95 99 GLY B CA 1
ATOM 2788 C C . GLY B 1 98 ? 10.149 1.935 46.550 1.00 46.51 99 GLY B C 1
ATOM 2789 O O . GLY B 1 98 ? 10.775 0.904 46.304 1.00 45.66 99 GLY B O 1
ATOM 2790 N N . SER B 1 99 ? 8.933 1.932 47.087 1.00 41.78 100 SER B N 1
ATOM 2791 C CA . SER B 1 99 ? 8.239 0.689 47.396 1.00 52.55 100 SER B CA 1
ATOM 2792 C C . SER B 1 99 ? 7.945 -0.095 46.122 1.00 58.91 100 SER B C 1
ATOM 2793 O O . SER B 1 99 ? 8.214 -1.294 46.045 1.00 62.61 100 SER B O 1
ATOM 2796 N N . VAL B 1 100 ? 7.391 0.590 45.127 1.00 56.39 101 VAL B N 1
ATOM 2797 C CA . VAL B 1 100 ? 7.061 -0.035 43.851 1.00 51.16 101 VAL B CA 1
ATOM 2798 C C . VAL B 1 100 ? 8.278 -0.722 43.239 1.00 47.69 101 VAL B C 1
ATOM 2799 O O . VAL B 1 100 ? 8.173 -1.820 42.692 1.00 48.91 101 VAL B O 1
ATOM 2803 N N . LEU B 1 101 ? 9.432 -0.072 43.341 1.00 44.03 102 LEU B N 1
ATOM 2804 C CA . LEU B 1 101 ? 10.669 -0.617 42.792 1.00 50.56 102 LEU B CA 1
ATOM 2805 C C . LEU B 1 101 ? 11.115 -1.868 43.550 1.00 58.49 102 LEU B C 1
ATOM 2806 O O . LEU B 1 101 ? 11.717 -2.773 42.971 1.00 58.78 102 LEU B O 1
ATOM 2811 N N . ILE B 1 102 ? 10.811 -1.911 44.844 1.00 61.30 103 ILE B N 1
ATOM 2812 C CA . ILE B 1 102 ? 11.189 -3.039 45.691 1.00 58.67 103 ILE B CA 1
ATOM 2813 C C . ILE B 1 102 ? 10.264 -4.239 45.510 1.00 58.39 103 ILE B C 1
ATOM 2814 O O . ILE B 1 102 ? 10.724 -5.369 45.346 1.00 56.59 103 ILE B O 1
ATOM 2819 N N . SER B 1 103 ? 8.960 -3.984 45.545 1.00 60.50 104 SER B N 1
ATOM 2820 C CA . SER B 1 103 ? 7.963 -5.046 45.453 1.00 60.69 104 SER B CA 1
ATOM 2821 C C . SER B 1 103 ? 8.007 -5.757 44.104 1.00 63.02 104 SER B C 1
ATOM 2822 O O . SER B 1 103 ? 7.749 -6.957 44.016 1.00 63.01 104 SER B O 1
ATOM 2825 N N . ALA B 1 104 ? 8.336 -5.008 43.056 1.00 61.62 105 ALA B N 1
ATOM 2826 C CA . ALA B 1 104 ? 8.364 -5.544 41.699 1.00 57.39 105 ALA B CA 1
ATOM 2827 C C . ALA B 1 104 ? 9.424 -6.630 41.534 1.00 55.59 105 ALA B C 1
ATOM 2828 O O . ALA B 1 104 ? 10.410 -6.660 42.272 1.00 58.21 105 ALA B O 1
ATOM 2830 N N . PRO B 1 105 ? 9.219 -7.531 40.560 1.00 48.74 106 PRO B N 1
ATOM 2831 C CA . PRO B 1 105 ? 10.186 -8.593 40.261 1.00 47.46 106 PRO B CA 1
ATOM 2832 C C . PRO B 1 105 ? 11.453 -8.042 39.615 1.00 56.00 106 PRO B C 1
ATOM 2833 O O . PRO B 1 105 ? 11.477 -6.884 39.196 1.00 58.64 106 PRO B O 1
ATOM 2837 N N . ARG B 1 106 ? 12.489 -8.872 39.541 1.00 58.99 107 ARG B N 1
ATOM 2838 C CA . ARG B 1 106 ? 13.772 -8.475 38.966 1.00 60.52 107 ARG B CA 1
ATOM 2839 C C . ARG B 1 106 ? 13.600 -7.641 37.699 1.00 56.82 107 ARG B C 1
ATOM 2840 O O . ARG B 1 106 ? 12.718 -7.908 36.883 1.00 56.89 107 ARG B O 1
ATOM 2848 N N . ILE B 1 107 ? 14.450 -6.631 37.544 1.00 58.99 108 ILE B N 1
ATOM 2849 C CA . ILE B 1 107 ? 14.334 -5.686 36.439 1.00 63.09 108 ILE B CA 1
ATOM 2850 C C . ILE B 1 107 ? 14.487 -6.357 35.075 1.00 67.85 108 ILE B C 1
ATOM 2851 O O . ILE B 1 107 ? 15.463 -7.066 34.824 1.00 66.31 108 ILE B O 1
ATOM 2856 N N . GLY B 1 108 ? 13.512 -6.127 34.200 1.00 70.09 109 GLY B N 1
ATOM 2857 C CA . GLY B 1 108 ? 13.559 -6.633 32.840 1.00 69.69 109 GLY B CA 1
ATOM 2858 C C . GLY B 1 108 ? 13.393 -8.136 32.733 1.00 68.53 109 GLY B C 1
ATOM 2859 O O . GLY B 1 108 ? 13.506 -8.702 31.646 1.00 66.57 109 GLY B O 1
ATOM 2860 N N . GLN B 1 109 ? 13.120 -8.783 33.861 1.00 69.22 110 GLN B N 1
ATOM 2861 C CA . GLN B 1 109 ? 12.978 -10.234 33.891 1.00 71.31 110 GLN B CA 1
ATOM 2862 C C . GLN B 1 109 ? 11.859 -10.700 32.962 1.00 63.57 110 GLN B C 1
ATOM 2863 O O . GLN B 1 109 ? 12.006 -11.693 32.250 1.00 64.41 110 GLN B O 1
ATOM 2869 N N . PHE B 1 110 ? 10.744 -9.977 32.973 1.00 52.74 111 PHE B N 1
ATOM 2870 C CA . PHE B 1 110 ? 9.606 -10.317 32.127 1.00 46.91 111 PHE B CA 1
ATOM 2871 C C . PHE B 1 110 ? 9.965 -10.252 30.646 1.00 45.00 111 PHE B C 1
ATOM 2872 O O . PHE B 1 110 ? 9.426 -11.003 29.836 1.00 39.78 111 PHE B O 1
ATOM 2880 N N . LEU B 1 111 ? 10.879 -9.353 30.296 1.00 46.48 112 LEU B N 1
ATOM 2881 C CA . LEU B 1 111 ? 11.321 -9.221 28.913 1.00 46.17 112 LEU B CA 1
ATOM 2882 C C . LEU B 1 111 ? 12.280 -10.344 28.532 1.00 56.34 112 LEU B C 1
ATOM 2883 O O . LEU B 1 111 ? 12.262 -10.833 27.402 1.00 62.75 112 LEU B O 1
ATOM 2888 N N . ARG B 1 112 ? 13.115 -10.751 29.483 1.00 56.83 113 ARG B N 1
ATOM 2889 C CA . ARG B 1 112 ? 14.082 -11.818 29.252 1.00 53.68 113 ARG B CA 1
ATOM 2890 C C . ARG B 1 112 ? 13.392 -13.154 29.001 1.00 54.26 113 ARG B C 1
ATOM 2891 O O . ARG B 1 112 ? 13.851 -13.957 28.190 1.00 59.73 113 ARG B O 1
ATOM 2899 N N . GLU B 1 113 ? 12.288 -13.385 29.703 1.00 52.72 114 GLU B N 1
ATOM 2900 C CA . GLU B 1 113 ? 11.566 -14.648 29.601 1.00 57.81 114 GLU B CA 1
ATOM 2901 C C . GLU B 1 113 ? 10.741 -14.737 28.320 1.00 58.75 114 GLU B C 1
ATOM 2902 O O . GLU B 1 113 ? 10.343 -15.825 27.905 1.00 57.38 114 GLU B O 1
ATOM 2908 N N . ASP B 1 114 ? 10.487 -13.592 27.695 1.00 59.96 115 ASP B N 1
ATOM 2909 C CA . ASP B 1 114 ? 9.659 -13.553 26.494 1.00 62.73 115 ASP B CA 1
ATOM 2910 C C . ASP B 1 114 ? 10.313 -14.316 25.345 1.00 59.07 115 ASP B C 1
ATOM 2911 O O . ASP B 1 114 ? 11.424 -13.995 24.922 1.00 46.44 115 ASP B O 1
ATOM 2916 N N . ARG B 1 115 ? 9.609 -15.329 24.849 1.00 63.67 116 ARG B N 1
ATOM 2917 C CA . ARG B 1 115 ? 10.124 -16.195 23.794 1.00 64.39 116 ARG B CA 1
ATOM 2918 C C . ARG B 1 115 ? 10.512 -15.413 22.543 1.00 61.14 116 ARG B C 1
ATOM 2919 O O . ARG B 1 115 ? 11.581 -15.632 21.972 1.00 60.07 116 ARG B O 1
ATOM 2927 N N . LEU B 1 116 ? 9.640 -14.503 22.123 1.00 61.13 117 LEU B N 1
ATOM 2928 C CA . LEU B 1 116 ? 9.856 -13.733 20.903 1.00 56.76 117 LEU B CA 1
ATOM 2929 C C . LEU B 1 116 ? 11.112 -12.875 21.006 1.00 59.41 117 LEU B C 1
ATOM 2930 O O . LEU B 1 116 ? 12.002 -12.958 20.158 1.00 60.51 117 LEU B O 1
ATOM 2935 N N . ILE B 1 117 ? 11.179 -12.053 22.049 1.00 56.79 118 ILE B N 1
ATOM 2936 C CA . ILE B 1 117 ? 12.322 -11.172 22.257 1.00 51.92 118 ILE B CA 1
ATOM 2937 C C . ILE B 1 117 ? 13.625 -11.965 22.329 1.00 50.82 118 ILE B C 1
ATOM 2938 O O . ILE B 1 117 ? 14.672 -11.499 21.882 1.00 51.44 118 ILE B O 1
ATOM 2943 N N . ALA B 1 118 ? 13.551 -13.169 22.889 1.00 49.75 119 ALA B N 1
ATOM 2944 C CA . ALA B 1 118 ? 14.720 -14.033 23.004 1.00 47.20 119 ALA B CA 1
ATOM 2945 C C . ALA B 1 118 ? 15.288 -14.382 21.632 1.00 49.87 119 ALA B C 1
ATOM 2946 O O . ALA B 1 118 ? 16.494 -14.282 21.408 1.00 54.27 119 ALA B O 1
ATOM 2948 N N . LEU B 1 119 ? 14.412 -14.791 20.719 1.00 46.33 120 LEU B N 1
ATOM 2949 C CA . LEU B 1 119 ? 14.828 -15.150 19.366 1.00 49.89 120 LEU B CA 1
ATOM 2950 C C . LEU B 1 119 ? 15.404 -13.956 18.610 1.00 57.29 120 LEU B C 1
ATOM 2951 O O . LEU B 1 119 ? 16.398 -14.084 17.895 1.00 62.92 120 LEU B O 1
ATOM 2956 N N . VAL B 1 120 ? 14.774 -12.798 18.772 1.00 55.32 121 VAL B N 1
ATOM 2957 C CA . VAL B 1 120 ? 15.193 -11.597 18.058 1.00 51.59 121 VAL B CA 1
ATOM 2958 C C . VAL B 1 120 ? 16.566 -11.110 18.516 1.00 56.04 121 VAL B C 1
ATOM 2959 O O . VAL B 1 120 ? 17.365 -10.637 17.707 1.00 56.59 121 VAL B O 1
ATOM 2963 N N . ARG B 1 121 ? 16.838 -11.231 19.812 1.00 57.37 122 ARG B N 1
ATOM 2964 C CA . ARG B 1 121 ? 18.126 -10.818 20.361 1.00 63.47 122 ARG B CA 1
ATOM 2965 C C . ARG B 1 121 ? 19.278 -11.595 19.731 1.00 65.24 122 ARG B C 1
ATOM 2966 O O . ARG B 1 121 ? 20.331 -11.031 19.436 1.00 65.68 122 ARG B O 1
ATOM 2974 N N . GLN B 1 122 ? 19.068 -12.892 19.529 1.00 64.48 123 GLN B N 1
ATOM 2975 C CA . GLN B 1 122 ? 20.104 -13.764 18.988 1.00 61.50 123 GLN B CA 1
ATOM 2976 C C . GLN B 1 122 ? 20.630 -13.279 17.640 1.00 61.20 123 GLN B C 1
ATOM 2977 O O . GLN B 1 122 ? 21.809 -13.448 17.328 1.00 64.38 123 GLN B O 1
ATOM 2983 N N . ARG B 1 123 ? 19.754 -12.674 16.844 1.00 57.05 124 ARG B N 1
ATOM 2984 C CA . ARG B 1 123 ? 20.115 -12.282 15.486 1.00 56.87 124 ARG B CA 1
ATOM 2985 C C . ARG B 1 123 ? 20.395 -10.789 15.331 1.00 54.40 124 ARG B C 1
ATOM 2986 O O . ARG B 1 123 ? 20.534 -10.293 14.213 1.00 54.10 124 ARG B O 1
ATOM 2994 N N . LEU B 1 124 ? 20.480 -10.075 16.448 1.00 54.70 125 LEU B N 1
ATOM 2995 C CA . LEU B 1 124 ? 20.823 -8.658 16.409 1.00 58.91 125 LEU B CA 1
ATOM 2996 C C . LEU B 1 124 ? 22.329 -8.469 16.251 1.00 67.82 125 LEU B C 1
ATOM 2997 O O . LEU B 1 124 ? 22.786 -7.450 15.734 1.00 59.84 125 LEU B O 1
ATOM 3002 N N . SER B 1 125 ? 23.092 -9.461 16.697 1.00 87.22 126 SER B N 1
ATOM 3003 C CA . SER B 1 125 ? 24.547 -9.420 16.593 1.00 96.69 126 SER B CA 1
ATOM 3004 C C . SER B 1 125 ? 25.005 -9.666 15.157 1.00 97.87 126 SER B C 1
ATOM 3005 O O . SER B 1 125 ? 26.148 -9.379 14.802 1.00 98.79 126 SER B O 1
ATOM 3008 N N . ILE B 1 126 ? 24.082 -10.189 14.329 1.00 93.34 127 ILE B N 1
ATOM 3009 C CA . ILE B 1 126 ? 24.373 -10.446 12.923 1.00 86.32 127 ILE B CA 1
ATOM 3010 C C . ILE B 1 126 ? 23.872 -9.289 12.064 1.00 87.97 127 ILE B C 1
ATOM 3011 O O . ILE B 1 126 ? 22.700 -8.927 12.135 1.00 84.36 127 ILE B O 1
ATOM 3016 N N . PRO B 1 127 ? 24.764 -8.709 11.245 1.00 93.35 128 PRO B N 1
ATOM 3017 C CA . PRO B 1 127 ? 24.460 -7.525 10.432 1.00 99.81 128 PRO B CA 1
ATOM 3018 C C . PRO B 1 127 ? 23.093 -7.596 9.755 1.00 111.50 128 PRO B C 1
ATOM 3019 O O . PRO B 1 127 ? 22.202 -6.826 10.107 1.00 119.30 128 PRO B O 1
ATOM 3023 N N . GLY B 1 128 ? 22.930 -8.507 8.802 1.00 109.87 129 GLY B N 1
ATOM 3024 C CA . GLY B 1 128 ? 21.659 -8.660 8.115 1.00 106.05 129 GLY B CA 1
ATOM 3025 C C . GLY B 1 128 ? 20.916 -9.902 8.567 1.00 104.70 129 GLY B C 1
ATOM 3026 O O . GLY B 1 128 ? 20.252 -10.569 7.775 1.00 107.76 129 GLY B O 1
ATOM 3027 N N . GLY B 1 129 ? 20.993 -10.219 9.851 1.00 95.21 130 GLY B N 1
ATOM 3028 C CA . GLY B 1 129 ? 20.446 -11.467 10.347 1.00 85.79 130 GLY B CA 1
ATOM 3029 C C . GLY B 1 129 ? 19.003 -11.406 10.809 1.00 75.49 130 GLY B C 1
ATOM 3030 O O . GLY B 1 129 ? 18.433 -12.422 11.196 1.00 76.12 130 GLY B O 1
ATOM 3031 N N . CYS B 1 130 ? 18.404 -10.221 10.772 1.00 69.85 131 CYS B N 1
ATOM 3032 C CA . CYS B 1 130 ? 17.035 -10.057 11.252 1.00 68.12 131 CYS B CA 1
ATOM 3033 C C . CYS B 1 130 ? 16.013 -10.025 10.120 1.00 63.26 131 CYS B C 1
ATOM 3034 O O . CYS B 1 130 ? 14.952 -9.415 10.248 1.00 57.63 131 CYS B O 1
ATOM 3037 N N . CYS B 1 131 ? 16.332 -10.690 9.015 1.00 64.57 132 CYS B N 1
ATOM 3038 C CA . CYS B 1 131 ? 15.423 -10.736 7.877 1.00 62.30 132 CYS B CA 1
ATOM 3039 C C . CYS B 1 131 ? 14.276 -11.714 8.110 1.00 63.44 132 CYS B C 1
ATOM 3040 O O . CYS B 1 131 ? 14.200 -12.362 9.153 1.00 67.23 132 CYS B O 1
ATOM 3043 N N . SER B 1 132 ? 13.386 -11.808 7.128 1.00 60.78 133 SER B N 1
ATOM 3044 C CA . SER B 1 132 ? 12.219 -12.676 7.221 1.00 60.53 133 SER B CA 1
ATOM 3045 C C . SER B 1 132 ? 12.616 -14.149 7.256 1.00 57.88 133 SER B C 1
ATOM 3046 O O . SER B 1 132 ? 12.131 -14.910 8.092 1.00 57.03 133 SER B O 1
ATOM 3049 N N . PHE B 1 133 ? 13.499 -14.543 6.343 1.00 56.92 134 PHE B N 1
ATOM 3050 C CA . PHE B 1 133 ? 13.956 -15.926 6.258 1.00 52.66 134 PHE B CA 1
ATOM 3051 C C . PHE B 1 133 ? 14.787 -16.314 7.476 1.00 54.37 134 PHE B C 1
ATOM 3052 O O . PHE B 1 133 ? 15.103 -17.486 7.679 1.00 55.90 134 PHE B O 1
ATOM 3060 N N . ASP B 1 134 ? 15.140 -15.319 8.282 1.00 55.63 135 ASP B N 1
ATOM 3061 C CA . ASP B 1 134 ? 15.887 -15.557 9.508 1.00 50.30 135 ASP B CA 1
ATOM 3062 C C . ASP B 1 134 ? 14.956 -15.532 10.714 1.00 46.06 135 ASP B C 1
ATOM 3063 O O . ASP B 1 134 ? 15.172 -16.244 11.693 1.00 46.47 135 ASP B O 1
ATOM 3068 N N . LEU B 1 135 ? 13.915 -14.708 10.632 1.00 43.65 136 LEU B N 1
ATOM 3069 C CA . LEU B 1 135 ? 12.949 -14.573 11.716 1.00 47.85 136 LEU B CA 1
ATOM 3070 C C . LEU B 1 135 ? 11.517 -14.734 11.212 1.00 47.55 136 LEU B C 1
ATOM 3071 O O . LEU B 1 135 ? 10.782 -13.753 11.095 1.00 53.46 136 LEU B O 1
ATOM 3076 N N . PRO B 1 136 ? 11.119 -15.980 10.914 1.00 42.39 137 PRO B N 1
ATOM 3077 C CA . PRO B 1 136 ? 9.767 -16.281 10.433 1.00 35.49 137 PRO B CA 1
ATOM 3078 C C . PRO B 1 136 ? 8.721 -15.885 11.465 1.00 34.26 137 PRO B C 1
ATOM 3079 O O . PRO B 1 136 ? 7.750 -15.209 11.131 1.00 32.85 137 PRO B O 1
ATOM 3083 N N . THR B 1 137 ? 8.929 -16.305 12.708 1.00 36.90 138 THR B N 1
ATOM 3084 C CA . THR B 1 137 ? 8.014 -15.989 13.798 1.00 37.48 138 THR B CA 1
ATOM 3085 C C . THR B 1 137 ? 7.728 -14.492 13.875 1.00 39.50 138 THR B C 1
ATOM 3086 O O . THR B 1 137 ? 6.585 -14.079 14.073 1.00 46.01 138 THR B O 1
ATOM 3090 N N . LEU B 1 138 ? 8.772 -13.684 13.718 1.00 34.10 139 LEU B N 1
ATOM 3091 C CA . LEU B 1 138 ? 8.626 -12.233 13.752 1.00 30.88 139 LEU B CA 1
ATOM 3092 C C . LEU B 1 138 ? 7.848 -11.728 12.542 1.00 32.51 139 LEU B C 1
ATOM 3093 O O . LEU B 1 138 ? 7.138 -10.725 12.623 1.00 28.10 139 LEU B O 1
ATOM 3098 N N . HIS B 1 139 ? 7.984 -12.429 11.421 1.00 32.02 140 HIS B N 1
ATOM 3099 C CA . HIS B 1 139 ? 7.289 -12.043 10.200 1.00 28.90 140 HIS B CA 1
ATOM 3100 C C . HIS B 1 139 ? 5.789 -12.297 10.325 1.00 28.94 140 HIS B C 1
ATOM 3101 O O . HIS B 1 139 ? 4.979 -11.482 9.885 1.00 28.16 140 HIS B O 1
ATOM 3108 N N . ILE B 1 140 ? 5.423 -13.428 10.923 1.00 28.97 141 ILE B N 1
ATOM 3109 C CA . ILE B 1 140 ? 4.022 -13.714 11.209 1.00 35.68 141 ILE B CA 1
ATOM 3110 C C . ILE B 1 140 ? 3.487 -12.699 12.207 1.00 43.78 141 ILE B C 1
ATOM 3111 O O . ILE B 1 140 ? 2.399 -12.149 12.034 1.00 42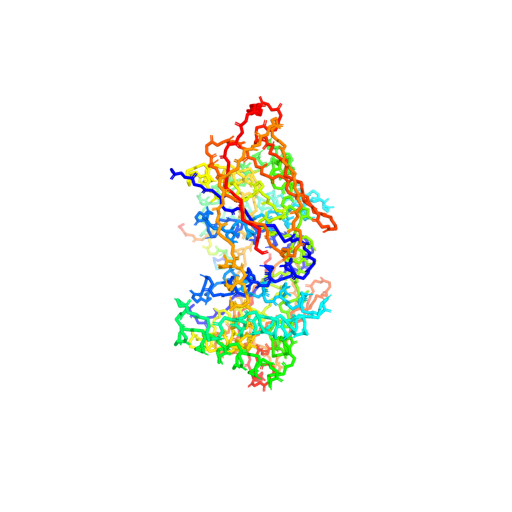.72 141 ILE B O 1
ATOM 3116 N N . TRP B 1 141 ? 4.268 -12.461 13.256 1.00 48.14 142 TRP B N 1
ATOM 3117 C CA . TRP B 1 141 ? 3.894 -11.536 14.317 1.00 44.85 142 TRP B CA 1
ATOM 3118 C C . TRP B 1 141 ? 3.569 -10.151 13.767 1.00 47.13 142 TRP B C 1
ATOM 3119 O O . TRP B 1 141 ? 2.780 -9.411 14.354 1.00 59.69 142 TRP B O 1
ATOM 3130 N N . LEU B 1 142 ? 4.178 -9.807 12.636 1.00 33.98 143 LEU B N 1
ATOM 3131 C CA . LEU B 1 142 ? 3.973 -8.500 12.020 1.00 37.42 143 LEU B CA 1
ATOM 3132 C C . LEU B 1 142 ? 2.800 -8.491 11.041 1.00 40.98 143 LEU B C 1
ATOM 3133 O O . LEU B 1 142 ? 2.520 -7.473 10.408 1.00 38.37 143 LEU B O 1
ATOM 3138 N N . HIS B 1 143 ? 2.118 -9.626 10.921 1.00 37.18 144 HIS B N 1
ATOM 3139 C CA . HIS B 1 143 ? 0.953 -9.725 10.047 1.00 36.29 144 HIS B CA 1
ATOM 3140 C C . HIS B 1 143 ? -0.333 -9.926 10.840 1.00 37.30 144 HIS B C 1
ATOM 3141 O O . HIS B 1 143 ? -1.431 -9.849 10.289 1.00 40.45 144 HIS B O 1
ATOM 3148 N N . LEU B 1 144 ? -0.190 -10.186 12.136 1.00 37.52 145 LEU B N 1
ATOM 3149 C CA . LEU B 1 144 ? -1.341 -10.323 13.019 1.00 42.78 145 LEU B CA 1
ATOM 3150 C C . LEU B 1 144 ? -2.071 -8.989 13.129 1.00 42.77 145 LEU B C 1
ATOM 3151 O O . LEU B 1 144 ? -1.510 -7.945 12.797 1.00 46.25 145 LEU B O 1
ATOM 3156 N N . PRO B 1 145 ? -3.331 -9.019 13.591 1.00 40.28 146 PRO B N 1
ATOM 3157 C CA . PRO B 1 145 ? -4.096 -7.786 13.799 1.00 38.50 146 PRO B CA 1
ATOM 3158 C C . PRO B 1 145 ? -3.291 -6.766 14.597 1.00 45.20 146 PRO B C 1
ATOM 3159 O O . PRO B 1 145 ? -2.553 -7.143 15.508 1.00 52.04 146 PRO B O 1
ATOM 3163 N N . GLN B 1 146 ? -3.430 -5.490 14.253 1.00 42.70 147 GLN B N 1
ATOM 3164 C CA . GLN B 1 146 ? -2.671 -4.433 14.911 1.00 39.79 147 GLN B CA 1
ATOM 3165 C C . GLN B 1 146 ? -2.911 -4.412 16.418 1.00 44.53 147 GLN B C 1
ATOM 3166 O O . GLN B 1 146 ? -2.006 -4.106 17.195 1.00 43.79 147 GLN B O 1
ATOM 3172 N N . ALA B 1 147 ? -4.133 -4.744 16.822 1.00 47.05 148 ALA B N 1
ATOM 3173 C CA . ALA B 1 147 ? -4.513 -4.718 18.231 1.00 49.85 148 ALA B CA 1
ATOM 3174 C C . ALA B 1 147 ? -3.664 -5.664 19.077 1.00 46.17 148 ALA B C 1
ATOM 3175 O O . ALA B 1 147 ? -3.288 -5.332 20.202 1.00 45.11 148 ALA B O 1
ATOM 3177 N N . GLN B 1 148 ? -3.365 -6.840 18.534 1.00 44.91 149 GLN B N 1
ATOM 3178 C CA . GLN B 1 148 ? -2.575 -7.833 19.254 1.00 46.77 149 GLN B CA 1
ATOM 3179 C C . GLN B 1 148 ? -1.163 -7.332 19.540 1.00 47.81 149 GLN B C 1
ATOM 3180 O O . GLN B 1 148 ? -0.635 -7.531 20.635 1.00 55.84 149 GLN B O 1
ATOM 3186 N N . ARG B 1 149 ? -0.552 -6.686 18.552 1.00 37.63 150 ARG B N 1
ATOM 3187 C CA . ARG B 1 149 ? 0.795 -6.151 18.715 1.00 40.42 150 ARG B CA 1
ATOM 3188 C C . ARG B 1 149 ? 0.839 -5.049 19.768 1.00 43.19 150 ARG B C 1
ATOM 3189 O O . ARG B 1 149 ? 1.694 -5.062 20.653 1.00 45.57 150 ARG B O 1
ATOM 3197 N N . ASP B 1 150 ? -0.085 -4.098 19.671 1.00 40.29 151 ASP B N 1
ATOM 3198 C CA . ASP B 1 150 ? -0.181 -3.032 20.660 1.00 37.49 151 ASP B CA 1
ATOM 3199 C C . ASP B 1 150 ? -0.358 -3.627 22.050 1.00 41.64 151 ASP B C 1
ATOM 3200 O O . ASP B 1 150 ? 0.158 -3.098 23.034 1.00 40.91 151 ASP B O 1
ATOM 3205 N N . SER B 1 151 ? -1.088 -4.736 22.119 1.00 45.72 152 SER B N 1
ATOM 3206 C CA . SER B 1 151 ? -1.338 -5.422 23.380 1.00 45.79 152 SER B CA 1
ATOM 3207 C C . SER B 1 151 ? -0.039 -5.917 24.013 1.00 38.86 152 SER B C 1
ATOM 3208 O O . SER B 1 151 ? 0.250 -5.617 25.172 1.00 36.38 152 SER B O 1
ATOM 3211 N N . GLN B 1 152 ? 0.740 -6.673 23.247 1.00 36.90 153 GLN B N 1
ATOM 3212 C CA . GLN B 1 152 ? 1.999 -7.218 23.742 1.00 40.53 153 GLN B CA 1
ATOM 3213 C C . GLN B 1 152 ? 3.015 -6.118 24.024 1.00 37.15 153 GLN B C 1
ATOM 3214 O O . GLN B 1 152 ? 3.689 -6.137 25.053 1.00 40.61 153 GLN B O 1
ATOM 3220 N N . VAL B 1 153 ? 3.124 -5.163 23.106 1.00 34.36 154 VAL B N 1
ATOM 3221 C CA . VAL B 1 153 ? 4.057 -4.053 23.267 1.00 38.55 154 VAL B CA 1
ATOM 3222 C C . VAL B 1 153 ? 3.776 -3.284 24.554 1.00 43.32 154 VAL B C 1
ATOM 3223 O O . VAL B 1 153 ? 4.680 -3.050 25.356 1.00 48.01 154 VAL B O 1
ATOM 3227 N N . GLU B 1 154 ? 2.520 -2.891 24.742 1.00 43.88 155 GLU B N 1
ATOM 3228 C CA . GLU B 1 154 ? 2.104 -2.202 25.957 1.00 46.23 155 GLU B CA 1
ATOM 3229 C C . GLU B 1 154 ? 2.584 -2.948 27.196 1.00 46.23 155 GLU B C 1
ATOM 3230 O O . GLU B 1 154 ? 3.134 -2.350 28.121 1.00 46.99 155 GLU B O 1
ATOM 3236 N N . THR B 1 155 ? 2.371 -4.260 27.202 1.00 46.48 156 THR B N 1
ATOM 3237 C CA . THR B 1 155 ? 2.767 -5.106 28.321 1.00 41.94 156 THR B CA 1
ATOM 3238 C C . THR B 1 155 ? 4.276 -5.076 28.532 1.00 43.86 156 THR B C 1
ATOM 3239 O O . THR B 1 155 ? 4.753 -4.864 29.647 1.00 52.10 156 THR B O 1
ATOM 3243 N N . TRP B 1 156 ? 5.022 -5.294 27.454 1.00 41.61 157 TRP B N 1
ATOM 3244 C CA . TRP B 1 156 ? 6.479 -5.269 27.504 1.00 37.44 157 TRP B CA 1
ATOM 3245 C C . TRP B 1 156 ? 6.986 -3.982 28.143 1.00 37.23 157 TRP B C 1
ATOM 3246 O O . TRP B 1 156 ? 7.855 -4.009 29.012 1.00 40.30 157 TRP B O 1
ATOM 3257 N N . ILE B 1 157 ? 6.438 -2.855 27.704 1.00 37.45 158 ILE B N 1
ATOM 3258 C CA . ILE B 1 157 ? 6.857 -1.552 28.205 1.00 38.03 158 ILE B CA 1
ATOM 3259 C C . ILE B 1 157 ? 6.417 -1.345 29.650 1.00 40.06 158 ILE B C 1
ATOM 3260 O O . ILE B 1 157 ? 7.131 -0.735 30.445 1.00 38.89 158 ILE B O 1
ATOM 3265 N N . ALA B 1 158 ? 5.240 -1.864 29.983 1.00 38.34 159 ALA B N 1
ATOM 3266 C CA . ALA B 1 158 ? 4.686 -1.711 31.323 1.00 36.51 159 ALA B CA 1
ATOM 3267 C C . ALA B 1 158 ? 5.560 -2.376 32.383 1.00 42.25 159 ALA B C 1
ATOM 3268 O O . ALA B 1 158 ? 5.655 -1.893 33.511 1.00 49.11 159 ALA B O 1
ATOM 3270 N N . SER B 1 159 ? 6.200 -3.482 32.017 1.00 37.97 160 SER B N 1
ATOM 3271 C CA . SER B 1 159 ? 7.014 -4.239 32.963 1.00 45.79 160 SER B CA 1
ATOM 3272 C C . SER B 1 159 ? 8.229 -3.451 33.444 1.00 51.92 160 SER B C 1
ATOM 3273 O O . SER B 1 159 ? 8.900 -3.851 34.396 1.00 55.35 160 SER B O 1
ATOM 3276 N N . LEU B 1 160 ? 8.510 -2.331 32.786 1.00 50.64 161 LEU B N 1
ATOM 3277 C CA . LEU B 1 160 ? 9.642 -1.492 33.164 1.00 47.55 161 LEU B CA 1
ATOM 3278 C C . LEU B 1 160 ? 9.202 -0.275 33.972 1.00 50.10 161 LEU B C 1
ATOM 3279 O O . LEU B 1 160 ? 10.033 0.520 34.408 1.00 56.21 161 LEU B O 1
ATOM 3284 N N . ASN B 1 161 ? 7.895 -0.136 34.170 1.00 45.68 162 ASN B N 1
ATOM 3285 C CA . ASN B 1 161 ? 7.347 0.993 34.917 1.00 48.47 162 ASN B CA 1
ATOM 3286 C C . ASN B 1 161 ? 8.023 1.236 36.268 1.00 50.66 162 ASN B C 1
ATOM 3287 O O . ASN B 1 161 ? 8.367 2.373 36.592 1.00 42.13 162 ASN B O 1
ATOM 3292 N N . PRO B 1 162 ? 8.212 0.171 37.066 1.00 57.57 163 PRO B N 1
ATOM 3293 C CA . PRO B 1 162 ? 8.896 0.328 38.354 1.00 59.81 163 PRO B CA 1
ATOM 3294 C C . PRO B 1 162 ? 10.247 1.019 38.196 1.00 55.11 163 PRO B C 1
ATOM 3295 O O . PRO B 1 162 ? 10.606 1.868 39.012 1.00 51.98 163 PRO B O 1
ATOM 3299 N N . LEU B 1 163 ? 10.983 0.655 37.151 1.00 51.87 164 LEU B N 1
ATOM 3300 C CA . LEU B 1 163 ? 12.270 1.277 36.862 1.00 46.73 164 LEU B CA 1
ATOM 3301 C C . LEU B 1 163 ? 12.078 2.665 36.260 1.00 44.36 164 LEU B C 1
ATOM 3302 O O . LEU B 1 163 ? 12.748 3.621 36.650 1.00 45.94 164 LEU B O 1
ATOM 3307 N N . THR B 1 164 ? 11.156 2.764 35.307 1.00 36.95 165 THR B N 1
ATOM 3308 C CA . THR B 1 164 ? 10.880 4.020 34.617 1.00 36.04 165 THR B CA 1
ATOM 3309 C C . THR B 1 164 ? 10.471 5.125 35.586 1.00 41.50 165 THR B C 1
ATOM 3310 O O . THR B 1 164 ? 10.866 6.278 35.425 1.00 46.92 165 THR B O 1
ATOM 3314 N N . GLN B 1 165 ? 9.681 4.767 36.592 1.00 44.88 166 GLN B N 1
ATOM 3315 C CA . GLN B 1 165 ? 9.198 5.737 37.567 1.00 50.93 166 GLN B CA 1
ATOM 3316 C C . GLN B 1 165 ? 10.342 6.323 38.387 1.00 44.43 166 GLN B C 1
ATOM 3317 O O . GLN B 1 165 ? 10.559 7.535 38.388 1.00 44.84 166 GLN B O 1
ATOM 3323 N N . ALA B 1 166 ? 11.069 5.456 39.084 1.00 36.71 167 ALA B N 1
ATOM 3324 C CA . ALA B 1 166 ? 12.180 5.885 39.926 1.00 35.06 167 ALA B CA 1
ATOM 3325 C C . ALA B 1 166 ? 13.244 6.627 39.123 1.00 42.75 167 ALA B C 1
ATOM 3326 O O . ALA B 1 166 ? 13.788 7.633 39.578 1.00 49.11 167 ALA B O 1
ATOM 3328 N N . LEU B 1 167 ? 13.534 6.125 37.927 1.00 41.03 168 LEU B N 1
ATOM 3329 C CA . LEU B 1 167 ? 14.567 6.706 37.078 1.00 38.52 168 LEU B CA 1
ATOM 3330 C C . LEU B 1 167 ? 14.224 8.132 36.657 1.00 46.48 168 LEU B C 1
ATOM 3331 O O . LEU B 1 167 ? 15.017 9.054 36.853 1.00 48.27 168 LEU B O 1
ATOM 3336 N N . THR B 1 168 ? 13.040 8.306 36.081 1.00 51.32 169 THR B N 1
ATOM 3337 C CA . THR B 1 168 ? 12.619 9.609 35.577 1.00 57.36 169 THR B CA 1
ATOM 3338 C C . THR B 1 168 ? 12.511 10.654 36.682 1.00 55.96 169 THR B C 1
ATOM 3339 O O . THR B 1 168 ? 12.642 11.850 36.427 1.00 55.65 169 THR B O 1
ATOM 3343 N N . MET B 1 169 ? 12.275 10.201 37.908 1.00 55.48 170 MET B N 1
ATOM 3344 C CA . MET B 1 169 ? 12.126 11.113 39.036 1.00 49.71 170 MET B CA 1
ATOM 3345 C C . MET B 1 169 ? 13.476 11.542 39.605 1.00 47.59 170 MET B C 1
ATOM 3346 O O . MET B 1 169 ? 13.674 12.708 39.943 1.00 47.81 170 MET B O 1
ATOM 3351 N N . VAL B 1 170 ? 14.400 10.593 39.709 1.00 42.67 171 VAL B N 1
ATOM 3352 C CA . VAL B 1 170 ? 15.754 10.893 40.158 1.00 43.11 171 VAL B CA 1
ATOM 3353 C C . VAL B 1 170 ? 16.416 11.908 39.232 1.00 42.30 171 VAL B C 1
ATOM 3354 O O . VAL B 1 170 ? 16.863 12.969 39.671 1.00 41.66 171 VAL B O 1
ATOM 3358 N N . LEU B 1 171 ? 16.471 11.576 37.947 1.00 41.52 172 LEU B N 1
ATOM 3359 C CA . LEU B 1 171 ? 17.113 12.433 36.959 1.00 43.99 172 LEU B CA 1
ATOM 3360 C C . LEU B 1 171 ? 16.434 13.797 36.859 1.00 44.34 172 LEU B C 1
ATOM 3361 O O . LEU B 1 171 ? 17.100 14.821 36.710 1.00 39.21 172 LEU B O 1
ATOM 3366 N N . ASP B 1 172 ? 15.108 13.808 36.943 1.00 49.60 173 ASP B N 1
ATOM 3367 C CA . ASP B 1 172 ? 14.356 15.053 36.853 1.00 60.38 173 ASP B CA 1
ATOM 3368 C C . ASP B 1 172 ? 14.709 15.977 38.013 1.00 61.30 173 ASP B C 1
ATOM 3369 O O . ASP B 1 172 ? 14.847 17.187 37.835 1.00 64.02 173 ASP B O 1
ATOM 3374 N N . LEU B 1 173 ? 14.856 15.397 39.200 1.00 55.89 174 LEU B N 1
ATOM 3375 C CA . LEU B 1 173 ? 15.240 16.160 40.382 1.00 51.18 174 LEU B CA 1
ATOM 3376 C C . LEU B 1 173 ? 16.653 16.715 40.244 1.00 51.92 174 LEU B C 1
ATOM 3377 O O . LEU B 1 173 ? 16.885 17.908 40.446 1.00 50.15 174 LEU B O 1
ATOM 3382 N N . ILE B 1 174 ? 17.595 15.844 39.896 1.00 53.33 175 ILE B N 1
ATOM 3383 C CA . ILE B 1 174 ? 18.991 16.242 39.749 1.00 53.49 175 ILE B CA 1
ATOM 3384 C C . ILE B 1 174 ? 19.157 17.351 38.711 1.00 59.53 175 ILE B C 1
ATOM 3385 O O . ILE B 1 174 ? 19.950 18.274 38.899 1.00 60.47 175 ILE B O 1
ATOM 3390 N N . ARG B 1 175 ? 18.399 17.262 37.623 1.00 63.97 176 ARG B N 1
ATOM 3391 C CA . ARG B 1 175 ? 18.493 18.234 36.536 1.00 67.23 176 ARG B CA 1
ATOM 3392 C C . ARG B 1 175 ? 18.066 19.639 36.957 1.00 62.64 176 ARG B C 1
ATOM 3393 O O . ARG B 1 175 ? 18.534 20.630 36.398 1.00 60.07 176 ARG B O 1
ATOM 3401 N N . GLN B 1 176 ? 17.177 19.722 37.941 1.00 61.27 177 GLN B N 1
ATOM 3402 C CA . GLN B 1 176 ? 16.638 21.009 38.367 1.00 62.14 177 GLN B CA 1
ATOM 3403 C C . GLN B 1 176 ? 17.272 21.518 39.658 1.00 62.72 177 GLN B C 1
ATOM 3404 O O . GLN B 1 176 ? 17.094 22.678 40.030 1.00 62.04 177 GLN B O 1
ATOM 3410 N N . SER B 1 177 ? 18.011 20.647 40.336 1.00 64.70 178 SER B N 1
ATOM 3411 C CA . SER B 1 177 ? 18.649 21.006 41.598 1.00 68.02 178 SER B CA 1
ATOM 3412 C C . SER B 1 177 ? 19.656 22.142 41.430 1.00 69.80 178 SER B C 1
ATOM 3413 O O . SER B 1 177 ? 19.865 22.931 42.348 1.00 71.58 178 SER B O 1
ATOM 3416 N N . ALA B 1 178 ? 20.271 22.228 40.254 1.00 69.02 179 ALA B N 1
ATOM 3417 C CA . ALA B 1 178 ? 21.265 23.265 39.989 1.00 73.66 179 ALA B CA 1
ATOM 3418 C C . ALA B 1 178 ? 20.912 24.108 38.765 1.00 76.50 179 ALA B C 1
ATOM 3419 O O . ALA B 1 178 ? 20.489 23.577 37.737 1.00 80.05 179 ALA B O 1
ATOM 3421 N N . PRO B 1 179 ? 21.086 25.433 38.877 1.00 75.10 180 PRO B N 1
ATOM 3422 C CA . PRO B 1 179 ? 20.796 26.375 37.792 1.00 75.00 180 PRO B CA 1
ATOM 3423 C C . PRO B 1 179 ? 21.956 26.492 36.808 1.00 75.74 180 PRO B C 1
ATOM 3424 O O . PRO B 1 179 ? 23.061 26.029 37.096 1.00 71.53 180 PRO B O 1
ATOM 3428 N N . PHE B 1 180 ? 21.700 27.112 35.660 1.00 81.21 181 PHE B N 1
ATOM 3429 C CA . PHE B 1 180 ? 22.727 27.300 34.640 1.00 84.75 181 PHE B CA 1
ATOM 3430 C C . PHE B 1 180 ? 23.546 28.565 34.876 1.00 86.04 181 PHE B C 1
ATOM 3431 O O . PHE B 1 180 ? 23.043 29.680 34.731 1.00 83.71 181 PHE B O 1
ATOM 3439 N N . ARG B 1 181 ? 24.812 28.382 35.236 1.00 88.47 182 ARG B N 1
ATOM 3440 C CA . ARG B 1 181 ? 25.723 29.500 35.434 1.00 90.08 182 ARG B CA 1
ATOM 3441 C C . ARG B 1 181 ? 26.415 29.848 34.119 1.00 86.67 182 ARG B C 1
ATOM 3442 O O . ARG B 1 181 ? 27.002 28.982 33.469 1.00 80.92 182 ARG B O 1
ATOM 3450 N N . LYS B 1 182 ? 26.343 31.116 33.730 1.00 85.82 183 LYS B N 1
ATOM 3451 C CA . LYS B 1 182 ? 26.916 31.559 32.464 1.00 83.88 183 LYS B CA 1
ATOM 3452 C C . LYS B 1 182 ? 28.441 31.530 32.487 1.00 79.83 183 LYS B C 1
ATOM 3453 O O . LYS B 1 182 ? 29.067 31.952 33.460 1.00 78.76 183 LYS B O 1
ATOM 3459 N N . GLN B 1 183 ? 29.033 31.029 31.408 1.00 77.69 184 GLN B N 1
ATOM 3460 C CA . GLN B 1 183 ? 30.483 30.923 31.305 1.00 80.38 184 GLN B CA 1
ATOM 3461 C C . GLN B 1 183 ? 30.979 31.462 29.968 1.00 84.10 184 GLN B C 1
ATOM 3462 O O . GLN B 1 183 ? 30.185 31.781 29.082 1.00 85.40 184 GLN B O 1
ATOM 3468 N N . THR B 1 184 ? 32.297 31.561 29.833 1.00 81.48 185 THR B N 1
ATOM 3469 C CA . THR B 1 184 ? 32.912 32.015 28.591 1.00 75.02 185 THR B CA 1
ATOM 3470 C C . THR B 1 184 ? 34.243 31.312 28.361 1.00 71.33 185 THR B C 1
ATOM 3471 O O . THR B 1 184 ? 35.234 31.596 29.034 1.00 60.65 185 THR B O 1
ATOM 3475 N N . SER B 1 185 ? 34.255 30.388 27.406 1.00 80.11 186 SER B N 1
ATOM 3476 C CA . SER B 1 185 ? 35.458 29.636 27.076 1.00 82.16 186 SER B CA 1
ATOM 3477 C C . SER B 1 185 ? 36.185 30.263 25.895 1.00 83.33 186 SER B C 1
ATOM 3478 O O . SER B 1 185 ? 35.656 30.308 24.784 1.00 85.83 186 SER B O 1
ATOM 3481 N N . LEU B 1 186 ? 37.397 30.751 26.136 1.00 81.54 187 LEU B N 1
ATOM 3482 C CA . LEU B 1 186 ? 38.194 31.319 25.057 1.00 76.22 187 LEU B CA 1
ATOM 3483 C C . LEU B 1 186 ? 39.109 30.274 24.425 1.00 69.50 187 LEU B C 1
ATOM 3484 O O . LEU B 1 186 ? 39.548 29.335 25.087 1.00 63.23 187 LEU B O 1
ATOM 3489 N N . ASN B 1 187 ? 39.360 30.428 23.129 1.00 71.81 188 ASN B N 1
ATOM 3490 C CA . ASN B 1 187 ? 40.209 29.503 22.386 1.00 73.28 188 ASN B CA 1
ATOM 3491 C C . ASN B 1 187 ? 39.657 28.076 22.361 1.00 67.61 188 ASN B C 1
ATOM 3492 O O . ASN B 1 187 ? 40.358 27.139 21.981 1.00 61.95 188 ASN B O 1
ATOM 3497 N N . GLY B 1 188 ? 38.402 27.915 22.771 1.00 68.41 189 GLY B N 1
ATOM 3498 C CA . GLY B 1 188 ? 37.762 26.611 22.777 1.00 71.55 189 GLY B CA 1
ATOM 3499 C C . GLY B 1 188 ? 38.278 25.671 23.852 1.00 81.69 189 GLY B C 1
ATOM 3500 O O . GLY B 1 188 ? 38.500 24.487 23.596 1.00 84.63 189 GLY B O 1
ATOM 3501 N N . PHE B 1 189 ? 38.467 26.197 25.059 1.00 86.67 190 PHE B N 1
ATOM 3502 C CA . PHE B 1 189 ? 38.932 25.394 26.186 1.00 83.78 190 PHE B CA 1
ATOM 3503 C C . PHE B 1 189 ? 38.327 25.871 27.504 1.00 79.75 190 PHE B C 1
ATOM 3504 O O . PHE B 1 189 ? 38.268 27.071 27.771 1.00 76.80 190 PHE B O 1
ATOM 3512 N N . TYR B 1 190 ? 37.883 24.926 28.325 1.00 82.05 191 TYR B N 1
ATOM 3513 C CA . TYR B 1 190 ? 37.289 25.254 29.617 1.00 84.40 191 TYR B CA 1
ATOM 3514 C C . TYR B 1 190 ? 37.731 24.269 30.697 1.00 81.32 191 TYR B C 1
ATOM 3515 O O . TYR B 1 190 ? 37.837 23.067 30.450 1.00 72.74 191 TYR B O 1
ATOM 3524 N N . GLN B 1 191 ? 37.984 24.788 31.895 1.00 88.08 192 GLN B N 1
ATOM 3525 C CA . GLN B 1 191 ? 38.435 23.963 33.011 1.00 94.96 192 GLN B CA 1
ATOM 3526 C C . GLN B 1 191 ? 37.896 24.475 34.348 1.00 99.69 192 GLN B C 1
ATOM 3527 O O . GLN B 1 191 ? 38.154 25.613 34.741 1.00 102.97 192 GLN B O 1
ATOM 3533 N N . ASP B 1 192 ? 37.145 23.624 35.040 1.00 98.78 193 ASP B N 1
ATOM 3534 C CA . ASP B 1 192 ? 36.557 23.982 36.324 1.00 97.53 193 ASP B CA 1
ATOM 3535 C C . ASP B 1 192 ? 36.375 22.751 37.204 1.00 93.11 193 ASP B C 1
ATOM 3536 O O . ASP B 1 192 ? 36.611 21.626 36.768 1.00 87.07 193 ASP B O 1
ATOM 3541 N N . ASN B 1 193 ? 35.956 22.965 38.445 1.00 96.90 194 ASN B N 1
ATOM 3542 C CA . ASN B 1 193 ? 35.738 21.860 39.370 1.00 100.28 194 ASN B CA 1
ATOM 3543 C C . ASN B 1 193 ? 34.262 21.483 39.435 1.00 99.93 194 ASN B C 1
ATOM 3544 O O . ASN B 1 193 ? 33.390 22.350 39.499 1.00 97.60 194 ASN B O 1
ATOM 3549 N N . GLY B 1 194 ? 33.987 20.183 39.412 1.00 101.11 195 GLY B N 1
ATOM 3550 C CA . GLY B 1 194 ? 32.623 19.695 39.487 1.00 102.56 195 GLY B CA 1
ATOM 3551 C C . GLY B 1 194 ? 32.156 19.528 40.920 1.00 101.73 195 GLY B C 1
ATOM 3552 O O . GLY B 1 194 ? 31.017 19.852 41.255 1.00 96.85 195 GLY B O 1
ATOM 3553 N N . GLY B 1 195 ? 33.046 19.021 41.768 1.00 104.10 196 GLY B N 1
ATOM 3554 C CA . GLY B 1 195 ? 32.728 18.791 43.165 1.00 104.96 196 GLY B CA 1
ATOM 3555 C C . GLY B 1 195 ? 31.893 17.541 43.356 1.00 106.80 196 GLY B C 1
ATOM 3556 O O . GLY B 1 195 ? 32.208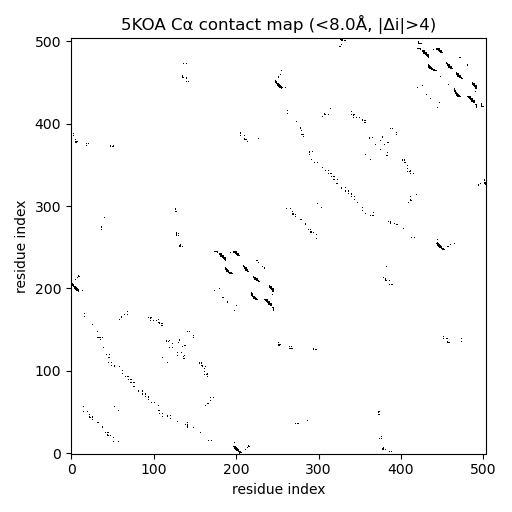 16.484 42.807 1.00 104.02 196 GLY B O 1
ATOM 3557 N N . ASP B 1 196 ? 30.826 17.659 44.140 1.00 113.02 197 ASP B N 1
ATOM 3558 C CA . ASP B 1 196 ? 29.901 16.550 44.345 1.00 115.02 197 ASP B CA 1
ATOM 3559 C C . ASP B 1 196 ? 28.885 16.494 43.212 1.00 110.33 197 ASP B C 1
ATOM 3560 O O . ASP B 1 196 ? 27.681 16.392 43.448 1.00 112.85 197 ASP B O 1
ATOM 3565 N N . ALA B 1 197 ? 29.379 16.560 41.980 1.00 97.59 198 ALA B N 1
ATOM 3566 C CA . ALA B 1 197 ? 28.512 16.585 40.811 1.00 82.45 198 ALA B CA 1
ATOM 3567 C C . ALA B 1 197 ? 28.418 15.219 40.138 1.00 70.94 198 ALA B C 1
ATOM 3568 O O . ALA B 1 197 ? 29.398 14.478 40.069 1.00 69.38 198 ALA B O 1
ATOM 3570 N N . ASP B 1 198 ? 27.226 14.897 39.647 1.00 64.82 199 ASP B N 1
ATOM 3571 C CA . ASP B 1 198 ? 26.994 13.649 38.933 1.00 63.16 199 ASP B CA 1
ATOM 3572 C C . ASP B 1 198 ? 26.735 13.921 37.454 1.00 56.09 199 ASP B C 1
ATOM 3573 O O . ASP B 1 198 ? 26.935 13.048 36.610 1.00 55.15 199 ASP B O 1
ATOM 3578 N N . LEU B 1 199 ? 26.294 15.137 37.147 1.00 52.36 200 LEU B N 1
ATOM 3579 C CA . LEU B 1 199 ? 25.882 15.477 35.790 1.00 55.66 200 LEU B CA 1
ATOM 3580 C C . LEU B 1 199 ? 26.341 16.866 35.355 1.00 60.43 200 LEU B C 1
ATOM 3581 O O . LEU B 1 199 ? 26.370 17.802 36.155 1.00 60.90 200 LEU B O 1
ATOM 3586 N N . LEU B 1 200 ? 26.699 16.988 34.080 1.00 59.61 201 LEU B N 1
ATOM 3587 C CA . LEU B 1 200 ? 27.018 18.280 33.484 1.00 59.45 201 LEU B CA 1
ATOM 3588 C C . LEU B 1 200 ? 25.968 18.648 32.444 1.00 55.59 201 LEU B C 1
ATOM 3589 O O . LEU B 1 200 ? 25.519 17.795 31.679 1.00 61.46 201 LEU B O 1
ATOM 3594 N N . ARG B 1 201 ? 25.577 19.917 32.418 1.00 45.87 202 ARG B N 1
ATOM 3595 C CA . ARG B 1 201 ? 24.627 20.397 31.422 1.00 47.93 202 ARG B CA 1
ATOM 3596 C C . ARG B 1 201 ? 25.159 21.646 30.727 1.00 55.08 202 ARG B C 1
ATOM 3597 O O . ARG B 1 201 ? 25.549 22.613 31.380 1.00 61.23 202 ARG B O 1
ATOM 3605 N N . LEU B 1 202 ? 25.171 21.616 29.398 1.00 51.33 203 LEU B N 1
ATOM 3606 C CA . LEU B 1 202 ? 25.712 22.716 28.610 1.00 50.54 203 LEU B CA 1
ATOM 3607 C C . LEU B 1 202 ? 24.743 23.180 27.529 1.00 52.69 203 LEU B C 1
ATOM 3608 O O . LEU B 1 202 ? 24.230 22.374 26.754 1.00 53.02 203 LEU B O 1
ATOM 3613 N N . ASN B 1 203 ? 24.500 24.485 27.483 1.00 57.73 204 ASN B N 1
ATOM 3614 C CA . ASN B 1 203 ? 23.653 25.073 26.452 1.00 63.71 204 ASN B CA 1
ATOM 3615 C C . ASN B 1 203 ? 24.455 25.917 25.469 1.00 65.36 204 ASN B C 1
ATOM 3616 O O . ASN B 1 203 ? 24.698 27.101 25.705 1.00 67.66 204 ASN B O 1
ATOM 3621 N N . LEU B 1 204 ? 24.865 25.300 24.366 1.00 60.54 205 LEU B N 1
ATOM 3622 C CA . LEU B 1 204 ? 25.642 25.992 23.345 1.00 57.31 205 LEU B CA 1
ATOM 3623 C C . LEU B 1 204 ? 24.744 26.636 22.295 1.00 56.26 205 LEU B C 1
ATOM 3624 O O . LEU B 1 204 ? 23.620 26.194 22.066 1.00 49.13 205 LEU B O 1
ATOM 3629 N N . SER B 1 205 ? 25.252 27.684 21.658 1.00 61.22 206 SER B N 1
ATOM 3630 C CA . SER B 1 205 ? 24.513 28.384 20.617 1.00 60.97 206 SER B CA 1
ATOM 3631 C C . SER B 1 205 ? 24.191 27.454 19.450 1.00 57.77 206 SER B C 1
ATOM 3632 O O . SER B 1 205 ? 25.048 26.702 18.987 1.00 56.33 206 SER B O 1
ATOM 3635 N N . LEU B 1 206 ? 22.949 27.511 18.981 1.00 56.45 207 LEU B N 1
ATOM 3636 C CA . LEU B 1 206 ? 22.510 26.684 17.865 1.00 56.92 207 LEU B CA 1
ATOM 3637 C C . LEU B 1 206 ? 23.329 26.991 16.614 1.00 60.39 207 LEU B C 1
ATOM 3638 O O . LEU B 1 206 ? 23.572 26.113 15.788 1.00 65.66 207 LEU B O 1
ATOM 3643 N N . ASP B 1 207 ? 23.761 28.241 16.485 1.00 61.99 208 ASP B N 1
ATOM 3644 C CA . ASP B 1 207 ? 24.455 28.692 15.282 1.00 64.54 208 ASP B CA 1
ATOM 3645 C C . ASP B 1 207 ? 25.965 28.462 15.315 1.00 61.43 208 ASP B C 1
ATOM 3646 O O . ASP B 1 207 ? 26.630 28.541 14.283 1.00 61.62 208 ASP B O 1
ATOM 3651 N N . SER B 1 208 ? 26.505 28.179 16.495 1.00 59.04 209 SER B N 1
ATOM 3652 C CA . SER B 1 208 ? 27.935 27.928 16.625 1.00 59.95 209 SER B CA 1
ATOM 3653 C C . SER B 1 208 ? 28.301 26.583 16.007 1.00 59.78 209 SER B C 1
ATOM 3654 O O . SER B 1 208 ? 29.448 26.356 15.620 1.00 62.72 209 SER B O 1
ATOM 3657 N N . GLN B 1 209 ? 27.313 25.698 15.918 1.00 55.36 210 GLN B N 1
ATOM 3658 C CA . GLN B 1 209 ? 27.521 24.350 15.397 1.00 52.72 210 GLN B CA 1
ATOM 3659 C C . GLN B 1 209 ? 28.682 23.646 16.093 1.00 46.47 210 GLN B C 1
ATOM 3660 O O . GLN B 1 209 ? 29.291 22.731 15.540 1.00 37.21 210 GLN B O 1
ATOM 3666 N N . LEU B 1 210 ? 28.978 24.079 17.313 1.00 45.41 211 LEU B N 1
ATOM 3667 C CA . LEU B 1 210 ? 30.037 23.472 18.106 1.00 40.35 211 LEU B CA 1
ATOM 3668 C C . LEU B 1 210 ? 29.445 22.504 19.121 1.00 40.44 211 LEU B C 1
ATOM 3669 O O . LEU B 1 210 ? 28.265 22.591 19.463 1.00 31.28 211 LEU B O 1
ATOM 3674 N N . TYR B 1 211 ? 30.270 21.579 19.597 1.00 43.98 212 TYR B N 1
ATOM 3675 C CA . TYR B 1 211 ? 29.855 20.646 20.636 1.00 43.92 212 TYR B CA 1
ATOM 3676 C C . TYR B 1 211 ? 30.978 20.426 21.639 1.00 47.23 212 TYR B C 1
ATOM 3677 O O . TYR B 1 211 ? 32.154 20.460 21.278 1.00 51.97 212 TYR B O 1
ATOM 3686 N N . PRO B 1 212 ? 30.615 20.204 22.908 1.00 48.67 213 PRO B N 1
ATOM 3687 C CA . PRO B 1 212 ? 31.597 19.999 23.975 1.00 53.42 213 PRO B CA 1
ATOM 3688 C C . PRO B 1 212 ? 32.135 18.573 23.990 1.00 58.04 213 PRO B C 1
ATOM 3689 O O . PRO B 1 212 ? 31.359 17.617 23.982 1.00 59.24 213 PRO B O 1
ATOM 3693 N N . GLN B 1 213 ? 33.457 18.439 24.007 1.00 63.44 214 GLN B N 1
ATOM 3694 C CA . GLN B 1 213 ? 34.094 17.133 24.096 1.00 72.24 214 GLN B CA 1
ATOM 3695 C C . GLN B 1 213 ? 34.738 16.998 25.471 1.00 77.52 214 GLN B C 1
ATOM 3696 O O . GLN B 1 213 ? 35.960 17.073 25.609 1.00 78.42 214 GLN B O 1
ATOM 3702 N N . ILE B 1 214 ? 33.903 16.799 26.486 1.00 77.42 215 ILE B N 1
ATOM 3703 C CA . ILE B 1 214 ? 34.348 16.835 27.875 1.00 75.47 215 ILE B CA 1
ATOM 3704 C C . ILE B 1 214 ? 35.202 15.631 28.267 1.00 75.79 215 ILE B C 1
ATOM 3705 O O . ILE B 1 214 ? 34.890 14.491 27.920 1.00 71.82 215 ILE B O 1
ATOM 3710 N N . SER B 1 215 ? 36.280 15.902 28.996 1.00 78.34 216 SER B N 1
ATOM 3711 C CA . SER B 1 215 ? 37.151 14.860 29.522 1.00 77.73 216 SER B CA 1
ATOM 3712 C C . SER B 1 215 ? 37.137 14.905 31.046 1.00 87.26 216 SER B C 1
ATOM 3713 O O . SER B 1 215 ? 37.115 15.983 31.642 1.00 88.15 216 SER B O 1
ATOM 3716 N N . GLY B 1 216 ? 37.151 13.733 31.673 1.00 95.74 217 GLY B N 1
ATOM 3717 C CA . GLY B 1 216 ? 37.050 13.641 33.119 1.00 106.70 217 GLY B CA 1
ATOM 3718 C C . GLY B 1 216 ? 38.381 13.704 33.846 1.00 117.07 217 GLY B C 1
ATOM 3719 O O . GLY B 1 216 ? 39.435 13.444 33.264 1.00 122.00 217 GLY B O 1
ATOM 3720 N N . HIS B 1 217 ? 38.323 14.051 35.128 1.00 119.89 218 HIS B N 1
ATOM 3721 C CA . HIS B 1 217 ? 39.509 14.131 35.975 1.00 124.47 218 HIS B CA 1
ATOM 3722 C C . HIS B 1 217 ? 39.112 14.317 37.436 1.00 125.60 218 HIS B C 1
ATOM 3723 O O . HIS B 1 217 ? 38.768 15.422 37.855 1.00 127.20 218 HIS B O 1
ATOM 3730 N N . LYS B 1 218 ? 39.165 13.235 38.206 1.00 123.79 219 LYS B N 1
ATOM 3731 C CA . LYS B 1 218 ? 38.755 13.272 39.606 1.00 121.45 219 LYS B CA 1
ATOM 3732 C C . LYS B 1 218 ? 37.379 13.914 39.756 1.00 118.56 219 LYS B C 1
ATOM 3733 O O . LYS B 1 218 ? 36.363 13.316 39.405 1.00 116.64 219 LYS B O 1
ATOM 3739 N N . SER B 1 219 ? 37.358 15.137 40.277 1.00 118.68 220 SER B N 1
ATOM 3740 C CA . SER B 1 219 ? 36.113 15.878 40.443 1.00 118.98 220 SER B CA 1
ATOM 3741 C C . SER B 1 219 ? 36.038 17.045 39.463 1.00 116.52 220 SER B C 1
ATOM 3742 O O . SER B 1 219 ? 34.959 17.575 39.198 1.00 114.79 220 SER B O 1
ATOM 3745 N N . ARG B 1 220 ? 37.190 17.441 38.930 1.00 116.10 221 ARG B N 1
ATOM 3746 C CA . ARG B 1 220 ? 37.247 18.489 37.918 1.00 115.27 221 ARG B CA 1
ATOM 3747 C C . ARG B 1 220 ? 37.132 17.857 36.534 1.00 108.68 221 ARG B C 1
ATOM 3748 O O . ARG B 1 220 ? 36.861 16.663 36.417 1.00 111.09 221 ARG B O 1
ATOM 3756 N N . PHE B 1 221 ? 37.337 18.651 35.488 1.00 99.63 222 PHE B N 1
ATOM 3757 C CA . PHE B 1 221 ? 37.227 18.132 34.127 1.00 92.48 222 PHE B CA 1
ATOM 3758 C C . PHE B 1 221 ? 37.962 18.983 33.090 1.00 88.70 222 PHE B C 1
ATOM 3759 O O . PHE B 1 221 ? 38.848 19.768 33.427 1.00 85.11 222 PHE B O 1
ATOM 3767 N N . ALA B 1 222 ? 37.589 18.810 31.827 1.00 88.89 223 ALA B N 1
ATOM 3768 C CA . ALA B 1 222 ? 38.205 19.549 30.732 1.00 87.94 223 ALA B CA 1
ATOM 3769 C C . ALA B 1 222 ? 37.325 19.496 29.489 1.00 84.62 223 ALA B C 1
ATOM 3770 O O . ALA B 1 222 ? 37.079 18.424 28.937 1.00 81.22 223 ALA B O 1
ATOM 3772 N N . ILE B 1 223 ? 36.854 20.657 29.052 1.00 82.02 224 ILE B N 1
ATOM 3773 C CA . ILE B 1 223 ? 35.978 20.734 27.891 1.00 76.17 224 ILE B CA 1
ATOM 3774 C C . ILE B 1 223 ? 36.731 21.223 26.659 1.00 76.13 224 ILE B C 1
ATOM 3775 O O . ILE B 1 223 ? 37.406 22.251 26.702 1.00 80.03 224 ILE B O 1
ATOM 3780 N N . ARG B 1 224 ? 36.616 20.479 25.564 1.00 73.42 225 ARG B N 1
ATOM 3781 C CA . ARG B 1 224 ? 37.222 20.885 24.301 1.00 69.68 225 ARG B CA 1
ATOM 3782 C C . ARG B 1 224 ? 36.152 21.022 23.221 1.00 56.28 225 ARG B C 1
ATOM 3783 O O . ARG B 1 224 ? 35.671 20.026 22.682 1.00 51.10 225 ARG B O 1
ATOM 3791 N N . PHE B 1 225 ? 35.781 22.261 22.913 1.00 54.18 226 PHE B N 1
ATOM 3792 C CA . PHE B 1 225 ? 34.742 22.526 21.922 1.00 62.41 226 PHE B CA 1
ATOM 3793 C C . PHE B 1 225 ? 35.245 22.318 20.497 1.00 63.51 226 PHE B C 1
ATOM 3794 O O . PHE B 1 225 ? 36.259 22.888 20.096 1.00 70.49 226 PHE B O 1
ATOM 3802 N N . MET B 1 226 ? 34.526 21.499 19.737 1.00 56.00 227 MET B N 1
ATOM 3803 C CA . MET B 1 226 ? 34.892 21.213 18.356 1.00 51.60 227 MET B CA 1
ATOM 3804 C C . MET B 1 226 ? 33.685 21.398 17.441 1.00 44.23 227 MET B C 1
ATOM 3805 O O . MET B 1 226 ? 32.546 21.207 17.865 1.00 44.70 227 MET B O 1
ATOM 3810 N N . PRO B 1 227 ? 33.933 21.773 16.178 1.00 41.72 228 PRO B N 1
ATOM 3811 C CA . PRO B 1 227 ? 32.851 22.000 15.214 1.00 41.16 228 PRO B CA 1
ATOM 3812 C C . PRO B 1 227 ? 32.308 20.698 14.634 1.00 38.50 228 PRO B C 1
ATOM 3813 O O . PRO B 1 227 ? 33.060 19.741 14.446 1.00 40.90 228 PRO B O 1
ATOM 3817 N N . LEU B 1 228 ? 31.007 20.670 14.360 1.00 31.66 229 LEU B N 1
ATOM 3818 C CA . LEU B 1 228 ? 30.392 19.534 13.689 1.00 34.45 229 LEU B CA 1
ATOM 3819 C C . LEU B 1 228 ? 31.108 19.285 12.372 1.00 37.94 229 LEU B C 1
ATOM 3820 O O . LEU B 1 228 ? 31.463 18.153 12.046 1.00 42.75 229 LEU B O 1
ATOM 3825 N N . ASP B 1 229 ? 31.316 20.359 11.619 1.00 39.08 230 ASP B N 1
ATOM 3826 C CA . ASP B 1 229 ? 32.033 20.286 10.357 1.00 40.96 230 ASP B CA 1
ATOM 3827 C C . ASP B 1 229 ? 33.504 20.604 10.592 1.00 39.14 230 ASP B C 1
ATOM 3828 O O . ASP B 1 229 ? 33.895 21.767 10.644 1.00 37.35 230 ASP B O 1
ATOM 3833 N N . SER B 1 230 ? 34.315 19.563 10.744 1.00 41.89 231 SER B N 1
ATOM 3834 C CA . SER B 1 230 ? 35.739 19.738 11.002 1.00 40.60 231 SER B CA 1
ATOM 3835 C C . SER B 1 230 ? 36.463 20.183 9.736 1.00 35.42 231 SER B C 1
ATOM 3836 O O . SER B 1 230 ? 37.639 20.546 9.768 1.00 37.55 231 SER B O 1
ATOM 3839 N N . GLU B 1 231 ? 35.739 20.163 8.622 1.00 36.06 232 GLU B N 1
ATOM 3840 C CA . GLU B 1 231 ? 36.304 20.511 7.326 1.00 37.67 232 GLU B CA 1
ATOM 3841 C C . GLU B 1 231 ? 35.971 21.943 6.925 1.00 37.75 232 GLU B C 1
ATOM 3842 O O . GLU B 1 231 ? 36.529 22.469 5.964 1.00 44.43 232 GLU B O 1
ATOM 3848 N N . ASN B 1 232 ? 35.071 22.576 7.670 1.00 39.58 233 ASN B N 1
ATOM 3849 C CA . ASN B 1 232 ? 34.532 23.864 7.259 1.00 41.87 233 ASN B CA 1
ATOM 3850 C C . ASN B 1 232 ? 34.097 24.747 8.430 1.00 40.41 233 ASN B C 1
ATOM 3851 O O . ASN B 1 232 ? 33.894 25.949 8.267 1.00 42.71 233 ASN B O 1
ATOM 3856 N N . GLY B 1 233 ? 33.959 24.146 9.608 1.00 39.10 234 GLY B N 1
ATOM 3857 C CA . GLY B 1 233 ? 33.494 24.858 10.787 1.00 38.25 234 GLY B CA 1
ATOM 3858 C C . GLY B 1 233 ? 34.613 25.474 11.605 1.00 37.92 234 GLY B C 1
ATOM 3859 O O . GLY B 1 233 ? 35.717 24.933 11.669 1.00 37.63 234 GLY B O 1
ATOM 3860 N N . GLN B 1 234 ? 34.323 26.603 12.243 1.00 34.93 235 GLN B N 1
ATOM 3861 C CA . GLN B 1 234 ? 35.340 27.345 12.982 1.00 33.20 235 GLN B CA 1
ATOM 3862 C C . GLN B 1 234 ? 35.093 27.347 14.486 1.00 32.27 235 GLN B C 1
ATOM 3863 O O . GLN B 1 234 ? 33.961 27.191 14.942 1.00 34.63 235 GLN B O 1
ATOM 3869 N N . VAL B 1 235 ? 36.167 27.531 15.247 1.00 44.02 236 VAL B N 1
ATOM 3870 C CA . VAL B 1 235 ? 36.077 27.701 16.691 1.00 51.92 236 VAL B CA 1
ATOM 3871 C C . VAL B 1 235 ? 36.633 29.072 17.059 1.00 63.00 236 VAL B C 1
ATOM 3872 O O . VAL B 1 235 ? 37.837 29.303 16.960 1.00 66.22 236 VAL B O 1
ATOM 3876 N N . PRO B 1 236 ? 35.752 29.991 17.482 1.00 67.32 237 PRO B N 1
ATOM 3877 C CA . PRO B 1 236 ? 36.151 31.371 17.774 1.00 72.66 237 PRO B CA 1
ATOM 3878 C C . PRO B 1 236 ? 36.951 31.484 19.068 1.00 80.18 237 PRO B C 1
ATOM 3879 O O . PRO B 1 236 ? 37.162 30.484 19.755 1.00 77.09 237 PRO B O 1
ATOM 3883 N N . GLU B 1 237 ? 37.389 32.697 19.388 1.00 91.78 238 GLU B N 1
ATOM 3884 C CA . GLU B 1 237 ? 38.153 32.940 20.606 1.00 99.11 238 GLU B CA 1
ATOM 3885 C C . GLU B 1 237 ? 37.227 33.217 21.786 1.00 97.07 238 GLU B C 1
ATOM 3886 O O . GLU B 1 237 ? 37.627 33.088 22.938 1.00 97.30 238 GLU B O 1
ATOM 3892 N N . ARG B 1 238 ? 35.990 33.603 21.492 1.00 94.97 239 ARG B N 1
ATOM 3893 C CA . ARG B 1 238 ? 35.001 33.852 22.535 1.00 91.72 239 ARG B CA 1
ATOM 3894 C C . ARG B 1 238 ? 33.805 32.918 22.394 1.00 85.31 239 ARG B C 1
ATOM 3895 O O . ARG B 1 238 ? 33.150 32.885 21.352 1.00 83.67 239 ARG B O 1
ATOM 3903 N N . LEU B 1 239 ? 33.527 32.160 23.449 1.00 82.56 240 LEU B N 1
ATOM 3904 C CA . LEU B 1 239 ? 32.395 31.242 23.455 1.00 81.41 240 LEU B CA 1
ATOM 3905 C C . LEU B 1 239 ? 31.567 31.391 24.727 1.00 89.17 240 LEU B C 1
ATOM 3906 O O . LEU B 1 239 ? 31.839 30.738 25.734 1.00 94.41 240 LEU B O 1
ATOM 3911 N N . ASP B 1 240 ? 30.558 32.254 24.675 1.00 88.57 241 ASP B N 1
ATOM 3912 C CA . ASP B 1 240 ? 29.681 32.468 25.820 1.00 87.60 241 ASP B CA 1
ATOM 3913 C C . ASP B 1 240 ? 28.548 31.447 25.836 1.00 90.27 241 ASP B C 1
ATOM 3914 O O . ASP B 1 240 ? 27.722 31.410 24.924 1.00 92.87 241 ASP B O 1
ATOM 3919 N N . PHE B 1 241 ? 28.517 30.619 26.876 1.00 86.90 242 PHE B N 1
ATOM 3920 C CA . PHE B 1 241 ? 27.506 29.574 26.993 1.00 79.53 242 PHE B CA 1
ATOM 3921 C C . PHE B 1 241 ? 26.928 29.503 28.403 1.00 76.12 242 PHE B C 1
ATOM 3922 O O . PHE B 1 241 ? 27.005 30.466 29.166 1.00 78.41 242 PHE B O 1
ATOM 3930 N N . GLU B 1 242 ? 26.349 28.355 28.739 1.00 72.16 243 GLU B N 1
ATOM 3931 C CA . GLU B 1 242 ? 25.756 28.143 30.054 1.00 68.67 243 GLU B CA 1
ATOM 3932 C C . GLU B 1 242 ? 26.078 26.750 30.586 1.00 67.08 243 GLU B C 1
ATOM 3933 O O . GLU B 1 242 ? 25.750 25.744 29.957 1.00 68.52 243 GLU B O 1
ATOM 3939 N N . LEU B 1 243 ? 26.721 26.699 31.748 1.00 67.33 244 LEU B N 1
ATOM 3940 C CA . LEU B 1 243 ? 27.088 25.433 32.375 1.00 66.77 244 LEU B CA 1
ATOM 3941 C C . LEU B 1 243 ? 26.288 25.211 33.655 1.00 73.33 244 LEU B C 1
ATOM 3942 O O . LEU B 1 243 ? 25.764 26.158 34.238 1.00 76.83 244 LEU B O 1
ATOM 3947 N N . ALA B 1 244 ? 26.193 23.957 34.086 1.00 76.20 245 ALA B N 1
ATOM 3948 C CA . ALA B 1 244 ? 25.474 23.625 35.310 1.00 78.14 245 ALA B CA 1
ATOM 3949 C C . ALA B 1 244 ? 25.896 22.265 35.857 1.00 81.24 245 ALA B C 1
ATOM 3950 O O . ALA B 1 244 ? 25.620 21.229 35.252 1.00 81.28 245 ALA B O 1
ATOM 3952 N N . CYS B 1 245 ? 26.570 22.277 37.003 1.00 83.06 246 CYS B N 1
ATOM 3953 C CA . CYS B 1 245 ? 26.983 21.042 37.660 1.00 87.18 246 CYS B CA 1
ATOM 3954 C C . CYS B 1 245 ? 25.889 20.542 38.595 1.00 95.81 246 CYS B C 1
ATOM 3955 O O . CYS B 1 245 ? 25.581 21.180 39.601 1.00 98.82 246 CYS B O 1
ATOM 3958 N N . CYS B 1 246 ? 25.302 19.400 38.255 1.00 101.07 247 CYS B N 1
ATOM 3959 C CA . CYS B 1 246 ? 24.217 18.831 39.046 1.00 104.07 247 CYS B CA 1
ATOM 3960 C C . CYS B 1 246 ? 24.680 17.597 39.811 1.00 105.70 247 CYS B C 1
ATOM 3961 O O . CYS B 1 246 ? 24.008 17.127 40.730 1.00 106.15 247 CYS B O 1
ATOM 3965 N N . ASP C 2 1 ? 19.678 34.068 48.947 1.00 91.18 370 ASP D N 1
ATOM 3966 C CA . ASP C 2 1 ? 18.930 33.293 49.931 1.00 89.26 370 ASP D CA 1
ATOM 3967 C C . ASP C 2 1 ? 17.639 32.733 49.342 1.00 84.96 370 ASP D C 1
ATOM 3968 O O . ASP C 2 1 ? 17.286 31.578 49.586 1.00 87.80 370 ASP D O 1
ATOM 3973 N N . TYR C 2 2 ? 16.938 33.554 48.566 1.00 77.24 371 TYR D N 1
ATOM 3974 C CA . TYR C 2 2 ? 15.700 33.128 47.922 1.00 70.27 371 TYR D CA 1
ATOM 3975 C C . TYR C 2 2 ? 15.959 32.630 46.504 1.00 70.20 371 TYR D C 1
ATOM 3976 O O . TYR C 2 2 ? 15.230 31.780 45.992 1.00 67.50 371 TYR D O 1
ATOM 3985 N N . LEU C 2 3 ? 16.999 33.164 45.873 1.00 71.15 372 LEU D N 1
ATOM 3986 C CA . LEU C 2 3 ? 17.378 32.731 44.534 1.00 68.20 372 LEU D CA 1
ATOM 3987 C C . LEU C 2 3 ? 18.292 31.514 44.599 1.00 72.74 372 LEU D C 1
ATOM 3988 O O . LEU C 2 3 ? 18.543 30.859 43.587 1.00 77.01 372 LEU D O 1
ATOM 3993 N N . ASP C 2 4 ? 18.786 31.215 45.796 1.00 73.71 373 ASP D N 1
ATOM 3994 C CA . ASP C 2 4 ? 19.634 30.048 46.003 1.00 70.90 373 ASP D CA 1
ATOM 3995 C C . ASP C 2 4 ? 18.798 28.775 45.987 1.00 71.38 373 ASP D C 1
ATOM 3996 O O . ASP C 2 4 ? 19.333 27.667 46.021 1.00 72.22 373 ASP D O 1
ATOM 4001 N N . ILE C 2 5 ? 17.481 28.942 45.936 1.00 68.74 374 ILE D N 1
ATOM 4002 C CA . ILE C 2 5 ? 16.570 27.806 45.938 1.00 72.89 374 ILE D CA 1
ATOM 4003 C C . ILE C 2 5 ? 16.136 27.446 44.518 1.00 72.24 374 ILE D C 1
ATOM 4004 O O . ILE C 2 5 ? 15.728 28.315 43.745 1.00 71.03 374 ILE D O 1
ATOM 4009 N N . PRO C 2 6 ? 16.248 26.156 44.167 1.00 70.25 375 PRO D N 1
ATOM 4010 C CA . PRO C 2 6 ? 15.896 25.641 42.840 1.00 69.17 375 PRO D CA 1
ATOM 4011 C C . PRO C 2 6 ? 14.524 26.131 42.391 1.00 73.06 375 PRO D C 1
ATOM 4012 O O . PRO C 2 6 ? 13.576 26.133 43.178 1.00 77.48 375 PRO D O 1
ATOM 4016 N N . ALA C 2 7 ? 14.428 26.542 41.131 1.00 68.12 376 ALA D N 1
ATOM 4017 C CA . ALA C 2 7 ? 13.207 27.139 40.598 1.00 65.52 376 ALA D CA 1
ATOM 4018 C C . ALA C 2 7 ? 11.974 26.259 40.784 1.00 68.16 376 ALA D C 1
ATOM 4019 O O . ALA C 2 7 ? 10.861 26.764 40.929 1.00 67.06 376 ALA D O 1
ATOM 4021 N N . PHE C 2 8 ? 12.171 24.945 40.777 1.00 72.09 377 PHE D N 1
ATOM 4022 C CA . PHE C 2 8 ? 11.049 24.018 40.869 1.00 69.86 377 PHE D CA 1
ATOM 4023 C C . PHE C 2 8 ? 10.572 23.825 42.308 1.00 77.53 377 PHE D C 1
ATOM 4024 O O . PHE C 2 8 ? 9.497 23.273 42.546 1.00 82.19 377 PHE D O 1
ATOM 4032 N N . LEU C 2 9 ? 11.375 24.284 43.262 1.00 76.87 378 LEU D N 1
ATOM 4033 C CA . LEU C 2 9 ? 10.995 24.249 44.669 1.00 76.59 378 LEU D CA 1
ATOM 4034 C C . LEU C 2 9 ? 10.551 25.637 45.111 1.00 82.20 378 LEU D C 1
ATOM 4035 O O . LEU C 2 9 ? 10.301 25.875 46.292 1.00 80.59 378 LEU D O 1
ATOM 4040 N N . ARG C 2 10 ? 10.450 26.547 44.149 1.00 89.26 379 ARG D N 1
ATOM 4041 C CA . ARG C 2 10 ? 10.210 27.955 44.440 1.00 93.72 379 ARG D CA 1
ATOM 4042 C C . ARG C 2 10 ? 8.871 28.439 43.896 1.00 104.74 379 ARG D C 1
ATOM 4043 O O . ARG C 2 10 ? 8.696 28.579 42.686 1.00 112.67 379 ARG D O 1
ATOM 4051 N N . LYS C 2 11 ? 7.928 28.694 44.797 1.00 107.22 380 LYS D N 1
ATOM 4052 C CA . LYS C 2 11 ? 6.632 29.242 44.416 1.00 112.48 380 LYS D CA 1
ATOM 4053 C C . LYS C 2 11 ? 6.099 30.132 45.535 1.00 116.43 380 LYS D C 1
ATOM 4054 O O . LYS C 2 11 ? 6.793 31.036 45.998 1.00 114.39 380 LYS D O 1
ATOM 4060 N N . GLN C 2 12 ? 4.872 29.869 45.971 1.00 124.04 381 GLN D N 1
ATOM 4061 C CA . GLN C 2 12 ? 4.254 30.657 47.032 1.00 130.07 381 GLN D CA 1
ATOM 4062 C C . GLN C 2 12 ? 4.874 30.348 48.390 1.00 133.19 381 GLN D C 1
ATOM 4063 O O . GLN C 2 12 ? 4.898 31.199 49.279 1.00 135.08 381 GLN D O 1
#

Radius of gyration: 27.96 Å; Cα contacts (8 Å, |Δi|>4): 723; chains: 3; bounding box: 49×68×89 Å

Organism: Escherichia coli O45:K1 (strain S88 / ExPEC) (NCBI:txid585035)

Secondary structure (DSSP, 8-state):
--EEEEEEESSHHHHHHHHHHHHHHHHTTSPSP-SHHHHHHHHHHHHHHHHHHHTS-HHHHHHHHHHHHHHHHHTTTT-TTS-HHHHHHHHHHHHHHHHHHHHS-STTHHHHT-HHHHHHHHTTSSTTTTSTTT-HHHHHHTTS-HHHHHHHHHHHHHTTHHHHHHHHHHHHHHHHSS--EEEEEETTEEEEE--S-SEEEEEEEGGG-EEEEEEEETTEEEEEEEETTTTSS---SEEEEEEEE-/--EEEEEEESSHHHHHHHHHHHHHHHHTTS-S--SHHHHHHHHHHHHHHHHHHHHS-HHHHHHHHHHHHHHHHHTTSS-TTB-HHHHHHHHHHHHHHHHHHHHS-STTHHHHH-HHHHHHHHTTSSTTTTSTTT-HHHHHHTTS-HHHHHHHHHHHHHTTHHHHHHHHHHHHHHHHHS--EEEEEETTEE--B--S-SEEEEEEETTT-EEE--EEETTEEEEEEEES-TTT----SEEEEEEEE-/--TTS-GGGB--

Nearest PDB structures (foldseek):
  5dko-assembly1_A-2  TM=9.865E-01  e=3.543E-40  Escherichia coli K-12
  5koa-assembly1_B  TM=9.763E-01  e=1.274E-39  Escherichia coli S88
  5gnp-assembly1_A-2  TM=9.819E-01  e=1.235E-36  Salmonella enterica subsp. enterica serovar Typhimurium str. LT2
  2oez-assembly1_B  TM=9.440E-01  e=2.707E-24  Vibrio parahaemolyticus RIMD 2210633
  2oez-assembly1_A  TM=9.533E-01  e=6.701E-24  Vibrio parahaemolyticus RIMD 2210633

Foldseek 3Di:
DAKDKDKDFQDPLVVLLVLLLVLLVQLPPDPDDQDLVNVLSNLVSLLVNVVSQVVDPNLVSLLVLLVVVLVVLVVCVPPPPDDNVVSVVLNVLSVVLSVLSVPADRQCVVVCPDDQSVQSSVQPVDDPCSDCVNCVVVVVVSVPDSVVSVVVSVVNSVSCVSVNSSSCSSVVSLVVPWDKDKDKDFQQKDKDFLAPFGMKIKMAGPVQQWDWDWDHDDGMIMTGTDHVVHVPDGHDRMGIIIMIRD/DFWDKDKDFQDVLVVLLVLLLVLLVQLPPPPDDADLVSVLSNLVSLLVNVVSCVVDPNLVVLLVLLVVVLVVLVVCPPPPPDPVVVSVVLNVLSVVLNVLSVVADGALVVVCPDPLSVQQSVQVVPPPQNDCVNRVVVVVVNVPPSVVSCVVSVVSSVSNCSVNSSSCSSVVSLVPVKDWDKDKAFPQKDKDFLPPFGMKMKIFGNVLQWDWPWAHDDRITMTGIDHPCNPDHDDHGIGIIIMIGD/DLVVDDPVVHDD

B-factor: mean 57.27, std 21.44, range [6.41, 136.82]